Protein AF-0000000080276725 (afdb_homodimer)

Foldseek 3Di:
DPPPPDAQDLVNLCVVLVHDSVQLCCLVVVPDDDDPVSSVSSVVSCVVSVHDDDLVVVCVVVVASLEEEEEEQDCPPLLNVLLVVLQQVLSVVVVHHYDYAHQVLPQVSVLVSVVVVVVVSHQEYEYAHSQPDCVSVVVCVVVLGQYEYEADDDPVDFAAYEYAQLLCQLQVVLLVCVVLPFAEEEEEFEDCSGHSRVNSVNSNVVNVVVSCVVDVDDHHDYDYDYWHDAQVGLLVRLLVVCVVCDVVPQGLEYEYHAVSSQVSNCVSCVVVPHDFNVRYFYEHEQCRVCQVVDVQRHWYKHDDSSVSNNVRNVQSVVCSVPVDHHYHYHYIDTDDTRRHHRPPPDDD/DPPPPDAQDLVNLCVQLVHDSVQLCCLVVVPDDDDPVSSVSSVVSCVVSVHDDDLVVVCVVVVASLEEEEEEQDCPPLLNVLLVVLQQVLSVVVVHHYDYAHQVLPQVSVLVSVVVVVVVSHQAYEYAHSQPDCVSVVVCVVVLGQYEYEADDDPVDFAAYEYAQLLCFLQVVLLVCVVLPFAEEEEEFEDCSGHSRVNSVNSNVVNVVVSCVVDVDDHHDYHYDYWHDAQVGLLVRLLVVCVVCDVVPQGLEYEYHAVSSQVSNCVSCVVVPHDFNVRYFYEHEQCRVCQVVDVPRHWYKHDDSSVSNNVRNVQSVVCSVPVDHHYHYHYIDTDDTRRHDRPPPDDD

Solvent-accessible surface area (backbone atoms only — not comparable to full-atom values): 34944 Å² total; per-residue (Å²): 103,42,75,72,72,75,69,38,41,68,60,51,40,12,64,73,56,71,44,52,56,65,57,43,47,24,46,74,66,65,52,72,91,61,58,67,70,56,34,51,52,44,51,51,45,25,56,74,59,55,46,51,66,55,42,62,63,46,14,70,73,69,74,47,57,48,28,31,29,36,38,34,39,44,55,63,42,60,62,46,17,35,20,49,48,18,27,48,55,49,32,46,75,72,67,29,44,38,34,58,42,66,23,71,68,31,62,69,40,42,51,51,45,52,52,54,36,52,19,58,46,37,59,30,37,38,34,39,71,65,47,89,64,58,65,64,58,52,48,34,56,75,66,61,48,34,47,23,28,43,55,49,78,57,93,90,50,90,64,24,22,31,29,62,36,36,32,59,40,22,20,55,54,40,39,49,43,49,75,24,51,48,37,32,35,34,35,48,30,39,46,73,67,33,46,51,39,44,36,19,48,50,15,29,50,50,34,51,52,54,46,52,72,70,41,92,77,78,83,69,44,78,47,77,49,67,22,57,78,57,44,68,40,25,30,52,50,48,43,52,49,48,61,70,40,47,92,64,61,70,50,39,28,36,43,24,60,23,39,54,37,32,51,21,46,53,53,44,37,47,75,71,70,46,45,62,21,82,52,31,17,41,32,24,25,44,56,44,88,56,33,74,66,30,71,48,22,43,14,18,29,31,47,57,38,40,55,48,16,31,51,35,46,53,42,30,51,46,19,44,42,62,56,51,76,41,77,46,71,39,76,58,46,78,42,86,45,52,12,44,61,76,59,54,80,71,82,126,100,43,74,71,71,75,70,36,41,66,61,51,40,12,63,73,58,74,44,52,55,67,58,42,47,24,46,73,66,66,50,72,91,62,58,67,71,57,34,52,50,42,53,50,46,25,56,74,58,54,46,50,64,55,42,61,64,46,13,70,73,67,74,47,56,49,29,32,29,36,38,33,38,44,56,64,41,61,62,46,16,34,20,50,47,18,27,46,56,47,31,46,76,73,67,29,44,37,34,57,42,66,25,72,68,30,61,68,40,42,51,51,45,53,52,54,35,51,18,58,46,36,58,31,38,39,33,39,72,64,49,89,63,56,65,64,59,51,48,33,57,74,65,64,47,35,45,21,29,43,55,46,76,56,91,91,48,90,64,25,23,28,29,63,35,35,32,59,40,22,18,53,54,40,39,49,44,49,77,24,51,49,36,32,35,34,34,48,31,38,44,72,67,32,47,50,38,44,37,18,48,50,15,29,51,49,32,50,53,54,47,53,70,68,41,90,77,79,83,67,45,79,47,78,49,69,22,58,77,56,44,69,41,26,29,52,49,48,43,52,50,49,62,73,41,46,91,65,60,68,51,38,28,34,43,23,59,23,40,55,36,32,52,24,46,52,53,46,39,48,75,71,70,46,44,61,21,83,52,30,17,41,31,24,24,45,56,44,86,56,34,75,67,31,72,47,23,43,14,18,28,32,47,56,40,40,56,49,16,31,51,35,47,54,41,29,52,45,19,47,41,63,56,51,77,42,76,45,70,39,74,57,45,76,44,87,45,52,12,46,61,76,61,55,79,71,83,125

Radius of gyration: 28.22 Å; Cα contacts (8 Å, |Δi|>4): 1432; chains: 2; bounding box: 76×89×70 Å

Organism: Fervidobacterium islandicum (NCBI:txid2423)

InterPro domains:
  IPR000843 LacI-type HTH domain [PF00356] (9-53)
  IPR000843 LacI-type HTH domain [PS50932] (8-62)
  IPR000843 LacI-type HTH domain [SM00354] (7-77)
  IPR000843 LacI-type HTH domain [cd01392] (11-62)
  IPR001761 Periplasmic binding protein/LacI sugar binding domain [PF00532] (65-333)
  IPR010982 Lambda repressor-like, DNA-binding domain superfamily [G3DSA:1.10.260.40] (1-64)
  IPR010982 Lambda repressor-like, DNA-binding domain superfamily [SSF47413] (7-65)
  IPR028082 Periplasmic binding protein-like I [SSF53822] (67-341)

pLDDT: mean 92.57, std 10.17, range [35.53, 98.94]

Nearest PDB structures (foldseek):
  5ysz-assembly1_A-2  TM=7.628E-01  e=1.230E-26  Thermobifida fusca YX
  4rk1-assembly2_D  TM=8.894E-01  e=2.508E-22  Enterococcus faecium DO
  3jvd-assembly1_A  TM=9.205E-01  e=3.922E-19  Corynebacterium glutamicum
  3hcw-assembly1_B  TM=8.701E-01  e=6.633E-19  Staphylococcus aureus subsp. aureus Mu50
  5ufh-assembly1_A-2  TM=8.219E-01  e=4.408E-19  Bifidobacterium animalis subsp. lactis AD011

Sequence (696 aa):
MVKRKRFATIKDVAEASGFSINTVSRALSGRGYVKKETKEKILKVAAELGYTRDCTASALRTRKTHLIGVVVVDNTNPFYAEVIKGIELEARNYGYTILLVNTDRSYENEERAINTLLQRRVDGLIITAVQTKIDDIIRLVQQGIPNVVIGARFEKIQTNYVCSDDERGGYIAMKYLLDTGHKNILFLNAQKHKYASRVREEGVRRALEEFKSEMSEGQISLEVIYSNEGFESAYETFKTFVIRKGQKFNYDALLCYNDIFAYAAIKTLKELGFKVPDDVSVVGFDDISFSSIIEPPLTTVATDKLKLGSEAFKSLIKNMETGSVSQIILPVELKLRNSTLNRIPQDLMVKRKRFATIKDVAEASGFSINTVSRALSGRGYVKKETKEKILKVAAELGYTRDCTASALRTRKTHLIGVVVVDNTNPFYAEVIKGIELEARNYGYTILLVNTDRSYENEERAINTLLQRRVDGLIITAVQTKIDDIIRLVQQGIPNVVIGARFEKIQTNYVCSDDERGGYIAMKYLLDTGHKNILFLNAQKHKYASRVREEGVRRALEEFKSEMSEGQISLEVIYSNEGFESAYETFKTFVIRKGQKFNYDALLCYNDIFAYAAIKTLKELGFKVPDDVSVVGFDDISFSSIIEPPLTTVATDKLKLGSEAFKSLIKNMETGSVSQIILPVELKLRNSTLNRIPQDL

Structure (mmCIF, N/CA/C/O backbone):
data_AF-0000000080276725-model_v1
#
loop_
_entity.id
_entity.type
_entity.pdbx_description
1 polymer 'LacI family transcriptional regulator'
#
loop_
_atom_site.group_PDB
_atom_site.id
_atom_site.type_symbol
_atom_site.label_atom_id
_atom_site.label_alt_id
_atom_site.label_comp_id
_atom_site.label_asym_id
_atom_site.label_entity_id
_atom_site.label_seq_id
_atom_site.pdbx_PDB_ins_code
_atom_site.Cartn_x
_atom_site.Cartn_y
_atom_site.Cartn_z
_atom_site.occupancy
_atom_site.B_iso_or_equiv
_atom_site.auth_seq_id
_atom_site.auth_comp_id
_atom_site.auth_asym_id
_atom_site.auth_atom_id
_atom_site.pdbx_PDB_model_num
ATOM 1 N N . MET A 1 1 ? 18.734 19.641 23.031 1 35.53 1 MET A N 1
ATOM 2 C CA . MET A 1 1 ? 17.781 19.703 21.922 1 35.53 1 MET A CA 1
ATOM 3 C C . MET A 1 1 ? 18.375 20.469 20.75 1 35.53 1 MET A C 1
ATOM 5 O O . MET A 1 1 ? 18.906 21.562 20.906 1 35.53 1 MET A O 1
ATOM 9 N N . VAL A 1 2 ? 18.797 19.656 19.766 1 43.56 2 VAL A N 1
ATOM 10 C CA . VAL A 1 2 ? 19.484 20.344 18.688 1 43.56 2 VAL A CA 1
ATOM 11 C C . VAL A 1 2 ? 18.719 21.594 18.297 1 43.56 2 VAL A C 1
ATOM 13 O O . VAL A 1 2 ? 17.484 21.562 18.188 1 43.56 2 VAL A O 1
ATOM 16 N N . LYS A 1 3 ? 19.281 22.656 18.562 1 48.22 3 LYS A N 1
ATOM 17 C CA . LYS A 1 3 ? 18.703 23.953 18.188 1 48.22 3 LYS A CA 1
ATOM 18 C C . LYS A 1 3 ? 18.172 23.922 16.75 1 48.22 3 LYS A C 1
ATOM 20 O O . LYS A 1 3 ? 18.922 23.609 15.82 1 48.22 3 LYS A O 1
ATOM 25 N N . ARG A 1 4 ? 16.859 23.594 16.609 1 52.81 4 ARG A N 1
ATOM 26 C CA . ARG A 1 4 ? 16.25 23.672 15.289 1 52.81 4 ARG A CA 1
ATOM 27 C C . ARG A 1 4 ? 16.578 25 14.617 1 52.81 4 ARG A C 1
ATOM 29 O O . ARG A 1 4 ? 16.359 26.078 15.203 1 52.81 4 ARG A O 1
ATOM 36 N N . LYS A 1 5 ? 17.609 25 13.75 1 53.5 5 LYS A N 1
ATOM 37 C CA . LYS A 1 5 ? 17.891 26.25 13.062 1 53.5 5 LYS A CA 1
ATOM 38 C C . LYS A 1 5 ? 16.594 26.938 12.648 1 53.5 5 LYS A C 1
ATOM 40 O O . LYS A 1 5 ? 15.625 26.281 12.258 1 53.5 5 LYS A O 1
ATOM 45 N N . ARG A 1 6 ? 16.438 28.125 13.109 1 64.31 6 ARG A N 1
ATOM 46 C CA . ARG A 1 6 ? 15.32 29 12.766 1 64.31 6 ARG A CA 1
ATOM 47 C C . ARG A 1 6 ? 15.242 29.219 11.258 1 64.31 6 ARG A C 1
ATOM 49 O O . ARG A 1 6 ? 16.25 29.469 10.602 1 64.31 6 ARG A O 1
ATOM 56 N N . PHE A 1 7 ? 14.188 28.703 10.609 1 71.88 7 PHE A N 1
ATOM 57 C CA . PHE A 1 7 ? 13.953 29 9.203 1 71.88 7 PHE A CA 1
ATOM 58 C C . PHE A 1 7 ? 14.094 30.5 8.938 1 71.88 7 PHE A C 1
ATOM 60 O O . PHE A 1 7 ? 13.672 31.312 9.758 1 71.88 7 PHE A O 1
ATOM 67 N N . ALA A 1 8 ? 14.867 30.781 7.887 1 76.5 8 ALA A N 1
ATOM 68 C CA . ALA A 1 8 ? 14.898 32.188 7.465 1 76.5 8 ALA A CA 1
ATOM 69 C C . ALA A 1 8 ? 13.484 32.719 7.223 1 76.5 8 ALA A C 1
ATOM 71 O O . ALA A 1 8 ? 12.641 32 6.672 1 76.5 8 ALA A O 1
ATOM 72 N N . THR A 1 9 ? 13.242 33.812 7.758 1 79.88 9 THR A N 1
ATOM 73 C CA . THR A 1 9 ? 11.938 34.438 7.582 1 79.88 9 THR A CA 1
ATOM 74 C C . THR A 1 9 ? 11.953 35.406 6.398 1 79.88 9 THR A C 1
ATOM 76 O O . THR A 1 9 ? 13.016 35.688 5.855 1 79.88 9 THR A O 1
ATOM 79 N N . ILE A 1 10 ? 10.766 35.688 6.051 1 82.88 10 ILE A N 1
ATOM 80 C CA . ILE A 1 10 ? 10.648 36.656 4.984 1 82.88 10 ILE A CA 1
ATOM 81 C C . ILE A 1 10 ? 11.383 37.938 5.379 1 82.88 10 ILE A C 1
ATOM 83 O O . ILE A 1 10 ? 11.961 38.625 4.531 1 82.88 10 ILE A O 1
ATOM 87 N N . LYS A 1 11 ? 11.406 38.188 6.641 1 86.44 11 LYS A N 1
ATOM 88 C CA . LYS A 1 11 ? 12.133 39.344 7.133 1 86.44 11 LYS A CA 1
ATOM 89 C C . LYS A 1 11 ? 13.633 39.188 6.91 1 86.44 11 LYS A C 1
ATOM 91 O O . LYS A 1 11 ? 14.305 40.156 6.516 1 86.44 11 LYS A O 1
ATOM 96 N N . ASP A 1 12 ? 14.094 38 7.18 1 88.5 12 ASP A N 1
ATOM 97 C CA . ASP A 1 12 ? 15.508 37.719 6.945 1 88.5 12 ASP A CA 1
ATOM 98 C C . ASP A 1 12 ? 15.875 37.906 5.477 1 88.5 12 ASP A C 1
ATOM 100 O O . ASP A 1 12 ? 16.922 38.5 5.168 1 88.5 12 ASP A O 1
ATOM 104 N N . VAL A 1 13 ? 15 37.469 4.672 1 89.88 13 VAL A N 1
ATOM 105 C CA . VAL A 1 13 ? 15.242 37.594 3.236 1 89.88 13 VAL A CA 1
ATOM 106 C C . VAL A 1 13 ? 15.203 39.062 2.832 1 89.88 13 VAL A C 1
ATOM 108 O O . VAL A 1 13 ? 16.016 39.5 2.02 1 89.88 13 VAL A O 1
ATOM 111 N N . ALA A 1 14 ? 14.32 39.75 3.365 1 90.75 14 ALA A N 1
ATOM 112 C CA . ALA A 1 14 ? 14.219 41.188 3.088 1 90.75 14 ALA A CA 1
ATOM 113 C C . ALA A 1 14 ? 15.477 41.906 3.52 1 90.75 14 ALA A C 1
ATOM 115 O O . ALA A 1 14 ? 16.031 42.719 2.758 1 90.75 14 ALA A O 1
ATOM 116 N N . GLU A 1 15 ? 15.898 41.594 4.629 1 91.38 15 GLU A N 1
ATOM 117 C CA . GLU A 1 15 ? 17.109 42.219 5.164 1 91.38 15 GLU A CA 1
ATOM 118 C C . GLU A 1 15 ? 18.328 41.875 4.312 1 91.38 15 GLU A C 1
ATOM 120 O O . GLU A 1 15 ? 19.109 42.781 3.98 1 91.38 15 GLU A O 1
ATOM 125 N N . ALA A 1 16 ? 18.391 40.688 4.004 1 91.25 16 ALA A N 1
ATOM 126 C CA . ALA A 1 16 ? 19.578 40.25 3.275 1 91.25 16 ALA A CA 1
ATOM 127 C C . ALA A 1 16 ? 19.547 40.719 1.827 1 91.25 16 ALA A C 1
ATOM 129 O O . ALA A 1 16 ? 20.594 40.969 1.229 1 91.25 16 ALA A O 1
ATOM 130 N N . SER A 1 17 ? 18.422 40.75 1.269 1 90.81 17 SER A N 1
ATOM 131 C CA . SER A 1 17 ? 18.297 41.125 -0.137 1 90.81 17 SER A CA 1
ATOM 132 C C . SER A 1 17 ? 18.281 42.625 -0.308 1 90.81 17 SER A C 1
ATOM 134 O O . SER A 1 17 ? 18.5 43.156 -1.406 1 90.81 17 SER A O 1
ATOM 136 N N . GLY A 1 18 ? 17.875 43.375 0.667 1 92.12 18 GLY A N 1
ATOM 137 C CA . GLY A 1 18 ? 17.797 44.844 0.626 1 92.12 18 GLY A CA 1
ATOM 138 C C . GLY A 1 18 ? 16.453 45.375 0.148 1 92.12 18 GLY A C 1
ATOM 139 O O . GLY A 1 18 ? 16.312 46.562 -0.111 1 92.12 18 GLY A O 1
ATOM 140 N N . PHE A 1 19 ? 15.578 44.469 -0.048 1 92 19 PHE A N 1
ATOM 141 C CA . PHE A 1 19 ? 14.25 44.844 -0.508 1 92 19 PHE A CA 1
ATOM 142 C C . PHE A 1 19 ? 13.25 44.812 0.643 1 92 19 PHE A C 1
ATOM 144 O O . PHE A 1 19 ? 13.523 44.25 1.698 1 92 19 PHE A O 1
ATOM 151 N N . SER A 1 20 ? 12.141 45.531 0.451 1 89.81 20 SER A N 1
ATOM 152 C CA . SER A 1 20 ? 11.102 45.562 1.477 1 89.81 20 SER A CA 1
ATOM 153 C C . SER A 1 20 ? 10.445 44.188 1.635 1 89.81 20 SER A C 1
ATOM 155 O O . SER A 1 20 ? 10.492 43.375 0.717 1 89.81 20 SER A O 1
ATOM 157 N N . ILE A 1 21 ? 9.82 43.969 2.816 1 90 21 ILE A N 1
ATOM 158 C CA . ILE A 1 21 ? 9.125 42.719 3.115 1 90 21 ILE A CA 1
ATOM 159 C C . ILE A 1 21 ? 8.023 42.469 2.086 1 90 21 ILE A C 1
ATOM 161 O O . ILE A 1 21 ? 7.812 41.344 1.638 1 90 21 ILE A O 1
ATOM 165 N N . ASN A 1 22 ? 7.43 43.531 1.627 1 88.38 22 ASN A N 1
ATOM 166 C CA . ASN A 1 22 ? 6.348 43.406 0.657 1 88.38 22 ASN A CA 1
ATOM 167 C C . ASN A 1 22 ? 6.859 42.969 -0.706 1 88.38 22 ASN A C 1
ATOM 169 O O . ASN A 1 22 ? 6.246 42.094 -1.352 1 88.38 22 ASN A O 1
ATOM 173 N N . THR A 1 23 ? 7.965 43.562 -1.06 1 87.44 23 THR A N 1
ATOM 174 C CA . THR A 1 23 ? 8.57 43.188 -2.336 1 87.44 23 THR A CA 1
ATOM 175 C C . THR A 1 23 ? 9.031 41.75 -2.324 1 87.44 23 THR A C 1
ATOM 177 O O . THR A 1 23 ? 8.82 41 -3.289 1 87.44 23 THR A O 1
ATOM 180 N N . VAL A 1 24 ? 9.578 41.375 -1.169 1 89.62 24 VAL A N 1
ATOM 181 C CA . VAL A 1 24 ? 10.07 40 -1.013 1 89.62 24 VAL A CA 1
ATOM 182 C C . VAL A 1 24 ? 8.898 39.031 -1.032 1 89.62 24 VAL A C 1
ATOM 184 O O . VAL A 1 24 ? 8.961 38 -1.685 1 89.62 24 VAL A O 1
ATOM 187 N N . SER A 1 25 ? 7.863 39.375 -0.411 1 85 25 SER A N 1
ATOM 188 C CA . SER A 1 25 ? 6.676 38.531 -0.367 1 85 25 SER A CA 1
ATOM 189 C C . SER A 1 25 ? 6.102 38.312 -1.763 1 85 25 SER A C 1
ATOM 191 O O . SER A 1 25 ? 5.773 37.188 -2.135 1 85 25 SER A O 1
ATOM 193 N N . ARG A 1 26 ? 6.039 39.375 -2.506 1 83.12 26 ARG A N 1
ATOM 194 C CA . ARG A 1 26 ? 5.512 39.281 -3.865 1 83.12 26 ARG A CA 1
ATOM 195 C C . ARG A 1 26 ? 6.414 38.406 -4.746 1 83.12 26 ARG A C 1
ATOM 197 O O . ARG A 1 26 ? 5.922 37.625 -5.547 1 83.12 26 ARG A O 1
ATOM 204 N N . ALA A 1 27 ? 7.695 38.562 -4.527 1 82.88 27 ALA A N 1
ATOM 205 C CA . ALA A 1 27 ? 8.656 37.812 -5.332 1 82.88 27 ALA A CA 1
ATOM 206 C C . ALA A 1 27 ? 8.586 36.344 -5.031 1 82.88 27 ALA A C 1
ATOM 208 O O . ALA A 1 27 ? 8.68 35.5 -5.941 1 82.88 27 ALA A O 1
ATOM 209 N N . LEU A 1 28 ? 8.336 36.062 -3.738 1 82.31 28 LEU A N 1
ATOM 210 C CA . LEU A 1 28 ? 8.391 34.688 -3.305 1 82.31 28 LEU A CA 1
ATOM 211 C C . LEU A 1 28 ? 7.059 34 -3.553 1 82.31 28 LEU A C 1
ATOM 213 O O . LEU A 1 28 ? 7.02 32.781 -3.805 1 82.31 28 LEU A O 1
ATOM 217 N N . SER A 1 29 ? 6.008 34.781 -3.467 1 75.81 29 SER A N 1
ATOM 218 C CA . SER A 1 29 ? 4.684 34.156 -3.605 1 75.81 29 SER A CA 1
ATOM 219 C C . SER A 1 29 ? 4.25 34.125 -5.066 1 75.81 29 SER A C 1
ATOM 221 O O . SER A 1 29 ? 3.336 33.375 -5.426 1 75.81 29 SER A O 1
ATOM 223 N N . GLY A 1 30 ? 4.914 34.781 -5.781 1 68.62 30 GLY A N 1
ATOM 224 C CA . GLY A 1 30 ? 4.527 34.938 -7.18 1 68.62 30 GLY A CA 1
ATOM 225 C C . GLY A 1 30 ? 3.283 35.781 -7.379 1 68.62 30 GLY A C 1
ATOM 226 O O . GLY A 1 30 ? 2.715 35.812 -8.469 1 68.62 30 GLY A O 1
ATOM 227 N N . ARG A 1 31 ? 2.822 36.281 -6.195 1 69.12 31 ARG A N 1
ATOM 228 C CA . ARG A 1 31 ? 1.636 37.125 -6.301 1 69.12 31 ARG A CA 1
ATOM 229 C C . ARG A 1 31 ? 2.02 38.594 -6.406 1 69.12 31 ARG A C 1
ATOM 231 O O . ARG A 1 31 ? 2.82 39.094 -5.613 1 69.12 31 ARG A O 1
ATOM 238 N N . GLY A 1 32 ? 1.623 39.375 -7.441 1 68.62 32 GLY A N 1
ATOM 239 C CA . GLY A 1 32 ? 1.895 40.781 -7.688 1 68.62 32 GLY A CA 1
ATOM 240 C C . GLY A 1 32 ? 3.043 41.031 -8.648 1 68.62 32 GLY A C 1
ATOM 241 O O . GLY A 1 32 ? 3.643 4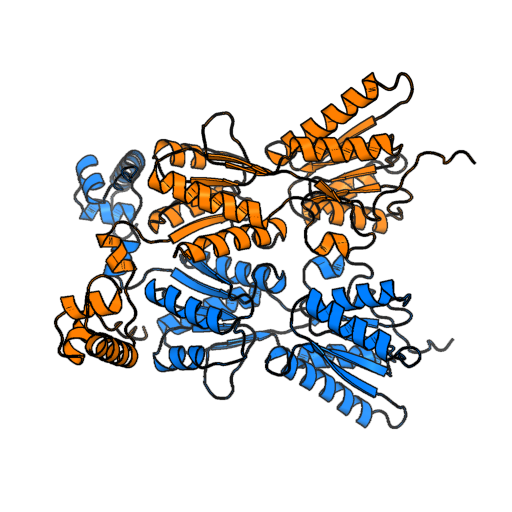0.062 -9.148 1 68.62 32 GLY A O 1
ATOM 242 N N . TYR A 1 33 ? 3.32 42.156 -8.992 1 78.56 33 TYR A N 1
ATOM 243 C CA . TYR A 1 33 ? 4.352 42.5 -9.969 1 78.56 33 TYR A CA 1
ATOM 244 C C . TYR A 1 33 ? 5.684 42.781 -9.281 1 78.56 33 TYR A C 1
ATOM 246 O O . TYR A 1 33 ? 5.727 43.469 -8.258 1 78.56 33 TYR A O 1
ATOM 254 N N . VAL A 1 34 ? 6.723 42.031 -9.594 1 85.19 34 VAL A N 1
ATOM 255 C CA . VAL A 1 34 ? 8.109 42.312 -9.227 1 85.19 34 VAL A CA 1
ATOM 256 C C . VAL A 1 34 ? 9 42.219 -10.461 1 85.19 34 VAL A C 1
ATOM 258 O O . VAL A 1 34 ? 8.789 41.344 -11.312 1 85.19 34 VAL A O 1
ATOM 261 N N . LYS A 1 35 ? 9.859 43.25 -10.664 1 87.56 35 LYS A N 1
ATOM 262 C CA . LYS A 1 35 ? 10.781 43.219 -11.789 1 87.56 35 LYS A CA 1
ATOM 263 C C . LYS A 1 35 ? 11.562 41.906 -11.812 1 87.56 35 LYS A C 1
ATOM 265 O O . LYS A 1 35 ? 11.938 41.375 -10.758 1 87.56 35 LYS A O 1
ATOM 270 N N . LYS A 1 36 ? 11.812 41.406 -13.031 1 86 36 LYS A N 1
ATOM 271 C CA . LYS A 1 36 ? 12.477 40.094 -13.219 1 86 36 LYS A CA 1
ATOM 272 C C . LYS A 1 36 ? 13.812 40.062 -12.484 1 86 36 LYS A C 1
ATOM 274 O O . LYS A 1 36 ? 14.125 39.094 -11.805 1 86 36 LYS A O 1
ATOM 279 N N . GLU A 1 37 ? 14.586 41.094 -12.711 1 88.25 37 GLU A N 1
ATOM 280 C CA . GLU A 1 37 ? 15.898 41.156 -12.086 1 88.25 37 GLU A CA 1
ATOM 281 C C . GLU A 1 37 ? 15.789 41.094 -10.562 1 88.25 37 GLU A C 1
ATOM 283 O O . GLU A 1 37 ? 16.578 40.438 -9.898 1 88.25 37 GLU A O 1
ATOM 288 N N . THR A 1 38 ? 14.859 41.844 -10.062 1 89.94 38 THR A N 1
ATOM 289 C CA . THR A 1 38 ? 14.617 41.875 -8.625 1 89.94 38 THR A CA 1
ATOM 290 C C . THR A 1 38 ? 14.195 40.5 -8.109 1 89.94 38 THR A C 1
ATOM 292 O O . THR A 1 38 ? 14.688 40.062 -7.07 1 89.94 38 THR A O 1
ATOM 295 N N . LYS A 1 39 ? 13.32 39.844 -8.758 1 89.75 39 LYS A N 1
ATOM 296 C CA . LYS A 1 39 ? 12.836 38.531 -8.375 1 89.75 39 LYS A CA 1
ATOM 297 C C . LYS A 1 39 ? 13.984 37.5 -8.32 1 89.75 39 LYS A C 1
ATOM 299 O O . LYS A 1 39 ? 14.094 36.75 -7.367 1 89.75 39 LYS A O 1
ATOM 304 N N . GLU A 1 40 ? 14.758 37.531 -9.312 1 89.31 40 GLU A N 1
ATOM 305 C CA . GLU A 1 40 ? 15.883 36.625 -9.367 1 89.31 40 GLU A CA 1
ATOM 306 C C . GLU A 1 40 ? 16.828 36.812 -8.188 1 89.31 40 GLU A C 1
ATOM 308 O O . GLU A 1 40 ? 17.312 35.844 -7.594 1 89.31 40 GLU A O 1
ATOM 313 N N . LYS A 1 41 ? 17.156 38.062 -7.949 1 89 41 LYS A N 1
ATOM 314 C CA . LYS A 1 41 ? 18.016 38.406 -6.82 1 89 41 LYS A CA 1
ATOM 315 C C . LYS A 1 41 ? 17.422 37.875 -5.508 1 89 41 LYS A C 1
ATOM 317 O O . LYS A 1 41 ? 18.125 37.312 -4.684 1 89 41 LYS A O 1
ATOM 322 N N . ILE A 1 42 ? 16.188 38.125 -5.352 1 89.38 42 ILE A N 1
ATOM 323 C CA . ILE A 1 42 ? 15.508 37.719 -4.125 1 89.38 42 ILE A CA 1
ATOM 324 C C . ILE A 1 42 ? 15.5 36.188 -4.016 1 89.38 42 ILE A C 1
ATOM 326 O O . ILE A 1 42 ? 15.766 35.625 -2.945 1 89.38 42 ILE A O 1
ATOM 330 N N . LEU A 1 43 ? 15.234 35.531 -5.039 1 87.06 43 LEU A N 1
ATOM 331 C CA . LEU A 1 43 ? 15.203 34.062 -5.039 1 87.06 43 LEU A CA 1
ATOM 332 C C . LEU A 1 43 ? 16.578 33.5 -4.707 1 87.06 43 LEU A C 1
ATOM 334 O O . LEU A 1 43 ? 16.688 32.5 -4.004 1 87.06 43 LEU A O 1
ATOM 338 N N . LYS A 1 44 ? 17.562 34.094 -5.27 1 86.25 44 LYS A N 1
ATOM 339 C CA . LYS A 1 44 ? 18.922 33.688 -4.977 1 86.25 44 LYS A CA 1
ATOM 340 C C . LYS A 1 44 ? 19.234 33.844 -3.492 1 86.25 44 LYS A C 1
ATOM 342 O O . LYS A 1 44 ? 19.781 32.906 -2.873 1 86.25 44 LYS A O 1
ATOM 347 N N . VAL A 1 45 ? 18.938 35 -2.965 1 87.25 45 VAL A N 1
ATOM 348 C CA . VAL A 1 45 ? 19.172 35.281 -1.552 1 87.25 45 VAL A CA 1
ATOM 349 C C . VAL A 1 45 ? 18.391 34.312 -0.692 1 87.25 45 VAL A C 1
ATOM 351 O O . VAL A 1 45 ? 18.891 33.781 0.304 1 87.25 45 VAL A O 1
ATOM 354 N N . ALA A 1 46 ? 17.172 34.094 -1.073 1 85.31 46 ALA A N 1
ATOM 355 C CA . ALA A 1 46 ? 16.312 33.156 -0.349 1 85.31 46 ALA A CA 1
ATOM 356 C C . ALA A 1 46 ? 16.922 31.766 -0.337 1 85.31 46 ALA A C 1
ATOM 358 O O . ALA A 1 46 ? 16.938 31.094 0.7 1 85.31 46 ALA A O 1
ATOM 359 N N . ALA A 1 47 ? 17.406 31.469 -1.402 1 79.38 47 ALA A N 1
ATOM 360 C CA . ALA A 1 47 ? 18.047 30.156 -1.536 1 79.38 47 ALA A CA 1
ATOM 361 C C . ALA A 1 47 ? 19.297 30.047 -0.662 1 79.38 47 ALA A C 1
ATOM 363 O O . ALA A 1 47 ? 19.516 29.031 -0.005 1 79.38 47 ALA A O 1
ATOM 364 N N . GLU A 1 48 ? 20.016 31.078 -0.711 1 80.25 48 GLU A N 1
ATOM 365 C CA . GLU A 1 48 ? 21.25 31.125 0.078 1 80.25 48 GLU A CA 1
ATOM 366 C C . GLU A 1 48 ? 20.953 31.031 1.572 1 80.25 48 GLU A C 1
ATOM 368 O O . GLU A 1 48 ? 21.703 30.422 2.33 1 80.25 48 GLU A O 1
ATOM 373 N N . LEU A 1 49 ? 19.812 31.609 1.896 1 80.62 49 LEU A N 1
ATOM 374 C CA . LEU A 1 49 ? 19.438 31.625 3.303 1 80.62 49 LEU A CA 1
ATOM 375 C C . LEU A 1 49 ? 18.703 30.359 3.688 1 80.62 49 LEU A C 1
ATOM 377 O O . LEU A 1 49 ? 18.438 30.125 4.867 1 80.62 49 LEU A O 1
ATOM 381 N N . GLY A 1 50 ? 18.359 29.672 2.668 1 77.44 50 GLY A N 1
ATOM 382 C CA . GLY A 1 50 ? 17.562 28.469 2.926 1 77.44 50 GLY A CA 1
ATOM 383 C C . GLY A 1 50 ? 16.125 28.781 3.277 1 77.44 50 GLY A C 1
ATOM 384 O O . GLY A 1 50 ? 15.523 28.094 4.109 1 77.44 50 GLY A O 1
ATOM 385 N N . TYR A 1 51 ? 15.719 29.891 2.674 1 78 51 TYR A N 1
ATOM 386 C CA . TYR A 1 51 ? 14.359 30.312 2.967 1 78 51 TYR A CA 1
ATOM 387 C C . TYR A 1 51 ? 13.344 29.344 2.383 1 78 51 TYR A C 1
ATOM 389 O O . TYR A 1 51 ? 13.477 28.922 1.229 1 78 51 TYR A O 1
ATOM 397 N N . THR A 1 52 ? 12.438 28.906 3.277 1 77.25 52 THR A N 1
ATOM 398 C CA . THR A 1 52 ? 11.266 28.141 2.865 1 77.25 52 THR A CA 1
ATOM 399 C C . THR A 1 52 ? 9.984 28.797 3.371 1 77.25 52 THR A C 1
ATOM 401 O O . THR A 1 52 ? 9.883 29.141 4.547 1 77.25 52 THR A O 1
ATOM 404 N N . ARG A 1 53 ? 9.07 29.094 2.352 1 76.5 53 ARG A N 1
ATOM 405 C CA . ARG A 1 53 ? 7.797 29.703 2.744 1 76.5 53 ARG A CA 1
ATOM 406 C C . ARG A 1 53 ? 7.148 28.906 3.875 1 76.5 53 ARG A C 1
ATOM 408 O O . ARG A 1 53 ? 7.172 27.672 3.873 1 76.5 53 ARG A O 1
ATOM 415 N N . ASP A 1 54 ? 6.68 29.703 4.855 1 75.56 54 ASP A N 1
ATOM 416 C CA . ASP A 1 54 ? 6.02 29.078 6 1 75.56 54 ASP A CA 1
ATOM 417 C C . ASP A 1 54 ? 4.512 28.969 5.777 1 75.56 54 ASP A C 1
ATOM 419 O O . ASP A 1 54 ? 3.779 29.938 6.016 1 75.56 54 ASP A O 1
ATOM 423 N N . CYS A 1 55 ? 4.109 27.844 5.359 1 74.5 55 CYS A N 1
ATOM 424 C CA . CYS A 1 55 ? 2.693 27.641 5.078 1 74.5 55 CYS A CA 1
ATOM 425 C C . CYS A 1 55 ? 1.878 27.625 6.367 1 74.5 55 CYS A C 1
ATOM 427 O O . CYS A 1 55 ? 0.674 27.891 6.348 1 74.5 55 CYS A O 1
ATOM 429 N N . THR A 1 56 ? 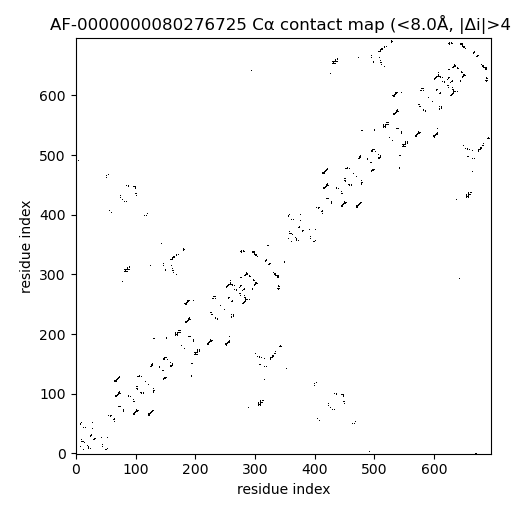2.52 27.281 7.457 1 70.88 56 THR A N 1
ATOM 430 C CA . THR A 1 56 ? 1.813 27.281 8.734 1 70.88 56 THR A CA 1
ATOM 431 C C . THR A 1 56 ? 1.388 28.688 9.117 1 70.88 56 THR A C 1
ATOM 433 O O . THR A 1 56 ? 0.262 28.906 9.57 1 70.88 56 THR A O 1
ATOM 436 N N . ALA A 1 57 ? 2.328 29.609 8.898 1 67.19 57 ALA A N 1
ATOM 437 C CA . ALA A 1 57 ? 2.021 31 9.18 1 67.19 57 ALA A CA 1
ATOM 438 C C . ALA A 1 57 ? 0.93 31.531 8.25 1 67.19 57 ALA A C 1
ATOM 440 O O . ALA A 1 57 ? 0.037 32.25 8.68 1 67.19 57 ALA A O 1
ATOM 441 N N . SER A 1 58 ? 1.093 31.094 7.062 1 69.62 58 SER A N 1
ATOM 442 C CA . SER A 1 58 ? 0.104 31.516 6.078 1 69.62 58 SER A CA 1
ATOM 443 C C . SER A 1 58 ? -1.268 30.922 6.375 1 69.62 58 SER A C 1
ATOM 445 O O . SER A 1 58 ? -2.293 31.562 6.133 1 69.62 58 SER A O 1
ATOM 447 N N . ALA A 1 59 ? -1.249 29.781 6.871 1 71.69 59 ALA A N 1
ATOM 448 C CA . ALA A 1 59 ? -2.492 29.094 7.184 1 71.69 59 ALA A CA 1
ATOM 449 C C . ALA A 1 59 ? -3.287 29.828 8.25 1 71.69 59 ALA A C 1
ATOM 451 O O . ALA A 1 59 ? -4.52 29.875 8.203 1 71.69 59 ALA A O 1
ATOM 452 N N . LEU A 1 60 ? -2.607 30.438 9.156 1 68.19 60 LEU A N 1
ATOM 453 C CA . LEU A 1 60 ? -3.275 31.203 10.211 1 68.19 60 LEU A CA 1
ATOM 454 C C . LEU A 1 60 ? -3.975 32.438 9.633 1 68.19 60 LEU A C 1
ATOM 456 O O . LEU A 1 60 ? -5.07 32.781 10.07 1 68.19 60 LEU A O 1
ATOM 460 N N . ARG A 1 61 ? -3.312 32.906 8.594 1 66.38 61 ARG A N 1
ATOM 461 C CA . ARG A 1 61 ? -3.846 34.125 7.98 1 66.38 61 ARG A CA 1
ATOM 462 C C . ARG A 1 61 ? -5.008 33.781 7.043 1 66.38 61 ARG A C 1
ATOM 464 O O . ARG A 1 61 ? -6.035 34.469 7.066 1 66.38 61 ARG A O 1
ATOM 471 N N . THR A 1 62 ? -4.816 32.75 6.352 1 70 62 THR A N 1
ATOM 472 C CA . THR A 1 62 ? -5.785 32.438 5.305 1 70 62 THR A CA 1
ATOM 473 C C . THR A 1 62 ? -6.832 31.438 5.816 1 70 62 THR A C 1
ATOM 475 O O . THR A 1 62 ? -7.879 31.25 5.188 1 70 62 THR A O 1
ATOM 478 N N . ARG A 1 63 ? -6.613 30.828 6.957 1 74.75 63 ARG A N 1
ATOM 479 C CA . ARG A 1 63 ? -7.461 29.797 7.543 1 74.75 63 ARG A CA 1
ATOM 480 C C . ARG A 1 63 ? -7.539 28.562 6.637 1 74.75 63 ARG A C 1
ATOM 482 O O . ARG A 1 63 ? -8.586 27.922 6.543 1 74.75 63 ARG A O 1
ATOM 489 N N . LYS A 1 64 ? -6.508 28.453 5.812 1 84.12 64 LYS A N 1
ATOM 490 C CA . LYS A 1 64 ? -6.348 27.281 4.953 1 84.12 64 LYS A CA 1
ATOM 491 C C . LYS A 1 64 ? -4.961 26.672 5.117 1 84.12 64 LYS A C 1
ATOM 493 O O . LYS A 1 64 ? -3.949 27.359 4.941 1 84.12 64 LYS A O 1
ATOM 498 N N . THR A 1 65 ? -4.945 25.453 5.449 1 89.19 65 THR A N 1
ATOM 499 C CA . THR A 1 65 ? -3.664 24.797 5.691 1 89.19 65 THR A CA 1
ATOM 500 C C . THR A 1 65 ? -3.178 24.078 4.438 1 89.19 65 THR A C 1
ATOM 502 O O . THR A 1 65 ? -2.006 23.703 4.344 1 89.19 65 THR A O 1
ATOM 505 N N . HIS A 1 66 ? -4.102 23.766 3.447 1 93.44 66 HIS A N 1
ATOM 506 C CA . HIS A 1 66 ? -3.836 22.969 2.254 1 93.44 66 HIS A CA 1
ATOM 507 C C . HIS A 1 66 ? -3.387 21.562 2.625 1 93.44 66 HIS A C 1
ATOM 509 O O . HIS A 1 66 ? -2.506 20.984 1.973 1 93.44 66 HIS A O 1
ATOM 515 N N . LEU A 1 67 ? -3.914 21.094 3.768 1 95.44 67 LEU A N 1
ATOM 516 C CA . LEU A 1 67 ? -3.775 19.719 4.207 1 95.44 67 LEU A CA 1
ATOM 517 C C . LEU A 1 67 ? -5.113 18.984 4.145 1 95.44 67 LEU A C 1
ATOM 519 O O . LEU A 1 67 ? -6.152 19.562 4.484 1 95.44 67 LEU A O 1
ATOM 523 N N . ILE A 1 68 ? -5.039 17.797 3.664 1 97.62 68 ILE A N 1
ATOM 524 C CA . ILE A 1 68 ? -6.223 16.938 3.672 1 97.62 68 ILE A CA 1
ATOM 525 C C . ILE A 1 68 ? -5.945 15.695 4.504 1 97.62 68 ILE A C 1
ATOM 527 O O . ILE A 1 68 ? -4.871 15.102 4.406 1 97.62 68 ILE A O 1
ATOM 531 N N . GLY A 1 69 ? -6.902 15.414 5.43 1 98.56 69 GLY A N 1
ATOM 532 C CA . GLY A 1 69 ? -6.805 14.164 6.172 1 98.56 69 GLY A CA 1
ATOM 533 C C . GLY A 1 69 ? -7.34 12.969 5.41 1 98.56 69 GLY A C 1
ATOM 534 O O . GLY A 1 69 ? -8.445 13.023 4.859 1 98.56 69 GLY A O 1
ATOM 535 N N . VAL A 1 70 ? -6.574 11.969 5.316 1 98.88 70 VAL A N 1
ATOM 536 C CA . VAL A 1 70 ? -6.969 10.719 4.672 1 98.88 70 VAL A CA 1
ATOM 537 C C . VAL A 1 70 ? -6.953 9.586 5.695 1 98.88 70 VAL A C 1
ATOM 539 O O . VAL A 1 70 ? -5.891 9.203 6.188 1 98.88 70 VAL A O 1
ATOM 542 N N . VAL A 1 71 ? -8.125 9.062 6.023 1 98.81 71 VAL A N 1
ATOM 543 C CA . VAL A 1 71 ? -8.305 7.973 6.977 1 98.81 71 VAL A CA 1
ATOM 544 C C . VAL A 1 71 ? -8.641 6.684 6.227 1 98.81 71 VAL A C 1
ATOM 546 O O . VAL A 1 71 ? -9.672 6.598 5.559 1 98.81 71 VAL A O 1
ATOM 549 N N . VAL A 1 72 ? -7.766 5.727 6.34 1 98.44 72 VAL A N 1
ATOM 550 C CA . VAL A 1 72 ? -7.996 4.488 5.602 1 98.44 72 VAL A CA 1
ATOM 551 C C . VAL A 1 72 ? -8.008 3.305 6.566 1 98.44 72 VAL A C 1
ATOM 553 O O . VAL A 1 72 ? -7.406 3.365 7.645 1 98.44 72 VAL A O 1
ATOM 556 N N . VAL A 1 73 ? -8.578 2.236 6.188 1 96.81 73 VAL A N 1
ATOM 557 C CA . VAL A 1 73 ? -8.68 1.037 7.016 1 96.81 73 VAL A CA 1
ATOM 558 C C . VAL A 1 73 ? -7.305 0.388 7.148 1 96.81 73 VAL A C 1
ATOM 560 O O . VAL A 1 73 ? -6.906 -0.017 8.242 1 96.81 73 VAL A O 1
ATOM 563 N N . ASP A 1 74 ? -6.633 0.279 5.988 1 96.81 74 ASP A N 1
ATOM 564 C CA . ASP A 1 74 ? -5.324 -0.361 5.957 1 96.81 74 ASP A CA 1
ATOM 565 C C . ASP A 1 74 ? -4.582 -0.029 4.664 1 96.81 74 ASP A C 1
ATOM 567 O O . ASP A 1 74 ? -4.898 -0.571 3.604 1 96.81 74 ASP A O 1
ATOM 571 N N . ASN A 1 75 ? -3.516 0.701 4.785 1 97.88 75 ASN A N 1
ATOM 572 C CA . ASN A 1 75 ? -2.816 1.131 3.578 1 97.88 75 ASN A CA 1
ATOM 573 C C . ASN A 1 75 ? -2.092 -0.031 2.906 1 97.88 75 ASN A C 1
ATOM 575 O O . ASN A 1 75 ? -1.65 0.086 1.762 1 97.88 75 ASN A O 1
ATOM 579 N N . THR A 1 76 ? -1.91 -1.188 3.607 1 97.19 76 THR A N 1
ATOM 580 C CA . THR A 1 76 ? -1.153 -2.303 3.051 1 97.19 76 THR A CA 1
ATOM 581 C C . THR A 1 76 ? -2.031 -3.145 2.129 1 97.19 76 THR A C 1
ATOM 583 O O . THR A 1 76 ? -1.531 -4.012 1.407 1 97.19 76 THR A O 1
ATOM 586 N N . ASN A 1 77 ? -3.361 -2.943 2.219 1 96.75 77 ASN A N 1
ATOM 587 C CA . ASN A 1 77 ? -4.242 -3.504 1.201 1 96.75 77 ASN A CA 1
ATOM 588 C C . ASN A 1 77 ? -4.082 -2.787 -0.136 1 96.75 77 ASN A C 1
ATOM 590 O O . ASN A 1 77 ? -4.289 -1.576 -0.225 1 96.75 77 ASN A O 1
ATOM 594 N N . PRO A 1 78 ? -3.732 -3.545 -1.176 1 97.69 78 PRO A N 1
ATOM 595 C CA . PRO A 1 78 ? -3.43 -2.898 -2.455 1 97.69 78 PRO A CA 1
ATOM 596 C C . PRO A 1 78 ? -4.598 -2.068 -2.986 1 97.69 78 PRO A C 1
ATOM 598 O O . PRO A 1 78 ? -4.387 -1.094 -3.711 1 97.69 78 PRO A O 1
ATOM 601 N N . PHE A 1 79 ? -5.859 -2.406 -2.633 1 98.19 79 PHE A N 1
ATOM 602 C CA . PHE A 1 79 ? -7.008 -1.591 -3.018 1 98.19 79 PHE A CA 1
ATOM 603 C C . PHE A 1 79 ? -6.875 -0.176 -2.467 1 98.19 79 PHE A C 1
ATOM 605 O O . PHE A 1 79 ? -6.934 0.797 -3.223 1 98.19 79 PHE A O 1
ATOM 612 N N . TYR A 1 80 ? -6.605 -0.071 -1.235 1 98.38 80 TYR A N 1
ATOM 613 C CA . TYR A 1 80 ? -6.5 1.234 -0.594 1 98.38 80 TYR A CA 1
ATOM 614 C C . TYR A 1 80 ? -5.227 1.954 -1.022 1 98.38 80 TYR A C 1
ATOM 616 O O . TYR A 1 80 ? -5.207 3.182 -1.131 1 98.38 80 TYR A O 1
ATOM 624 N N . ALA A 1 81 ? -4.156 1.158 -1.233 1 98.31 81 ALA A N 1
ATOM 625 C CA . ALA A 1 81 ? -2.914 1.776 -1.685 1 98.31 81 ALA A CA 1
ATOM 626 C C . ALA A 1 81 ? -3.123 2.547 -2.984 1 98.31 81 ALA A C 1
ATOM 628 O O . ALA A 1 81 ? -2.641 3.672 -3.133 1 98.31 81 ALA A O 1
ATOM 629 N N . GLU A 1 82 ? -3.865 1.978 -3.898 1 98.44 82 GLU A N 1
ATOM 630 C CA . GLU A 1 82 ? -4.133 2.627 -5.176 1 98.44 82 GLU A CA 1
ATOM 631 C C . GLU A 1 82 ? -5.098 3.797 -5.012 1 98.44 82 GLU A C 1
ATOM 633 O O . GLU A 1 82 ? -4.973 4.812 -5.695 1 98.44 82 GLU A O 1
ATOM 638 N N . VAL A 1 83 ? -6.055 3.648 -4.121 1 98.81 83 VAL A N 1
ATOM 639 C CA . VAL A 1 83 ? -6.98 4.738 -3.822 1 98.81 83 VAL A CA 1
ATOM 640 C C . VAL A 1 83 ? -6.211 5.93 -3.258 1 98.81 83 VAL A C 1
ATOM 642 O O . VAL A 1 83 ? -6.41 7.066 -3.693 1 98.81 83 VAL A O 1
ATOM 645 N N . ILE A 1 84 ? -5.293 5.629 -2.314 1 98.81 84 ILE A N 1
ATOM 646 C CA . ILE A 1 84 ? -4.469 6.668 -1.706 1 98.81 84 ILE A CA 1
ATOM 647 C C . ILE A 1 84 ? -3.645 7.371 -2.783 1 98.81 84 ILE A C 1
ATOM 649 O O . ILE A 1 84 ? -3.531 8.602 -2.783 1 98.81 84 ILE A O 1
ATOM 653 N N . LYS A 1 85 ? -3.131 6.594 -3.701 1 98.56 85 LYS A N 1
ATOM 654 C CA . LYS A 1 85 ? -2.354 7.172 -4.793 1 98.56 85 LYS A CA 1
ATOM 655 C C . LYS A 1 85 ? -3.197 8.141 -5.617 1 98.56 85 LYS A C 1
ATOM 657 O O . LYS A 1 85 ? -2.74 9.227 -5.965 1 98.56 85 LYS A O 1
ATOM 662 N N . GLY A 1 86 ? -4.398 7.746 -5.938 1 98.69 86 GLY A N 1
ATOM 663 C CA . GLY A 1 86 ? -5.301 8.617 -6.668 1 98.69 86 GLY A CA 1
ATOM 664 C C . GLY A 1 86 ? -5.609 9.906 -5.934 1 98.69 86 GLY A C 1
ATOM 665 O O . GLY A 1 86 ? -5.645 10.984 -6.539 1 98.69 86 GLY A O 1
ATOM 666 N N . ILE A 1 87 ? -5.816 9.797 -4.586 1 98.88 87 ILE A N 1
ATOM 667 C CA . ILE A 1 87 ? -6.059 10.977 -3.762 1 98.88 87 ILE A CA 1
ATOM 668 C C . ILE A 1 87 ? -4.84 11.891 -3.797 1 98.88 87 ILE A C 1
ATOM 670 O O . ILE A 1 87 ? -4.965 13.094 -4.039 1 98.88 87 ILE A O 1
ATOM 674 N N . GLU A 1 88 ? -3.662 11.289 -3.561 1 98.56 88 GLU A N 1
ATOM 675 C CA . GLU A 1 88 ? -2.422 12.047 -3.418 1 98.56 88 GLU A CA 1
ATOM 676 C C . GLU A 1 88 ? -2.055 12.758 -4.719 1 98.56 88 GLU A C 1
ATOM 678 O O . GLU A 1 88 ? -1.679 13.93 -4.703 1 98.56 88 GLU A O 1
ATOM 683 N N . LEU A 1 89 ? -2.189 12.094 -5.816 1 96.5 89 LEU A N 1
ATOM 684 C CA . LEU A 1 89 ? -1.868 12.688 -7.105 1 96.5 89 LEU A CA 1
ATOM 685 C C . LEU A 1 89 ? -2.777 13.883 -7.395 1 96.5 89 LEU A C 1
ATOM 687 O O . LEU A 1 89 ? -2.305 14.938 -7.816 1 96.5 89 LEU A O 1
ATOM 691 N N . GLU A 1 90 ? -4.055 13.711 -7.16 1 97.44 90 GLU A N 1
ATOM 692 C CA . GLU A 1 90 ? -5 14.805 -7.391 1 97.44 90 GLU A CA 1
ATOM 693 C C . GLU A 1 90 ? -4.762 15.953 -6.418 1 97.44 90 GLU A C 1
ATOM 695 O O . GLU A 1 90 ? -4.805 17.125 -6.809 1 97.44 90 GLU A O 1
ATOM 700 N N . ALA A 1 91 ? -4.535 15.609 -5.137 1 97.88 91 ALA A N 1
ATOM 701 C CA . ALA A 1 91 ? -4.242 16.625 -4.125 1 97.88 91 ALA A CA 1
ATOM 702 C C . ALA A 1 91 ? -3.023 17.453 -4.516 1 97.88 91 ALA A C 1
ATOM 704 O O . ALA A 1 91 ? -3.045 18.688 -4.41 1 97.88 91 ALA A O 1
ATOM 705 N N . ARG A 1 92 ? -2.033 16.781 -4.984 1 94.81 92 ARG A N 1
ATOM 706 C CA . ARG A 1 92 ? -0.803 17.438 -5.406 1 94.81 92 ARG A CA 1
ATOM 707 C C . ARG A 1 92 ? -1.077 18.438 -6.527 1 94.81 92 ARG A C 1
ATOM 709 O O . ARG A 1 92 ? -0.53 19.547 -6.527 1 94.81 92 ARG A O 1
ATOM 716 N N . ASN A 1 93 ? -1.929 18.094 -7.391 1 94 93 ASN A N 1
ATOM 717 C CA . ASN A 1 93 ? -2.291 18.969 -8.508 1 94 93 ASN A CA 1
ATOM 718 C C . ASN A 1 93 ? -2.957 20.25 -8.023 1 94 93 ASN A C 1
ATOM 720 O O . ASN A 1 93 ? -2.893 21.281 -8.703 1 94 93 ASN A O 1
ATOM 724 N N . TYR A 1 94 ? -3.557 20.188 -6.859 1 94.31 94 TYR A N 1
ATOM 725 C CA . TYR A 1 94 ? -4.277 21.328 -6.316 1 94.31 94 TYR A CA 1
ATOM 726 C C . TYR A 1 94 ? -3.461 22.031 -5.238 1 94.31 94 TYR A C 1
ATOM 728 O O . TYR A 1 94 ? -3.959 22.938 -4.562 1 94.31 94 TYR A O 1
ATOM 736 N N . GLY A 1 95 ? -2.188 21.547 -5.031 1 94 95 GLY A N 1
ATOM 737 C CA . GLY A 1 95 ? -1.317 22.172 -4.043 1 94 95 GLY A CA 1
ATOM 738 C C . GLY A 1 95 ? -1.596 21.703 -2.627 1 94 95 GLY A C 1
ATOM 739 O O . GLY A 1 95 ? -1.249 22.391 -1.665 1 94 95 GLY A O 1
ATOM 740 N N . TYR A 1 96 ? -2.301 20.562 -2.463 1 96.12 96 TYR A N 1
ATOM 741 C CA . TYR A 1 96 ? -2.582 19.984 -1.152 1 96.12 96 TYR A CA 1
ATOM 742 C C . TYR A 1 96 ? -1.625 18.844 -0.841 1 96.12 96 TYR A C 1
ATOM 744 O O . TYR A 1 96 ? -1.063 18.234 -1.753 1 96.12 96 TYR A O 1
ATOM 752 N N . THR A 1 97 ? -1.389 18.641 0.402 1 97 97 THR A N 1
ATOM 753 C CA . THR A 1 97 ? -0.662 17.469 0.901 1 97 97 THR A CA 1
ATOM 754 C C . THR A 1 97 ? -1.55 16.641 1.813 1 97 97 THR A C 1
ATOM 756 O O . THR A 1 97 ? -2.393 17.172 2.535 1 97 97 THR A O 1
ATOM 759 N N . ILE A 1 98 ? -1.364 15.312 1.776 1 98.12 98 ILE A N 1
ATOM 760 C CA . ILE A 1 98 ? -2.305 14.5 2.543 1 98.12 98 ILE A CA 1
ATOM 761 C C . ILE A 1 98 ? -1.652 14.047 3.846 1 98.12 98 ILE A C 1
ATOM 763 O O . ILE A 1 98 ? -0.45 13.766 3.881 1 98.12 98 ILE A O 1
ATOM 767 N N . LEU A 1 99 ? -2.41 14.078 4.93 1 98.25 99 LEU A N 1
ATOM 768 C CA . LEU A 1 99 ? -2.105 13.398 6.18 1 98.25 99 LEU A CA 1
ATOM 769 C C . LEU A 1 99 ? -2.74 12.008 6.211 1 98.25 99 LEU A C 1
ATOM 771 O O . LEU A 1 99 ? -3.959 11.875 6.082 1 98.25 99 LEU A O 1
ATOM 775 N N . LEU A 1 100 ? -1.93 11.023 6.363 1 98.56 100 LEU A N 1
ATOM 776 C CA . LEU A 1 100 ? -2.42 9.656 6.266 1 98.56 100 LEU A CA 1
ATOM 777 C C . LEU A 1 100 ? -2.525 9.016 7.648 1 98.56 100 LEU A C 1
ATOM 779 O O . LEU A 1 100 ? -1.579 9.07 8.438 1 98.56 100 LEU A O 1
ATOM 783 N N . VAL A 1 101 ? -3.678 8.391 7.957 1 98.31 101 VAL A N 1
ATOM 784 C CA . VAL A 1 101 ? -3.865 7.664 9.211 1 98.31 101 VAL A CA 1
ATOM 785 C C . VAL A 1 101 ? -4.559 6.332 8.93 1 98.31 101 VAL A C 1
ATOM 787 O O . VAL A 1 101 ? -5.562 6.285 8.219 1 98.31 101 VAL A O 1
ATOM 790 N N . ASN A 1 102 ? -4.043 5.25 9.438 1 98.19 102 ASN A N 1
ATOM 791 C CA . ASN A 1 102 ? -4.641 3.922 9.375 1 98.19 102 ASN A CA 1
ATOM 792 C C . ASN A 1 102 ? -5.508 3.633 10.594 1 98.19 102 ASN A C 1
ATOM 794 O O . ASN A 1 102 ? -5.117 3.941 11.727 1 98.19 102 ASN A O 1
ATOM 798 N N . THR A 1 103 ? -6.637 3.008 10.352 1 97.69 103 THR A N 1
ATOM 799 C CA . THR A 1 103 ? -7.512 2.707 11.484 1 97.69 103 THR A CA 1
ATOM 800 C C . THR A 1 103 ? -7.293 1.276 11.969 1 97.69 103 THR A C 1
ATOM 802 O O . THR A 1 103 ? -7.727 0.914 13.062 1 97.69 103 THR A O 1
ATOM 805 N N . ASP A 1 104 ? -6.68 0.462 11.039 1 94.81 104 ASP A N 1
ATOM 806 C CA . ASP A 1 104 ? -6.508 -0.962 11.312 1 94.81 104 ASP A CA 1
ATOM 807 C C . ASP A 1 104 ? -7.844 -1.625 11.641 1 94.81 104 ASP A C 1
ATOM 809 O O . ASP A 1 104 ? -7.934 -2.43 12.57 1 94.81 104 ASP A O 1
ATOM 813 N N . ARG A 1 105 ? -8.875 -1.145 11.016 1 94.5 105 ARG A N 1
ATOM 814 C CA . ARG A 1 105 ? -10.203 -1.744 11.031 1 94.5 105 ARG A CA 1
ATOM 815 C C . ARG A 1 105 ? -10.867 -1.576 12.391 1 94.5 105 ARG A C 1
ATOM 817 O O . ARG A 1 105 ? -11.758 -2.348 12.758 1 94.5 105 ARG A O 1
ATOM 824 N N . SER A 1 106 ? -10.398 -0.564 13.148 1 96.88 106 SER A N 1
ATOM 825 C CA . SER A 1 106 ? -10.969 -0.249 14.453 1 96.88 106 SER A CA 1
ATOM 826 C C . SER A 1 106 ? -11.727 1.076 14.422 1 96.88 106 SER A C 1
ATOM 828 O O . SER A 1 106 ? -11.156 2.111 14.062 1 96.88 106 SER A O 1
ATOM 830 N N . TYR A 1 107 ? -12.945 1.007 14.859 1 97.56 107 TYR A N 1
ATOM 831 C CA . TYR A 1 107 ? -13.742 2.23 14.898 1 97.56 107 TYR A CA 1
ATOM 832 C C . TYR A 1 107 ? -13.148 3.225 15.898 1 97.56 107 TYR A C 1
ATOM 834 O O . TYR A 1 107 ? -13.164 4.434 15.656 1 97.56 107 TYR A O 1
ATOM 842 N N . GLU A 1 108 ? -12.633 2.744 16.969 1 97.12 108 GLU A N 1
ATOM 843 C CA . GLU A 1 108 ? -11.977 3.613 17.938 1 97.12 108 GLU A CA 1
ATOM 844 C C . GLU A 1 108 ? -10.805 4.363 17.312 1 97.12 108 GLU A C 1
ATOM 846 O O . GLU A 1 108 ? -10.641 5.562 17.547 1 97.12 108 GLU A O 1
ATOM 851 N N . ASN A 1 109 ? -10.062 3.658 16.531 1 97.19 109 ASN A N 1
ATOM 852 C CA . ASN A 1 109 ? -8.953 4.289 15.828 1 97.19 109 ASN A CA 1
ATOM 853 C C . ASN A 1 109 ? -9.438 5.305 14.805 1 97.19 109 ASN A C 1
ATOM 855 O O . ASN A 1 109 ? -8.789 6.324 14.57 1 97.19 109 ASN A O 1
ATOM 859 N N . GLU A 1 110 ? -10.586 5 14.18 1 98.12 110 GLU A N 1
ATOM 860 C CA . GLU A 1 110 ? -11.164 5.926 13.211 1 98.12 110 GLU A CA 1
ATOM 861 C C . GLU A 1 110 ? -11.539 7.246 13.875 1 98.12 110 GLU A C 1
ATOM 863 O O . GLU A 1 110 ? -11.203 8.32 13.367 1 98.12 110 GLU A O 1
ATOM 868 N N . GLU A 1 111 ? -12.18 7.188 14.992 1 96.44 111 GLU A N 1
ATOM 869 C CA . GLU A 1 111 ? -12.57 8.383 15.734 1 96.44 111 GLU A CA 1
ATOM 870 C C . GLU A 1 111 ? -11.344 9.188 16.172 1 96.44 111 GLU A C 1
ATOM 872 O O . GLU A 1 111 ? -11.312 10.406 16.031 1 96.44 111 GLU A O 1
ATOM 877 N N . ARG A 1 112 ? -10.391 8.469 16.672 1 94.19 112 ARG A N 1
ATOM 878 C CA . ARG A 1 112 ? -9.156 9.117 17.109 1 94.19 112 ARG A CA 1
ATOM 879 C C . ARG A 1 112 ? -8.461 9.805 15.93 1 94.19 112 ARG A C 1
ATOM 881 O O . ARG A 1 112 ? -7.938 10.914 16.078 1 94.19 112 ARG A O 1
ATOM 888 N N . ALA A 1 113 ? -8.453 9.117 14.805 1 96.94 113 ALA A N 1
ATOM 889 C CA . ALA A 1 113 ? -7.828 9.664 13.602 1 96.94 113 ALA A CA 1
ATOM 890 C C . ALA A 1 113 ? -8.5 10.969 13.18 1 96.94 113 ALA A C 1
ATOM 892 O O . ALA A 1 113 ? -7.82 11.969 12.922 1 96.94 113 ALA A O 1
ATOM 893 N N . ILE A 1 114 ? -9.797 10.953 13.141 1 96.69 114 ILE A N 1
ATOM 894 C CA . ILE A 1 114 ? -10.562 12.133 12.742 1 96.69 114 ILE A CA 1
ATOM 895 C C . ILE A 1 114 ? -10.273 13.281 13.703 1 96.69 114 ILE A C 1
ATOM 897 O O . ILE A 1 114 ? -9.992 14.406 13.266 1 96.69 114 ILE A O 1
ATOM 901 N N . ASN A 1 115 ? -10.258 13.008 14.992 1 92.5 115 ASN A N 1
ATOM 902 C CA . ASN A 1 115 ? -9.984 14.031 15.984 1 92.5 115 ASN A CA 1
ATOM 903 C C . ASN A 1 115 ? -8.578 14.609 15.82 1 92.5 115 ASN A C 1
ATOM 905 O O . ASN A 1 115 ? -8.391 15.828 15.859 1 92.5 115 ASN A O 1
ATOM 909 N N . THR A 1 116 ? -7.66 13.766 15.625 1 92.88 116 THR A N 1
ATOM 910 C CA . THR A 1 116 ? -6.273 14.18 15.438 1 92.88 116 THR A CA 1
ATOM 911 C C . THR A 1 116 ? -6.145 15.078 14.211 1 92.88 116 THR A C 1
ATOM 913 O O . THR A 1 116 ? -5.492 16.125 14.273 1 92.88 116 THR A O 1
ATOM 916 N N . LEU A 1 117 ? -6.777 14.734 13.148 1 95.56 117 LEU A N 1
ATOM 917 C CA . LEU A 1 117 ? -6.676 15.477 11.891 1 95.56 117 LEU A CA 1
ATOM 918 C C . LEU A 1 117 ? -7.367 16.828 12.008 1 95.56 117 LEU A C 1
ATOM 920 O O . LEU A 1 117 ? -6.883 17.828 11.469 1 95.56 117 LEU A O 1
ATOM 924 N N . LEU A 1 118 ? -8.445 16.859 12.719 1 92 118 LEU A N 1
ATOM 925 C CA . LEU A 1 118 ? -9.125 18.125 12.953 1 92 118 LEU A CA 1
ATOM 926 C C . LEU A 1 118 ? -8.273 19.047 13.82 1 92 118 LEU A C 1
ATOM 928 O O . LEU A 1 118 ? -8.25 20.266 13.602 1 92 118 LEU A O 1
ATOM 932 N N . GLN A 1 119 ? -7.594 18.453 14.766 1 87.69 119 GLN A N 1
ATOM 933 C CA . GLN A 1 119 ? -6.688 19.234 15.602 1 87.69 119 GLN A CA 1
ATOM 934 C C . GLN A 1 119 ? -5.559 19.844 14.773 1 87.69 119 GLN A C 1
ATOM 936 O O . GLN A 1 119 ? -5.02 20.891 15.125 1 87.69 119 GLN A O 1
ATOM 941 N N . ARG A 1 120 ? -5.32 19.219 13.672 1 89.06 120 ARG A N 1
ATOM 942 C CA . ARG A 1 120 ? -4.27 19.703 12.789 1 89.06 120 ARG A CA 1
ATOM 943 C C . ARG A 1 120 ? -4.836 20.656 11.742 1 89.06 120 ARG A C 1
ATOM 945 O O . ARG A 1 120 ? -4.125 21.062 10.82 1 89.06 120 ARG A O 1
ATOM 952 N N . ARG A 1 121 ? -6.113 20.891 11.82 1 89.19 121 ARG A N 1
ATOM 953 C CA . ARG A 1 121 ? -6.82 21.891 11.023 1 89.19 121 ARG A CA 1
ATOM 954 C C . ARG A 1 121 ? -6.758 21.547 9.539 1 89.19 121 ARG A C 1
ATOM 956 O O . ARG A 1 121 ? -6.516 22.422 8.703 1 89.19 121 ARG A O 1
ATOM 963 N N . VAL A 1 122 ? -6.855 20.281 9.266 1 94.06 122 VAL A N 1
ATOM 964 C CA . VAL A 1 122 ? -6.973 19.906 7.859 1 94.06 122 VAL A CA 1
ATOM 965 C C . VAL A 1 122 ? -8.172 20.609 7.234 1 94.06 122 VAL A C 1
ATOM 967 O O . VAL A 1 122 ? -9.164 20.891 7.918 1 94.06 122 VAL A O 1
ATOM 970 N N . ASP A 1 123 ? -8.039 20.875 5.953 1 94.69 123 ASP A N 1
ATOM 971 C CA . ASP A 1 123 ? -9.117 21.594 5.266 1 94.69 123 ASP A CA 1
ATOM 972 C C . ASP A 1 123 ? -10.297 20.656 4.996 1 94.69 123 ASP A C 1
ATOM 974 O O . ASP A 1 123 ? -11.422 21.125 4.797 1 94.69 123 ASP A O 1
ATOM 978 N N . GLY A 1 124 ? -10.117 19.422 4.977 1 97 124 GLY A N 1
ATOM 979 C CA . GLY A 1 124 ? -11.141 18.422 4.75 1 97 124 GLY A CA 1
ATOM 980 C C . GLY A 1 124 ? -10.648 17 4.973 1 97 124 GLY A C 1
ATOM 981 O O . GLY A 1 124 ? -9.453 16.781 5.18 1 97 124 GLY A O 1
ATOM 982 N N . LEU A 1 125 ? -11.617 16.078 4.992 1 98.44 125 LEU A N 1
ATOM 983 C CA . LEU A 1 125 ? -11.305 14.68 5.285 1 98.44 125 LEU A CA 1
ATOM 984 C C . LEU A 1 125 ? -11.805 13.766 4.18 1 98.44 125 LEU A C 1
ATOM 986 O O . LEU A 1 125 ? -12.906 13.961 3.652 1 98.44 125 LEU A O 1
ATOM 990 N N . ILE A 1 126 ? -11.008 12.82 3.773 1 98.88 126 ILE A N 1
ATOM 991 C CA . ILE A 1 126 ? -11.422 11.68 2.971 1 98.88 126 ILE A CA 1
ATOM 992 C C . ILE A 1 126 ? -11.32 10.398 3.801 1 98.88 126 ILE A C 1
ATOM 994 O O . ILE A 1 126 ? -10.258 10.086 4.328 1 98.88 126 ILE A O 1
ATOM 998 N N . ILE A 1 127 ? -12.422 9.633 3.895 1 98.75 127 ILE A N 1
ATOM 999 C CA . ILE A 1 127 ? -12.508 8.57 4.891 1 98.75 127 ILE A CA 1
ATOM 1000 C C . ILE A 1 127 ? -12.977 7.277 4.227 1 98.75 127 ILE A C 1
ATOM 1002 O O . ILE A 1 127 ? -13.984 7.273 3.506 1 98.75 127 ILE A O 1
ATOM 1006 N N . THR A 1 128 ? -12.211 6.203 4.32 1 98.25 128 THR A N 1
ATOM 1007 C CA . THR A 1 128 ? -12.742 4.855 4.141 1 98.25 128 THR A CA 1
ATOM 1008 C C . THR A 1 128 ? -13.188 4.27 5.477 1 98.25 128 THR A C 1
ATOM 1010 O O . THR A 1 128 ? -12.359 3.793 6.258 1 98.25 128 THR A O 1
ATOM 1013 N N . ALA A 1 129 ? -14.445 4.219 5.719 1 96.69 129 ALA A N 1
ATOM 1014 C CA . ALA A 1 129 ? -15.023 4.031 7.043 1 96.69 129 ALA A CA 1
ATOM 1015 C C . ALA A 1 129 ? -14.992 2.561 7.449 1 96.69 129 ALA A C 1
ATOM 1017 O O . ALA A 1 129 ? -15.219 1.675 6.621 1 96.69 129 ALA A O 1
ATOM 1018 N N . VAL A 1 130 ? -14.812 2.246 8.695 1 96.62 130 VAL A N 1
ATOM 1019 C CA . VAL A 1 130 ? -14.875 0.916 9.297 1 96.62 130 VAL A CA 1
ATOM 1020 C C . VAL A 1 130 ? -16.328 0.423 9.312 1 96.62 130 VAL A C 1
ATOM 1022 O O . VAL A 1 130 ? -16.578 -0.754 9.055 1 96.62 130 VAL A O 1
ATOM 1025 N N . GLN A 1 131 ? -17.344 1.328 9.617 1 96.06 131 GLN A N 1
ATOM 1026 C CA . GLN A 1 131 ? -18.781 1.195 9.391 1 96.06 131 GLN A CA 1
ATOM 1027 C C . GLN A 1 131 ? -19.438 0.397 10.516 1 96.06 131 GLN A C 1
ATOM 1029 O O . GLN A 1 131 ? -20.625 0.062 10.43 1 96.06 131 GLN A O 1
ATOM 1034 N N . THR A 1 132 ? -18.719 -0.046 11.609 1 96.5 132 THR A N 1
ATOM 1035 C CA . THR A 1 132 ? -19.375 -0.664 12.75 1 96.5 132 THR A CA 1
ATOM 1036 C C . THR A 1 132 ? -20.25 0.349 13.477 1 96.5 132 THR A C 1
ATOM 1038 O O . THR A 1 132 ? -21.203 -0.027 14.164 1 96.5 132 THR A O 1
ATOM 1041 N N . LYS A 1 133 ? -19.844 1.576 13.422 1 95.69 133 LYS A N 1
ATOM 1042 C CA . LYS A 1 133 ? -20.594 2.756 13.844 1 95.69 133 LYS A CA 1
ATOM 1043 C C . LYS A 1 133 ? -20.391 3.91 12.867 1 95.69 133 LYS A C 1
ATOM 1045 O O . LYS A 1 133 ? -19.562 3.828 11.961 1 95.69 133 LYS A O 1
ATOM 1050 N N . ILE A 1 134 ? -21.266 4.926 12.984 1 95.12 134 ILE A N 1
ATOM 1051 C CA . ILE A 1 134 ? -21.109 6.012 12.023 1 95.12 134 ILE A CA 1
ATOM 1052 C C . ILE A 1 134 ? -21.234 7.355 12.742 1 95.12 134 ILE A C 1
ATOM 1054 O O . ILE A 1 134 ? -21.453 8.391 12.102 1 95.12 134 ILE A O 1
ATOM 1058 N N . ASP A 1 135 ? -21.125 7.406 14.047 1 94.62 135 ASP A N 1
ATOM 1059 C CA . ASP A 1 135 ? -21.297 8.617 14.844 1 94.62 135 ASP A CA 1
ATOM 1060 C C . ASP A 1 135 ? -20.297 9.695 14.438 1 94.62 135 ASP A C 1
ATOM 1062 O O . ASP A 1 135 ? -20.609 10.883 14.453 1 94.62 135 ASP A O 1
ATOM 1066 N N . ASP A 1 136 ? -19.172 9.25 14.141 1 94.31 136 ASP A N 1
ATOM 1067 C CA . ASP A 1 136 ? -18.141 10.203 13.742 1 94.31 136 ASP A CA 1
ATOM 1068 C C . ASP A 1 136 ? -18.5 10.891 12.43 1 94.31 136 ASP A C 1
ATOM 1070 O O . ASP A 1 136 ? -18.312 12.102 12.289 1 94.31 136 ASP A O 1
ATOM 1074 N N . ILE A 1 137 ? -19.078 10.148 11.484 1 96.44 137 ILE A N 1
ATOM 1075 C CA . ILE A 1 137 ? -19.469 10.711 10.203 1 96.44 137 ILE A CA 1
ATOM 1076 C C . ILE A 1 137 ? -20.641 11.672 10.398 1 96.44 137 ILE A C 1
ATOM 1078 O O . ILE A 1 137 ? -20.672 12.75 9.805 1 96.44 137 ILE A O 1
ATOM 1082 N N . ILE A 1 138 ? -21.547 11.297 11.25 1 94.44 138 ILE A N 1
ATOM 1083 C CA . ILE A 1 138 ? -22.672 12.156 11.57 1 94.44 138 ILE A CA 1
ATOM 1084 C C . ILE A 1 138 ? -22.172 13.477 12.148 1 94.44 138 ILE A C 1
ATOM 1086 O O . ILE A 1 138 ? -22.625 14.547 11.742 1 94.44 138 ILE A O 1
ATOM 1090 N N . ARG A 1 139 ? -21.281 13.391 13.023 1 90.38 139 ARG A N 1
ATOM 1091 C CA . ARG A 1 139 ? -20.688 14.562 13.656 1 90.38 139 ARG A CA 1
ATOM 1092 C C . ARG A 1 139 ? -20.078 15.492 12.617 1 90.38 139 ARG A C 1
ATOM 1094 O O . ARG A 1 139 ? -20.281 16.703 12.664 1 90.38 139 ARG A O 1
ATOM 1101 N N . LEU A 1 140 ? -19.328 14.93 11.68 1 93.25 140 LEU A N 1
ATOM 1102 C CA . LEU A 1 140 ? -18.688 15.727 10.641 1 93.25 140 LEU A CA 1
ATOM 1103 C C . LEU A 1 140 ? -19.719 16.484 9.812 1 93.25 140 LEU A C 1
ATOM 1105 O O . LEU A 1 140 ? -19.547 17.672 9.539 1 93.25 140 LEU A O 1
ATOM 1109 N N . VAL A 1 141 ? -20.75 15.812 9.445 1 92.31 141 VAL A N 1
ATOM 1110 C CA . VAL A 1 141 ? -21.812 16.406 8.625 1 92.31 141 VAL A CA 1
ATOM 1111 C C . VAL A 1 141 ? -22.516 17.5 9.406 1 92.31 141 VAL A C 1
ATOM 1113 O O . VAL A 1 141 ? -22.719 18.609 8.898 1 92.31 141 VAL A O 1
ATOM 1116 N N . GLN A 1 142 ? -22.797 17.234 10.633 1 88.06 142 GLN A N 1
ATOM 1117 C CA . GLN A 1 142 ? -23.547 18.172 11.469 1 88.06 142 GLN A CA 1
ATOM 1118 C C . GLN A 1 142 ? -22.734 19.422 11.758 1 88.06 142 GLN A C 1
ATOM 1120 O O . GLN A 1 142 ? -23.281 20.531 11.867 1 88.06 142 GLN A O 1
ATOM 1125 N N . GLN A 1 143 ? -21.484 19.234 11.859 1 86.62 143 GLN A N 1
ATOM 1126 C CA . GLN A 1 143 ? -20.609 20.359 12.18 1 86.62 143 GLN A CA 1
ATOM 1127 C C . GLN A 1 143 ? -20.172 21.094 10.922 1 86.62 143 GLN A C 1
ATOM 1129 O O . GLN A 1 143 ? -19.438 22.078 10.992 1 86.62 143 GLN A O 1
ATOM 1134 N N . GLY A 1 144 ? -20.578 20.562 9.781 1 89.25 144 GLY A N 1
ATOM 1135 C CA . GLY A 1 144 ? -20.234 21.219 8.523 1 89.25 144 GLY A CA 1
ATOM 1136 C C . GLY A 1 144 ? -18.781 21.078 8.148 1 89.25 144 GLY A C 1
ATOM 1137 O O . GLY A 1 144 ? -18.219 21.953 7.477 1 89.25 144 GLY A O 1
ATOM 1138 N N . ILE A 1 145 ? -18.125 20.109 8.672 1 92.69 145 ILE A N 1
ATOM 1139 C CA . ILE A 1 145 ? -16.734 19.844 8.328 1 92.69 145 ILE A CA 1
ATOM 1140 C C . ILE A 1 145 ? -16.656 19.141 6.973 1 92.69 145 ILE A C 1
ATOM 1142 O O . ILE A 1 145 ? -17.234 18.062 6.793 1 92.69 145 ILE A O 1
ATOM 1146 N N . PRO A 1 146 ? -16 19.688 5.973 1 96.94 146 PRO A N 1
ATOM 1147 C CA . PRO A 1 146 ? -15.93 19.062 4.652 1 96.94 146 PRO A CA 1
ATOM 1148 C C . PRO A 1 146 ? -15.367 17.641 4.699 1 96.94 146 PRO A C 1
ATOM 1150 O O . PRO A 1 146 ? -14.336 17.406 5.332 1 96.94 146 PRO A O 1
ATOM 1153 N N . ASN A 1 147 ? -16.047 16.719 4.09 1 97.69 147 ASN A N 1
ATOM 1154 C CA . ASN A 1 147 ? -15.633 15.32 4.113 1 97.69 147 ASN A CA 1
ATOM 1155 C C . ASN A 1 147 ? -16.219 14.539 2.938 1 97.69 147 ASN A C 1
ATOM 1157 O O . ASN A 1 147 ? -17.203 14.969 2.33 1 97.69 147 ASN A O 1
ATOM 1161 N N . VAL A 1 148 ? -15.586 13.492 2.562 1 98.62 148 VAL A N 1
ATOM 1162 C CA . VAL A 1 148 ? -16.047 12.547 1.555 1 98.62 148 VAL A CA 1
ATOM 1163 C C . VAL A 1 148 ? -15.773 11.117 2.033 1 98.62 148 VAL A C 1
ATOM 1165 O O . VAL A 1 148 ? -14.703 10.828 2.564 1 98.62 148 VAL A O 1
ATOM 1168 N N . VAL A 1 149 ? -16.734 10.266 1.954 1 98.5 149 VAL A N 1
ATOM 1169 C CA . VAL A 1 149 ? -16.594 8.852 2.283 1 98.5 149 VAL A CA 1
ATOM 1170 C C . VAL A 1 149 ? -16.375 8.047 1.007 1 98.5 149 VAL A C 1
ATOM 1172 O O . VAL A 1 149 ? -17.094 8.227 0.018 1 98.5 149 VAL A O 1
ATOM 1175 N N . ILE A 1 150 ? -15.367 7.23 0.987 1 98.69 150 ILE A N 1
ATOM 1176 C CA . ILE A 1 150 ? -15.133 6.332 -0.14 1 98.69 150 ILE A CA 1
ATOM 1177 C C . ILE A 1 150 ? -15.633 4.93 0.203 1 98.69 150 ILE A C 1
ATOM 1179 O O . ILE A 1 150 ? -15.32 4.395 1.267 1 98.69 150 ILE A O 1
ATOM 1183 N N . GLY A 1 151 ? -16.469 4.309 -0.663 1 97.81 151 GLY A N 1
ATOM 1184 C CA . GLY A 1 151 ? -16.781 2.893 -0.576 1 97.81 151 GLY A CA 1
ATOM 1185 C C . GLY A 1 151 ? -18 2.613 0.285 1 97.81 151 GLY A C 1
ATOM 1186 O O . GLY A 1 151 ? -18.312 1.456 0.579 1 97.81 151 GLY A O 1
ATOM 1187 N N . ALA A 1 152 ? -18.672 3.707 0.791 1 97 152 ALA A N 1
ATOM 1188 C CA . ALA A 1 152 ? -19.859 3.473 1.612 1 97 152 ALA A CA 1
ATOM 1189 C C . ALA A 1 152 ? -20.859 4.621 1.476 1 97 152 ALA A C 1
ATOM 1191 O O . ALA A 1 152 ? -20.469 5.762 1.216 1 97 152 ALA A O 1
ATOM 1192 N N . ARG A 1 153 ? -22.047 4.223 1.631 1 94.44 153 ARG A N 1
ATOM 1193 C CA . ARG A 1 153 ? -23.172 5.141 1.76 1 94.44 153 ARG A CA 1
ATOM 1194 C C . ARG A 1 153 ? -23.953 4.883 3.049 1 94.44 153 ARG A C 1
ATOM 1196 O O . ARG A 1 153 ? -24.016 3.746 3.521 1 94.44 153 ARG A O 1
ATOM 1203 N N . PHE A 1 154 ? -24.438 5.996 3.578 1 90.81 154 PHE A N 1
ATOM 1204 C CA . PHE A 1 154 ? -25.203 5.855 4.812 1 90.81 154 PHE A CA 1
ATOM 1205 C C . PHE A 1 154 ? -26.625 6.383 4.629 1 90.81 154 PHE A C 1
ATOM 1207 O O . PHE A 1 154 ? -26.812 7.473 4.094 1 90.81 154 PHE A O 1
ATOM 1214 N N . GLU A 1 155 ? -27.578 5.676 4.871 1 84.31 155 GLU A N 1
ATOM 1215 C CA . GLU A 1 155 ? -28.984 6.004 4.641 1 84.31 155 GLU A CA 1
ATOM 1216 C C . GLU A 1 155 ? -29.453 7.109 5.582 1 84.31 155 GLU A C 1
ATOM 1218 O O . GLU A 1 155 ? -30.281 7.941 5.203 1 84.31 155 GLU A O 1
ATOM 1223 N N . LYS A 1 156 ? -28.875 7.258 6.695 1 81.94 156 LYS A N 1
ATOM 1224 C CA . LYS A 1 156 ? -29.406 8.125 7.746 1 81.94 156 LYS A CA 1
ATOM 1225 C C . LYS A 1 156 ? -28.875 9.547 7.598 1 81.94 156 LYS A C 1
ATOM 1227 O O . LYS A 1 156 ? -29.359 10.461 8.281 1 81.94 156 LYS A O 1
ATOM 1232 N N . ILE A 1 157 ? -27.938 9.633 6.742 1 85.69 157 ILE A N 1
ATOM 1233 C CA . ILE A 1 157 ? -27.344 10.961 6.629 1 85.69 157 ILE A CA 1
ATOM 1234 C C . ILE A 1 157 ? -26.891 11.203 5.188 1 85.69 157 ILE A C 1
ATOM 1236 O O . ILE A 1 157 ? -26.484 10.273 4.492 1 85.69 157 ILE A O 1
ATOM 1240 N N . GLN A 1 158 ? -27.062 12.445 4.836 1 89.19 158 GLN A N 1
ATOM 1241 C CA . GLN A 1 158 ? -26.547 12.82 3.52 1 89.19 158 GLN A CA 1
ATOM 1242 C C . GLN A 1 158 ? -25.062 13.125 3.58 1 89.19 158 GLN A C 1
ATOM 1244 O O . GLN A 1 158 ? -24.641 14.078 4.242 1 89.19 158 GLN A O 1
ATOM 1249 N N . THR A 1 159 ? -24.312 12.359 2.986 1 92.62 159 THR A N 1
ATOM 1250 C CA . THR A 1 159 ? -22.875 12.508 2.988 1 92.62 159 THR A CA 1
ATOM 1251 C C . THR A 1 159 ? -22.328 12.508 1.562 1 92.62 159 THR A C 1
ATOM 1253 O O . THR A 1 159 ? -22.984 12.023 0.641 1 92.62 159 THR A O 1
ATOM 1256 N N . ASN A 1 160 ? -21.219 13.242 1.315 1 96.5 160 ASN A N 1
ATOM 1257 C CA . ASN A 1 160 ? -20.438 13.016 0.106 1 96.5 160 ASN A CA 1
ATOM 1258 C C . ASN A 1 160 ? -19.875 11.602 0.055 1 96.5 160 ASN A C 1
ATOM 1260 O O . ASN A 1 160 ? -19.344 11.102 1.045 1 96.5 160 ASN A O 1
ATOM 1264 N N . TYR A 1 161 ? -20.047 10.977 -1.071 1 97.88 161 TYR A N 1
ATOM 1265 C CA . TYR A 1 161 ? -19.406 9.672 -1.176 1 97.88 161 TYR A CA 1
ATOM 1266 C C . TYR A 1 161 ? -19 9.375 -2.615 1 97.88 161 TYR A C 1
ATOM 1268 O O . TYR A 1 161 ? -19.547 9.969 -3.553 1 97.88 161 TYR A O 1
ATOM 1276 N N . VAL A 1 162 ? -18.016 8.648 -2.809 1 98.69 162 VAL A N 1
ATOM 1277 C CA . VAL A 1 162 ? -17.578 8.031 -4.062 1 98.69 162 VAL A CA 1
ATOM 1278 C C . VAL A 1 162 ? -17.5 6.52 -3.891 1 98.69 162 VAL A C 1
ATOM 1280 O O . VAL A 1 162 ? -16.766 6.023 -3.023 1 98.69 162 VAL A O 1
ATOM 1283 N N . CYS A 1 163 ? -18.234 5.785 -4.648 1 98.5 163 CYS A N 1
ATOM 1284 C CA . CYS A 1 163 ? -18.281 4.328 -4.582 1 98.5 163 CYS A CA 1
ATOM 1285 C C . CYS A 1 163 ? -18.141 3.713 -5.969 1 98.5 163 CYS A C 1
ATOM 1287 O O . CYS A 1 163 ? -18.344 4.395 -6.977 1 98.5 163 CYS A O 1
ATOM 1289 N N . SER A 1 164 ? -17.703 2.49 -5.996 1 98.69 164 SER A N 1
ATOM 1290 C CA . SER A 1 164 ? -17.906 1.676 -7.188 1 98.69 164 SER A CA 1
ATOM 1291 C C . SER A 1 164 ? -19.344 1.167 -7.262 1 98.69 164 SER A C 1
ATOM 1293 O O . SER A 1 164 ? -20.047 1.12 -6.25 1 98.69 164 SER A O 1
ATOM 1295 N N . ASP A 1 165 ? -19.812 0.844 -8.422 1 98.75 165 ASP A N 1
ATOM 1296 C CA . ASP A 1 165 ? -21.141 0.252 -8.562 1 98.75 165 ASP A CA 1
ATOM 1297 C C . ASP A 1 165 ? -21.156 -1.195 -8.078 1 98.75 165 ASP A C 1
ATOM 1299 O O . ASP A 1 165 ? -21.234 -2.125 -8.883 1 98.75 165 ASP A O 1
ATOM 1303 N N . ASP A 1 166 ? -21.172 -1.306 -6.801 1 98.62 166 ASP A N 1
ATOM 1304 C CA . ASP A 1 166 ? -21.016 -2.598 -6.133 1 98.62 166 ASP A CA 1
ATOM 1305 C C . ASP A 1 166 ? -22.188 -3.523 -6.473 1 98.62 166 ASP A C 1
ATOM 1307 O O . ASP A 1 166 ? -22 -4.734 -6.617 1 98.62 166 ASP A O 1
ATOM 1311 N N . GLU A 1 167 ? -23.359 -2.965 -6.527 1 98.75 167 GLU A N 1
ATOM 1312 C CA . GLU A 1 167 ? -24.516 -3.791 -6.879 1 98.75 167 GLU A CA 1
ATOM 1313 C C . GLU A 1 167 ? -24.359 -4.379 -8.281 1 98.75 167 GLU A C 1
ATOM 1315 O O . GLU A 1 167 ? -24.578 -5.574 -8.484 1 98.75 167 GLU A O 1
ATOM 1320 N N . ARG A 1 168 ? -24.031 -3.529 -9.219 1 98.81 168 ARG A N 1
ATOM 1321 C CA . ARG A 1 168 ? -23.797 -4.004 -10.578 1 98.81 168 ARG A CA 1
ATOM 1322 C C . ARG A 1 168 ? -22.688 -5.043 -10.609 1 98.81 168 ARG A C 1
ATOM 1324 O O . ARG A 1 168 ? -22.766 -6.02 -11.359 1 98.81 168 ARG A O 1
ATOM 1331 N N . GLY A 1 169 ? -21.656 -4.766 -9.836 1 98.94 169 GLY A N 1
ATOM 1332 C CA . GLY A 1 169 ? -20.562 -5.715 -9.773 1 98.94 169 GLY A CA 1
ATOM 1333 C C . GLY A 1 169 ? -20.984 -7.098 -9.32 1 98.94 169 GLY A C 1
ATOM 1334 O O . GLY A 1 169 ? -20.625 -8.102 -9.945 1 98.94 169 GLY A O 1
ATOM 1335 N N . GLY A 1 170 ? -21.734 -7.117 -8.18 1 98.94 170 GLY A N 1
ATOM 1336 C CA . GLY A 1 170 ? -22.281 -8.391 -7.738 1 98.94 170 GLY A CA 1
ATOM 1337 C C . GLY A 1 170 ? -23.156 -9.062 -8.773 1 98.94 170 GLY A C 1
ATOM 1338 O O . GLY A 1 170 ? -23.062 -10.266 -8.992 1 98.94 170 GLY A O 1
ATOM 1339 N N . TYR A 1 171 ? -23.969 -8.281 -9.43 1 98.88 171 TYR A N 1
ATOM 1340 C CA . TYR A 1 171 ? -24.906 -8.758 -10.43 1 98.88 171 TYR A CA 1
ATOM 1341 C C . TYR A 1 171 ? -24.172 -9.398 -11.609 1 98.88 171 TYR A C 1
ATOM 1343 O O . TYR A 1 171 ? -24.484 -10.523 -12 1 98.88 171 TYR A O 1
ATOM 1351 N N . ILE A 1 172 ? -23.203 -8.727 -12.188 1 98.88 172 ILE A N 1
ATOM 1352 C CA . ILE A 1 172 ? -22.562 -9.203 -13.406 1 98.88 172 ILE A CA 1
ATOM 1353 C C . ILE A 1 172 ? -21.703 -10.422 -13.094 1 98.88 172 ILE A C 1
ATOM 1355 O O . ILE A 1 172 ? -21.562 -11.32 -13.93 1 98.88 172 ILE A O 1
ATOM 1359 N N . ALA A 1 173 ? -21.094 -10.461 -11.891 1 98.94 173 ALA A N 1
ATOM 1360 C CA . ALA A 1 173 ? -20.328 -11.633 -11.484 1 98.94 173 ALA A CA 1
ATOM 1361 C C . ALA A 1 173 ? -21.203 -12.875 -11.383 1 98.94 173 ALA A C 1
ATOM 1363 O O . ALA A 1 173 ? -20.875 -13.93 -11.922 1 98.94 173 ALA A O 1
ATOM 1364 N N . MET A 1 174 ? -22.328 -12.703 -10.711 1 98.81 174 MET A N 1
ATOM 1365 C CA . MET A 1 174 ? -23.266 -13.82 -10.555 1 98.81 174 MET A CA 1
ATOM 1366 C C . MET A 1 174 ? -23.859 -14.219 -11.898 1 98.81 174 MET A C 1
ATOM 1368 O O . MET A 1 174 ? -23.969 -15.406 -12.203 1 98.81 174 MET A O 1
ATOM 1372 N N . LYS A 1 175 ? -24.281 -13.281 -12.656 1 98.31 175 LYS A N 1
ATOM 1373 C CA . LYS A 1 175 ? -24.859 -13.547 -13.969 1 98.31 175 LYS A CA 1
ATOM 1374 C C . LYS A 1 175 ? -23.906 -14.359 -14.836 1 98.31 175 LYS A C 1
ATOM 1376 O O . LYS A 1 175 ? -24.312 -15.297 -15.516 1 98.31 175 LYS A O 1
ATOM 1381 N N . TYR A 1 176 ? -22.672 -13.969 -14.828 1 98.62 176 TYR A N 1
ATOM 1382 C CA . TYR A 1 176 ? -21.656 -14.688 -15.594 1 98.62 176 TYR A CA 1
ATOM 1383 C C . TYR A 1 176 ? -21.594 -16.156 -15.18 1 98.62 176 TYR A C 1
ATOM 1385 O O . TYR A 1 176 ? -21.562 -17.047 -16.031 1 98.62 176 TYR A O 1
ATOM 1393 N N . LEU A 1 177 ? -21.516 -16.391 -13.82 1 98.25 177 LEU A N 1
ATOM 1394 C CA . LEU A 1 177 ? -21.453 -17.766 -13.32 1 98.25 177 LEU A CA 1
ATOM 1395 C C . LEU A 1 177 ? -22.672 -18.562 -13.75 1 98.25 177 LEU A C 1
ATOM 1397 O O . LEU A 1 177 ? -22.562 -19.719 -14.164 1 98.25 177 LEU A O 1
ATOM 1401 N N . LEU A 1 178 ? -23.828 -17.953 -13.695 1 96.75 178 LEU A N 1
ATOM 1402 C CA . LEU A 1 178 ? -25.062 -18.609 -14.102 1 96.75 178 LEU A CA 1
ATOM 1403 C C . LEU A 1 178 ? -25.062 -18.891 -15.602 1 96.75 178 LEU A C 1
ATOM 1405 O O . LEU A 1 178 ? -25.391 -20 -16.031 1 96.75 178 LEU A O 1
ATOM 1409 N N . ASP A 1 179 ? -24.641 -17.906 -16.344 1 96 179 ASP A N 1
ATOM 1410 C CA . ASP A 1 179 ? -24.625 -18.016 -17.812 1 96 179 ASP A CA 1
ATOM 1411 C C . ASP A 1 179 ? -23.625 -19.078 -18.266 1 96 179 ASP A C 1
ATOM 1413 O O . ASP A 1 179 ? -23.734 -19.594 -19.375 1 96 179 ASP A O 1
ATOM 1417 N N . THR A 1 180 ? -22.688 -19.375 -17.438 1 97.19 180 THR A N 1
ATOM 1418 C CA . THR A 1 180 ? -21.656 -20.344 -17.812 1 97.19 180 THR A CA 1
ATOM 1419 C C . THR A 1 180 ? -21.922 -21.688 -17.156 1 97.19 180 THR A C 1
ATOM 1421 O O . THR A 1 180 ? -21.031 -22.547 -17.109 1 97.19 180 THR A O 1
ATOM 1424 N N . GLY A 1 181 ? -23.047 -21.859 -16.547 1 95.25 181 GLY A N 1
ATOM 1425 C CA . GLY A 1 181 ? -23.562 -23.188 -16.219 1 95.25 181 GLY A CA 1
ATOM 1426 C C . GLY A 1 181 ? -23.312 -23.578 -14.773 1 95.25 181 GLY A C 1
ATOM 1427 O O . GLY A 1 181 ? -23.562 -24.719 -14.383 1 95.25 181 GLY A O 1
ATOM 1428 N N . HIS A 1 182 ? -22.781 -22.672 -13.922 1 96.88 182 HIS A N 1
ATOM 1429 C CA . HIS A 1 182 ? -22.609 -23 -12.516 1 96.88 182 HIS A CA 1
ATOM 1430 C C . HIS A 1 182 ? -23.938 -23.078 -11.781 1 96.88 182 HIS A C 1
ATOM 1432 O O . HIS A 1 182 ? -24.859 -22.328 -12.086 1 96.88 182 HIS A O 1
ATOM 1438 N N . LYS A 1 183 ? -24.031 -23.953 -10.82 1 95.06 183 LYS A N 1
ATOM 1439 C CA . LYS A 1 183 ? -25.328 -24.234 -10.203 1 95.06 183 LYS A CA 1
ATOM 1440 C C . LYS A 1 183 ? -25.25 -24.125 -8.688 1 95.06 183 LYS A C 1
ATOM 1442 O O . LYS A 1 183 ? -26.234 -23.797 -8.031 1 95.06 183 LYS A O 1
ATOM 1447 N N . ASN A 1 184 ? -24.188 -24.578 -8.094 1 97.25 184 ASN A N 1
ATOM 1448 C CA . ASN A 1 184 ? -23.984 -24.531 -6.648 1 97.25 184 ASN A CA 1
ATOM 1449 C C . ASN A 1 184 ? -22.953 -23.484 -6.266 1 97.25 184 ASN A C 1
ATOM 1451 O O . ASN A 1 184 ? -21.75 -23.781 -6.203 1 97.25 184 ASN A O 1
ATOM 1455 N N . ILE A 1 185 ? -23.422 -22.328 -5.898 1 98.38 185 ILE A N 1
ATOM 1456 C CA . ILE A 1 185 ? -22.547 -21.188 -5.766 1 98.38 185 ILE A CA 1
ATOM 1457 C C . ILE A 1 185 ? -22.422 -20.781 -4.297 1 98.38 185 ILE A C 1
ATOM 1459 O O . ILE A 1 185 ? -23.422 -20.719 -3.582 1 98.38 185 ILE A O 1
ATOM 1463 N N . LEU A 1 186 ? -21.219 -20.609 -3.814 1 98.88 186 LEU A N 1
ATOM 1464 C CA . LEU A 1 186 ? -20.922 -20.062 -2.494 1 98.88 186 LEU A CA 1
ATOM 1465 C C . LEU A 1 186 ? -20.422 -18.625 -2.598 1 98.88 186 LEU A C 1
ATOM 1467 O O . LEU A 1 186 ? -19.562 -18.328 -3.439 1 98.88 186 LEU A O 1
ATOM 1471 N N . PHE A 1 187 ? -20.984 -17.781 -1.831 1 98.94 187 PHE A N 1
ATOM 1472 C CA . PHE A 1 187 ? -20.484 -16.406 -1.714 1 98.94 187 PHE A CA 1
ATOM 1473 C C . PHE A 1 187 ? -19.766 -16.219 -0.388 1 98.94 187 PHE A C 1
ATOM 1475 O O . PHE A 1 187 ? -20.391 -16.172 0.671 1 98.94 187 PHE A O 1
ATOM 1482 N N . LEU A 1 188 ? -18.422 -16.172 -0.45 1 98.94 188 LEU A N 1
ATOM 1483 C CA . LEU A 1 188 ? -17.594 -15.781 0.693 1 98.94 188 LEU A CA 1
ATOM 1484 C C . LEU A 1 188 ? -17.547 -14.266 0.826 1 98.94 188 LEU A C 1
ATOM 1486 O O . LEU A 1 188 ? -16.688 -13.617 0.209 1 98.94 188 LEU A O 1
ATOM 1490 N N . ASN A 1 189 ? -18.359 -13.68 1.625 1 98.88 189 ASN A N 1
ATOM 1491 C CA . ASN A 1 189 ? -18.609 -12.242 1.731 1 98.88 189 ASN A CA 1
ATOM 1492 C C . ASN A 1 189 ? -18 -11.672 3.014 1 98.88 189 ASN A C 1
ATOM 1494 O O . ASN A 1 189 ? -17.547 -12.414 3.881 1 98.88 189 ASN A O 1
ATOM 1498 N N . ALA A 1 190 ? -17.844 -10.336 3.045 1 98.75 190 ALA A N 1
ATOM 1499 C CA . ALA A 1 190 ? -17.453 -9.664 4.285 1 98.75 190 ALA A CA 1
ATOM 1500 C C . ALA A 1 190 ? -18.656 -9.5 5.211 1 98.75 190 ALA A C 1
ATOM 1502 O O . ALA A 1 190 ? -19.797 -9.797 4.824 1 98.75 190 ALA A O 1
ATOM 1503 N N . GLN A 1 191 ? -18.391 -9 6.391 1 98.38 191 GLN A N 1
ATOM 1504 C CA . GLN A 1 191 ? -19.438 -8.844 7.387 1 98.38 191 GLN A CA 1
ATOM 1505 C C . GLN A 1 191 ? -20.562 -7.945 6.867 1 98.38 191 GLN A C 1
ATOM 1507 O O . GLN A 1 191 ? -20.297 -7 6.117 1 98.38 191 GLN A O 1
ATOM 1512 N N . LYS A 1 192 ? -21.75 -8.078 7.352 1 97.06 192 LYS A N 1
ATOM 1513 C CA . LYS A 1 192 ? -22.969 -7.48 6.816 1 97.06 192 LYS A CA 1
ATOM 1514 C C . LYS A 1 192 ? -23 -5.977 7.07 1 97.06 192 LYS A C 1
ATOM 1516 O O . LYS A 1 192 ? -23.719 -5.242 6.383 1 97.06 192 LYS A O 1
ATOM 1521 N N . HIS A 1 193 ? -22.266 -5.582 8.07 1 95.44 193 HIS A N 1
ATOM 1522 C CA . HIS A 1 193 ? -22.328 -4.156 8.375 1 95.44 193 HIS A CA 1
ATOM 1523 C C . HIS A 1 193 ? -21.578 -3.338 7.328 1 95.44 193 HIS A C 1
ATOM 1525 O O . HIS A 1 193 ? -21.703 -2.113 7.281 1 95.44 193 HIS A O 1
ATOM 1531 N N . LYS A 1 194 ? -20.828 -3.963 6.516 1 97.12 194 LYS A N 1
ATOM 1532 C CA . LYS A 1 194 ? -20.141 -3.277 5.43 1 97.12 194 LYS A CA 1
ATOM 1533 C C . LYS A 1 194 ? -21.078 -2.977 4.27 1 97.12 194 LYS A C 1
ATOM 1535 O O . LYS A 1 194 ? -21.766 -3.875 3.771 1 97.12 194 LYS A O 1
ATOM 1540 N N . TYR A 1 195 ? -21.062 -1.823 3.826 1 97.31 195 TYR A N 1
ATOM 1541 C CA . TYR A 1 195 ? -21.906 -1.391 2.713 1 97.31 195 TYR A CA 1
ATOM 1542 C C . TYR A 1 195 ? -21.625 -2.221 1.465 1 97.31 195 TYR A C 1
ATOM 1544 O O . TYR A 1 195 ? -22.547 -2.762 0.853 1 97.31 195 TYR A O 1
ATOM 1552 N N . ALA A 1 196 ? -20.375 -2.32 1.031 1 98.19 196 ALA A N 1
ATOM 1553 C CA . ALA A 1 196 ? -20 -3.057 -0.174 1 98.19 196 ALA A CA 1
ATOM 1554 C C . ALA A 1 196 ? -20.469 -4.508 -0.099 1 98.19 196 ALA A C 1
ATOM 1556 O O . ALA A 1 196 ? -20.953 -5.062 -1.09 1 98.19 196 ALA A O 1
ATOM 1557 N N . SER A 1 197 ? -20.281 -5.105 1.102 1 98.5 197 SER A N 1
ATOM 1558 C CA . SER A 1 197 ? -20.734 -6.477 1.319 1 98.5 197 SER A CA 1
ATOM 1559 C C . SER A 1 197 ? -22.234 -6.617 1.039 1 98.5 197 SER A C 1
ATOM 1561 O O . SER A 1 197 ? -22.641 -7.492 0.278 1 98.5 197 SER A O 1
ATOM 1563 N N . ARG A 1 198 ? -22.984 -5.73 1.572 1 98.31 198 ARG A N 1
ATOM 1564 C CA . ARG A 1 198 ? -24.438 -5.781 1.438 1 98.31 198 ARG A CA 1
ATOM 1565 C C . ARG A 1 198 ? -24.859 -5.539 -0.008 1 98.31 198 ARG A C 1
ATOM 1567 O O . ARG A 1 198 ? -25.672 -6.293 -0.556 1 98.31 198 ARG A O 1
ATOM 1574 N N . VAL A 1 199 ? -24.344 -4.578 -0.601 1 98.31 199 VAL A N 1
ATOM 1575 C CA . VAL A 1 199 ? -24.781 -4.125 -1.913 1 98.31 199 VAL A CA 1
ATOM 1576 C C . VAL A 1 199 ? -24.344 -5.121 -2.982 1 98.31 199 VAL A C 1
ATOM 1578 O O . VAL A 1 199 ? -25.078 -5.371 -3.943 1 98.31 199 VAL A O 1
ATOM 1581 N N . ARG A 1 200 ? -23.125 -5.656 -2.891 1 98.88 200 ARG A N 1
ATOM 1582 C CA . ARG A 1 200 ? -22.688 -6.715 -3.797 1 98.88 200 ARG A CA 1
ATOM 1583 C C . ARG A 1 200 ? -23.594 -7.938 -3.686 1 98.88 200 ARG A C 1
ATOM 1585 O O . ARG A 1 200 ? -23.969 -8.531 -4.699 1 98.88 200 ARG A O 1
ATOM 1592 N N . GLU A 1 201 ? -23.922 -8.281 -2.447 1 98.88 201 GLU A N 1
ATOM 1593 C CA . GLU A 1 201 ? -24.812 -9.414 -2.232 1 98.88 201 GLU A CA 1
ATOM 1594 C C . GLU A 1 201 ? -26.188 -9.172 -2.854 1 98.88 201 GLU A C 1
ATOM 1596 O O . GLU A 1 201 ? -26.797 -10.086 -3.4 1 98.88 201 GLU A O 1
ATOM 1601 N N . GLU A 1 202 ? -26.688 -7.953 -2.713 1 98.75 202 GLU A N 1
ATOM 1602 C CA . GLU A 1 202 ? -27.953 -7.594 -3.355 1 98.75 202 GLU A CA 1
ATOM 1603 C C . GLU A 1 202 ? -27.891 -7.832 -4.863 1 98.75 202 GLU A C 1
ATOM 1605 O O . GLU A 1 202 ? -28.828 -8.359 -5.449 1 98.75 202 GLU A O 1
ATOM 1610 N N . GLY A 1 203 ? -26.766 -7.414 -5.461 1 98.88 203 GLY A N 1
ATOM 1611 C CA . GLY A 1 203 ? -26.578 -7.664 -6.879 1 98.88 203 GLY A CA 1
ATOM 1612 C C . GLY A 1 203 ? -26.562 -9.141 -7.23 1 98.88 203 GLY A C 1
ATOM 1613 O O . GLY A 1 203 ? -27.172 -9.562 -8.211 1 98.88 203 GLY A O 1
ATOM 1614 N N . VAL A 1 204 ? -25.875 -9.906 -6.398 1 98.88 204 VAL A N 1
ATOM 1615 C CA . VAL A 1 204 ? -25.781 -11.352 -6.574 1 98.88 204 VAL A CA 1
ATOM 1616 C C . VAL A 1 204 ? -27.172 -11.977 -6.531 1 98.88 204 VAL A C 1
ATOM 1618 O O . VAL A 1 204 ? -27.547 -12.758 -7.41 1 98.88 204 VAL A O 1
ATOM 1621 N N . ARG A 1 205 ? -27.938 -11.633 -5.582 1 98.56 205 ARG A N 1
ATOM 1622 C CA . ARG A 1 205 ? -29.266 -12.195 -5.387 1 98.56 205 ARG A CA 1
ATOM 1623 C C . ARG A 1 205 ? -30.219 -11.773 -6.504 1 98.56 205 ARG A C 1
ATOM 1625 O O . ARG A 1 205 ? -31.062 -12.547 -6.93 1 98.56 205 ARG A O 1
ATOM 1632 N N . ARG A 1 206 ? -30.109 -10.57 -6.945 1 98.38 206 ARG A N 1
ATOM 1633 C CA . ARG A 1 206 ? -30.938 -10.102 -8.055 1 98.38 206 ARG A CA 1
ATOM 1634 C C . ARG A 1 206 ? -30.688 -10.93 -9.312 1 98.38 206 ARG A C 1
ATOM 1636 O O . ARG A 1 206 ? -31.625 -11.328 -10 1 98.38 206 ARG A O 1
ATOM 1643 N N . ALA A 1 207 ? -29.422 -11.117 -9.633 1 98 207 ALA A N 1
ATOM 1644 C CA . ALA A 1 207 ? -29.062 -11.93 -10.797 1 98 207 ALA A CA 1
ATOM 1645 C C . ALA A 1 207 ? -29.656 -13.336 -10.672 1 98 207 ALA A C 1
ATOM 1647 O O . ALA A 1 207 ? -30.172 -13.891 -11.648 1 98 207 ALA A O 1
ATOM 1648 N N . LEU A 1 208 ? -29.547 -13.914 -9.477 1 96.81 208 LEU A N 1
ATOM 1649 C CA . LEU A 1 208 ? -30.062 -15.25 -9.219 1 96.81 208 LEU A CA 1
ATOM 1650 C C . LEU A 1 208 ? -31.562 -15.305 -9.422 1 96.81 208 LEU A C 1
ATOM 1652 O O . LEU A 1 208 ? -32.094 -16.234 -10.055 1 96.81 208 LEU A O 1
ATOM 1656 N N . GLU A 1 209 ? -32.25 -14.336 -8.867 1 95.44 209 GLU A N 1
ATOM 1657 C CA . GLU A 1 209 ? -33.688 -14.281 -8.969 1 95.44 209 GLU A CA 1
ATOM 1658 C C . GLU A 1 209 ? -34.156 -14.148 -10.422 1 95.44 209 GLU A C 1
ATOM 1660 O O . GLU A 1 209 ? -35.094 -14.812 -10.852 1 95.44 209 GLU A O 1
ATOM 1665 N N . GLU A 1 210 ? -33.5 -13.281 -11.133 1 95.19 210 GLU A N 1
ATOM 1666 C CA . GLU A 1 210 ? -33.812 -13.109 -12.547 1 95.19 210 GLU A CA 1
ATOM 1667 C C . GLU A 1 210 ? -33.594 -14.398 -13.328 1 95.19 210 GLU A C 1
ATOM 1669 O O . GLU A 1 210 ? -34.375 -14.766 -14.188 1 95.19 210 GLU A O 1
ATOM 1674 N N . PHE A 1 211 ? -32.5 -14.992 -13.039 1 93.06 211 PHE A N 1
ATOM 1675 C CA . PHE A 1 211 ? -32.188 -16.234 -13.719 1 93.06 211 PHE A CA 1
ATOM 1676 C C . PHE A 1 211 ? -33.219 -17.297 -13.422 1 93.06 211 PHE A C 1
ATOM 1678 O O . PHE A 1 211 ? -33.656 -18.031 -14.328 1 93.06 211 PHE A O 1
ATOM 1685 N N . LYS A 1 212 ? -33.594 -17.422 -12.211 1 91.44 212 LYS A N 1
ATOM 1686 C CA . LYS A 1 212 ? -34.594 -18.406 -11.805 1 91.44 212 LYS A CA 1
ATOM 1687 C C . LYS A 1 212 ? -35.938 -18.141 -12.492 1 91.44 212 LYS A C 1
ATOM 1689 O O . LYS A 1 212 ? -36.656 -19.078 -12.805 1 91.44 212 LYS A O 1
ATOM 1694 N N . SER A 1 213 ? -36.188 -16.984 -12.617 1 90 213 SER A N 1
ATOM 1695 C CA . SER A 1 213 ? -37.469 -16.625 -13.266 1 90 213 SER A CA 1
ATOM 1696 C C . SER A 1 213 ? -37.438 -17 -14.742 1 90 213 SER A C 1
ATOM 1698 O O . SER A 1 213 ? -38.5 -17.266 -15.328 1 90 213 SER A O 1
ATOM 1700 N N . GLU A 1 214 ? -36.312 -16.953 -15.258 1 85.62 214 GLU A N 1
ATOM 1701 C CA . GLU A 1 214 ? -36.188 -17.234 -16.688 1 85.62 214 GLU A CA 1
ATOM 1702 C C . GLU A 1 214 ? -36.062 -18.719 -16.953 1 85.62 214 GLU A C 1
ATOM 1704 O O . GLU A 1 214 ? -36.469 -19.203 -18.016 1 85.62 214 GLU A O 1
ATOM 1709 N N . MET A 1 215 ? -35.438 -19.281 -16.016 1 76.38 215 MET A N 1
ATOM 1710 C CA . MET A 1 215 ? -35.156 -20.688 -16.25 1 76.38 215 MET A CA 1
ATOM 1711 C C . MET A 1 215 ? -36.188 -21.562 -15.523 1 76.38 215 MET A C 1
ATOM 1713 O O . MET A 1 215 ? -36.625 -21.234 -14.422 1 76.38 215 MET A O 1
ATOM 1717 N N . SER A 1 216 ? -37.125 -22.188 -16.266 1 60.66 216 SER A N 1
ATOM 1718 C CA . SER A 1 216 ? -38.156 -23.047 -15.688 1 60.66 216 SER A CA 1
ATOM 1719 C C . SER A 1 216 ? -37.562 -24.156 -14.836 1 60.66 216 SER A C 1
ATOM 1721 O O . SER A 1 216 ? -38.219 -24.688 -13.945 1 60.66 216 SER A O 1
ATOM 1723 N N . GLU A 1 217 ? -36.344 -24.75 -15.242 1 59.16 217 GLU A N 1
ATOM 1724 C CA . GLU A 1 217 ? -35.875 -26.016 -14.711 1 59.16 217 GLU A CA 1
ATOM 1725 C C . GLU A 1 217 ? -34.438 -25.922 -14.25 1 59.16 217 GLU A C 1
ATOM 1727 O O . GLU A 1 217 ? -33.656 -25.094 -14.75 1 59.16 217 GLU A O 1
ATOM 1732 N N . GLY A 1 218 ? -34.031 -26.25 -12.969 1 65.5 218 GLY A N 1
ATOM 1733 C CA . GLY A 1 218 ? -32.719 -26.625 -12.461 1 65.5 218 GLY A CA 1
ATOM 1734 C C . GLY A 1 218 ? -32.406 -26.016 -11.102 1 65.5 218 GLY A C 1
ATOM 1735 O O . GLY A 1 218 ? -32.938 -24.969 -10.75 1 65.5 218 GLY A O 1
ATOM 1736 N N . GLN A 1 219 ? -31.953 -26.797 -10.273 1 85 219 GLN A N 1
ATOM 1737 C CA . GLN A 1 219 ? -31.672 -26.422 -8.891 1 85 219 GLN A CA 1
ATOM 1738 C C . GLN A 1 219 ? -30.391 -25.594 -8.789 1 85 219 GLN A C 1
ATOM 1740 O O . GLN A 1 219 ? -29.312 -26.062 -9.164 1 85 219 GLN A O 1
ATOM 1745 N N . ILE A 1 220 ? -30.625 -24.266 -8.742 1 92.75 220 ILE A N 1
ATOM 1746 C CA . ILE A 1 220 ? -29.5 -23.391 -8.438 1 92.75 220 ILE A CA 1
ATOM 1747 C C . ILE A 1 220 ? -29.5 -23.047 -6.949 1 92.75 220 ILE A C 1
ATOM 1749 O O . ILE A 1 220 ? -30.547 -22.719 -6.383 1 92.75 220 ILE A O 1
ATOM 1753 N N . SER A 1 221 ? -28.406 -23.188 -6.34 1 94.69 221 SER A N 1
ATOM 1754 C CA . SER A 1 221 ? -28.281 -22.875 -4.922 1 94.69 221 SER A CA 1
ATOM 1755 C C . SER A 1 221 ? -27.219 -21.828 -4.668 1 94.69 221 SER A C 1
ATOM 1757 O O . SER A 1 221 ? -26.203 -21.781 -5.355 1 94.69 221 SER A O 1
ATOM 1759 N N . LEU A 1 222 ? -27.547 -20.953 -3.76 1 98.06 222 LEU A N 1
ATOM 1760 C CA . LEU A 1 222 ? -26.609 -19.953 -3.26 1 98.06 222 LEU A CA 1
ATOM 1761 C C . LEU A 1 222 ? -26.5 -20.016 -1.74 1 98.06 222 LEU A C 1
ATOM 1763 O O . LEU A 1 222 ? -27.5 -19.938 -1.038 1 98.06 222 LEU A O 1
ATOM 1767 N N . GLU A 1 223 ? -25.344 -20.25 -1.262 1 98.44 223 GLU A N 1
ATOM 1768 C CA . GLU A 1 223 ? -25.047 -20.094 0.159 1 98.44 223 GLU A CA 1
ATOM 1769 C C . GLU A 1 223 ? -24.078 -18.938 0.401 1 98.44 223 GLU A C 1
ATOM 1771 O O . GLU A 1 223 ? -23.156 -18.719 -0.385 1 98.44 223 GLU A O 1
ATOM 1776 N N . VAL A 1 224 ? -24.359 -18.141 1.415 1 98.88 224 VAL A N 1
ATOM 1777 C CA . VAL A 1 224 ? -23.484 -17.016 1.758 1 98.88 224 VAL A CA 1
ATOM 1778 C C . VAL A 1 224 ? -22.891 -17.234 3.148 1 98.88 224 VAL A C 1
ATOM 1780 O O . VAL A 1 224 ? -23.609 -17.531 4.102 1 98.88 224 VAL A O 1
ATOM 1783 N N . ILE A 1 225 ? -21.594 -17.094 3.225 1 98.81 225 ILE A N 1
ATOM 1784 C CA . ILE A 1 225 ? -20.938 -17.078 4.52 1 98.81 225 ILE A CA 1
ATOM 1785 C C . ILE A 1 225 ? -20.172 -15.773 4.691 1 98.81 225 ILE A C 1
ATOM 1787 O O . ILE A 1 225 ? -19.844 -15.102 3.709 1 98.81 225 ILE A O 1
ATOM 1791 N N . TYR A 1 226 ? -19.906 -15.375 5.906 1 98.81 226 TYR A N 1
ATOM 1792 C CA . TYR A 1 226 ? -19.359 -14.055 6.195 1 98.81 226 TYR A CA 1
ATOM 1793 C C . TYR A 1 226 ? -18.047 -14.164 6.969 1 98.81 226 TYR A C 1
ATOM 1795 O O . TYR A 1 226 ? -17.891 -15.023 7.84 1 98.81 226 TYR A O 1
ATOM 1803 N N . SER A 1 227 ? -17.109 -13.359 6.594 1 98.81 227 SER A N 1
ATOM 1804 C CA . SER A 1 227 ? -15.82 -13.305 7.262 1 98.81 227 SER A CA 1
ATOM 1805 C C . SER A 1 227 ? -15.422 -11.875 7.594 1 98.81 227 SER A C 1
ATOM 1807 O O . SER A 1 227 ? -15.898 -10.93 6.961 1 98.81 227 SER A O 1
ATOM 1809 N N . ASN A 1 228 ? -14.578 -11.719 8.609 1 97.75 228 ASN A N 1
ATOM 1810 C CA . ASN A 1 228 ? -13.883 -10.445 8.781 1 97.75 228 ASN A CA 1
ATOM 1811 C C . ASN A 1 228 ? -12.914 -10.188 7.629 1 97.75 228 ASN A C 1
ATOM 1813 O O . ASN A 1 228 ? -12.5 -11.117 6.938 1 97.75 228 ASN A O 1
ATOM 1817 N N . GLU A 1 229 ? -12.664 -8.977 7.441 1 96.5 229 GLU A N 1
ATOM 1818 C CA . GLU A 1 229 ? -11.805 -8.594 6.32 1 96.5 229 GLU A CA 1
ATOM 1819 C C . GLU A 1 229 ? -10.367 -9.055 6.547 1 96.5 229 GLU A C 1
ATOM 1821 O O . GLU A 1 229 ? -9.945 -9.266 7.688 1 96.5 229 GLU A O 1
ATOM 1826 N N . GLY A 1 230 ? -9.664 -9.102 5.383 1 95.94 230 GLY A N 1
ATOM 1827 C CA . GLY A 1 230 ? -8.258 -9.477 5.418 1 95.94 230 GLY A CA 1
ATOM 1828 C C . GLY A 1 230 ? -8.008 -10.914 4.996 1 95.94 230 GLY A C 1
ATOM 1829 O O . GLY A 1 230 ? -8.914 -11.742 5.062 1 95.94 230 GLY A O 1
ATOM 1830 N N . PHE A 1 231 ? -6.852 -11.203 4.68 1 96.75 231 PHE A N 1
ATOM 1831 C CA . PHE A 1 231 ? -6.465 -12.516 4.16 1 96.75 231 PHE A CA 1
ATOM 1832 C C . PHE A 1 231 ? -6.602 -13.586 5.238 1 96.75 231 PHE A C 1
ATOM 1834 O O . PHE A 1 231 ? -7.242 -14.617 5.02 1 96.75 231 PHE A O 1
ATOM 1841 N N . GLU A 1 232 ? -6.047 -13.312 6.418 1 96.81 232 GLU A N 1
ATOM 1842 C CA . GLU A 1 232 ? -6.004 -14.32 7.477 1 96.81 232 GLU A CA 1
ATOM 1843 C C . GLU A 1 232 ? -7.406 -14.711 7.922 1 96.81 232 GLU A C 1
ATOM 1845 O O . GLU A 1 232 ? -7.707 -15.898 8.078 1 96.81 232 GLU A O 1
ATOM 1850 N N . SER A 1 233 ? -8.234 -13.742 8.062 1 98.12 233 SER A N 1
ATOM 1851 C CA . SER A 1 233 ? -9.609 -14.008 8.484 1 98.12 233 SER A CA 1
ATOM 1852 C C . SER A 1 233 ? -10.375 -14.789 7.422 1 98.12 233 SER A C 1
ATOM 1854 O O . SER A 1 233 ? -11.086 -15.742 7.738 1 98.12 233 SER A O 1
ATOM 1856 N N . ALA A 1 234 ? -10.211 -14.406 6.18 1 98.56 234 ALA A N 1
ATOM 1857 C CA . ALA A 1 234 ? -10.883 -15.094 5.078 1 98.56 234 ALA A CA 1
ATOM 1858 C C . ALA A 1 234 ? -10.391 -16.531 4.941 1 98.56 234 ALA A C 1
ATOM 1860 O O . ALA A 1 234 ? -11.18 -17.453 4.727 1 98.56 234 ALA A O 1
ATOM 1861 N N . TYR A 1 235 ? -9.086 -16.688 5.078 1 98.44 235 TYR A N 1
ATOM 1862 C CA . TYR A 1 235 ? -8.453 -18 5 1 98.44 235 TYR A CA 1
ATOM 1863 C C . TYR A 1 235 ? -9.008 -18.938 6.07 1 98.44 235 TYR A C 1
ATOM 1865 O O . TYR A 1 235 ? -9.445 -20.047 5.77 1 98.44 235 TYR A O 1
ATOM 1873 N N . GLU A 1 236 ? -9.031 -18.438 7.297 1 98.69 236 GLU A N 1
ATOM 1874 C CA . GLU A 1 236 ? -9.484 -19.25 8.414 1 98.69 236 GLU A CA 1
ATOM 1875 C C . GLU A 1 236 ? -10.969 -19.578 8.289 1 98.69 236 GLU A C 1
ATOM 1877 O O . GLU A 1 236 ? -11.383 -20.719 8.516 1 98.69 236 GLU A O 1
ATOM 1882 N N . THR A 1 237 ? -11.742 -18.578 7.957 1 98.81 237 THR A N 1
ATOM 1883 C CA . THR A 1 237 ? -13.188 -18.766 7.812 1 98.81 237 THR A CA 1
ATOM 1884 C C . THR A 1 237 ? -13.492 -19.797 6.734 1 98.81 237 THR A C 1
ATOM 1886 O O . THR A 1 237 ? -14.273 -20.719 6.961 1 98.81 237 THR A O 1
ATOM 1889 N N . PHE A 1 238 ? -12.875 -19.688 5.59 1 98.81 238 PHE A N 1
ATOM 1890 C CA . PHE A 1 238 ? -13.164 -20.562 4.457 1 98.81 238 PHE A CA 1
ATOM 1891 C C . PHE A 1 238 ? -12.633 -21.969 4.707 1 98.81 238 PHE A C 1
ATOM 1893 O O . PHE A 1 238 ? -13.305 -22.953 4.402 1 98.81 238 PHE A O 1
ATOM 1900 N N . LYS A 1 239 ? -11.461 -22.016 5.25 1 98.62 239 LYS A N 1
ATOM 1901 C CA . LYS A 1 239 ? -10.875 -23.328 5.547 1 98.62 239 LYS A CA 1
ATOM 1902 C C . LYS A 1 239 ? -11.75 -24.109 6.52 1 98.62 239 LYS A C 1
ATOM 1904 O O . LYS A 1 239 ? -12.031 -25.281 6.301 1 98.62 239 LYS A O 1
ATOM 1909 N N . THR A 1 240 ? -12.148 -23.438 7.59 1 98.5 240 THR A N 1
ATOM 1910 C CA . THR A 1 240 ? -13.031 -24.078 8.562 1 98.5 240 THR A CA 1
ATOM 1911 C C . THR A 1 240 ? -14.336 -24.516 7.91 1 98.5 240 THR A C 1
ATOM 1913 O O . THR A 1 240 ? -14.828 -25.609 8.188 1 98.5 240 THR A O 1
ATOM 1916 N N . PHE A 1 241 ? -14.852 -23.719 7.051 1 98.69 241 PHE A N 1
ATOM 1917 C CA . PHE A 1 241 ? -16.094 -24 6.348 1 98.69 241 PHE A CA 1
ATOM 1918 C C . PHE A 1 241 ? -15.945 -25.25 5.484 1 98.69 241 PHE A C 1
ATOM 1920 O O . PHE A 1 241 ? -16.797 -26.141 5.527 1 98.69 241 PHE A O 1
ATOM 1927 N N . VAL A 1 242 ? -14.883 -25.344 4.703 1 98.25 242 VAL A N 1
ATOM 1928 C CA . VAL A 1 242 ? -14.664 -26.469 3.789 1 98.25 242 VAL A CA 1
ATOM 1929 C C . VAL A 1 242 ? -14.484 -27.75 4.586 1 98.25 242 VAL A C 1
ATOM 1931 O O . VAL A 1 242 ? -15.062 -28.797 4.234 1 98.25 242 VAL A O 1
ATOM 1934 N N . ILE A 1 243 ? -13.711 -27.656 5.648 1 97.12 243 ILE A N 1
ATOM 1935 C CA . ILE A 1 243 ? -13.453 -28.828 6.477 1 97.12 243 ILE A CA 1
ATOM 1936 C C . ILE A 1 243 ? -14.758 -29.328 7.094 1 97.12 243 ILE A C 1
ATOM 1938 O O . ILE A 1 243 ? -15.016 -30.531 7.113 1 97.12 243 ILE A O 1
ATOM 1942 N N . ARG A 1 244 ? -15.555 -28.391 7.543 1 97.19 244 ARG A N 1
ATOM 1943 C CA . ARG A 1 244 ? -16.828 -28.75 8.156 1 97.19 244 ARG A CA 1
ATOM 1944 C C . ARG A 1 244 ? -17.766 -29.391 7.141 1 97.19 244 ARG A C 1
ATOM 1946 O O . ARG A 1 244 ? -18.5 -30.312 7.473 1 97.19 244 ARG A O 1
ATOM 1953 N N . LYS A 1 245 ? -17.766 -28.875 5.938 1 95.56 245 LYS A N 1
ATOM 1954 C CA . LYS A 1 245 ? -18.609 -29.422 4.883 1 95.56 245 LYS A CA 1
ATOM 1955 C C . LYS A 1 245 ? -18.125 -30.812 4.469 1 95.56 245 LYS A C 1
ATOM 1957 O O . LYS A 1 245 ? -18.938 -31.688 4.129 1 95.56 245 LYS A O 1
ATOM 1962 N N . GLY A 1 246 ? -16.797 -31.016 4.426 1 92.12 246 GLY A N 1
ATOM 1963 C CA . GLY A 1 246 ? -16.25 -32.312 4.059 1 92.12 246 GLY A CA 1
ATOM 1964 C C . GLY A 1 246 ? -16.719 -32.812 2.699 1 92.12 246 GLY A C 1
ATOM 1965 O O . GLY A 1 246 ? -16.609 -32.062 1.706 1 92.12 246 GLY A O 1
ATOM 1966 N N . GLN A 1 247 ? -17.328 -33.938 2.793 1 88.06 247 GLN A N 1
ATOM 1967 C CA . GLN A 1 247 ? -17.766 -34.594 1.558 1 88.06 247 GLN A CA 1
ATOM 1968 C C . GLN A 1 247 ? -18.969 -33.844 0.965 1 88.06 247 GLN A C 1
ATOM 1970 O O . GLN A 1 247 ? -19.312 -34.031 -0.204 1 88.06 247 GLN A O 1
ATOM 1975 N N . LYS A 1 248 ? -19.5 -32.938 1.695 1 91.69 248 LYS A N 1
ATOM 1976 C CA . LYS A 1 248 ? -20.672 -32.188 1.235 1 91.69 248 LYS A CA 1
ATOM 1977 C C . LYS A 1 248 ? -20.266 -30.906 0.526 1 91.69 248 LYS A C 1
ATOM 1979 O O . LYS A 1 248 ? -21.125 -30.141 0.062 1 91.69 248 LYS A O 1
ATOM 1984 N N . PHE A 1 249 ? -19 -30.656 0.507 1 96.12 249 PHE A N 1
ATOM 1985 C CA . PHE A 1 249 ? -18.531 -29.516 -0.27 1 96.12 249 PHE A CA 1
ATOM 1986 C C . PHE A 1 249 ? -18.734 -29.766 -1.762 1 96.12 249 PHE A C 1
ATOM 1988 O O . PHE A 1 249 ? -17.875 -30.375 -2.41 1 96.12 249 PHE A O 1
ATOM 1995 N N . ASN A 1 250 ? -19.797 -29.312 -2.273 1 95.94 250 ASN A N 1
ATOM 1996 C CA . ASN A 1 250 ? -20.156 -29.609 -3.654 1 95.94 250 ASN A CA 1
ATOM 1997 C C . ASN A 1 250 ? -20.359 -28.328 -4.469 1 95.94 250 ASN A C 1
ATOM 1999 O O . ASN A 1 250 ? -21.141 -28.328 -5.422 1 95.94 250 ASN A O 1
ATOM 2003 N N . TYR A 1 251 ? -19.734 -27.281 -4.094 1 98.12 251 TYR A N 1
ATOM 2004 C CA . TYR A 1 251 ? -19.844 -26 -4.809 1 98.12 251 TYR A CA 1
ATOM 2005 C C . TYR A 1 251 ? -19 -26.031 -6.082 1 98.12 251 TYR A C 1
ATOM 2007 O O . TYR A 1 251 ? -17.891 -26.562 -6.094 1 98.12 251 TYR A O 1
ATOM 2015 N N . ASP A 1 252 ? -19.562 -25.484 -7.062 1 98.06 252 ASP A N 1
ATOM 2016 C CA . ASP A 1 252 ? -18.812 -25.453 -8.32 1 98.06 252 ASP A CA 1
ATOM 2017 C C . ASP A 1 252 ? -18.328 -24.047 -8.641 1 98.06 252 ASP A C 1
ATOM 2019 O O . ASP A 1 252 ? -17.578 -23.844 -9.594 1 98.06 252 ASP A O 1
ATOM 2023 N N . ALA A 1 253 ? -18.75 -23.031 -7.789 1 98.69 253 ALA A N 1
ATOM 2024 C CA . ALA A 1 253 ? -18.25 -21.656 -7.938 1 98.69 253 ALA A CA 1
ATOM 2025 C C . ALA A 1 253 ? -18.188 -20.953 -6.59 1 98.69 253 ALA A C 1
ATOM 2027 O O . ALA A 1 253 ? -19.031 -21.188 -5.719 1 98.69 253 ALA A O 1
ATOM 2028 N N . LEU A 1 254 ? -17.25 -20.125 -6.473 1 98.81 254 LEU A N 1
ATOM 2029 C CA . LEU A 1 254 ? -17.062 -19.266 -5.32 1 98.81 254 LEU A CA 1
ATOM 2030 C C . LEU A 1 254 ? -17 -17.797 -5.746 1 98.81 254 LEU A C 1
ATOM 2032 O O . LEU A 1 254 ? -16.125 -17.422 -6.539 1 98.81 254 LEU A O 1
ATOM 2036 N N . LEU A 1 255 ? -17.938 -17.031 -5.336 1 98.88 255 LEU A N 1
ATOM 2037 C CA . LEU A 1 255 ? -17.812 -15.578 -5.352 1 98.88 255 LEU A CA 1
ATOM 2038 C C . LEU A 1 255 ? -17.141 -15.078 -4.078 1 98.88 255 LEU A C 1
ATOM 2040 O O . LEU A 1 255 ? -17.453 -15.531 -2.979 1 98.88 255 LEU A O 1
ATOM 2044 N N . CYS A 1 256 ? -16.219 -14.211 -4.23 1 98.94 256 CYS A N 1
ATOM 2045 C CA . CYS A 1 256 ? -15.523 -13.695 -3.061 1 98.94 256 CYS A CA 1
ATOM 2046 C C . CYS A 1 256 ? -15.734 -12.188 -2.924 1 98.94 256 CYS A C 1
ATOM 2048 O O . CYS A 1 256 ? -15.812 -11.477 -3.926 1 98.94 256 CYS A O 1
ATOM 2050 N N . TYR A 1 257 ? -15.727 -11.711 -1.734 1 98.88 257 TYR A N 1
ATOM 2051 C CA . TYR A 1 257 ? -15.938 -10.312 -1.387 1 98.88 257 TYR A CA 1
ATOM 2052 C C . TYR A 1 257 ? -14.969 -9.414 -2.146 1 98.88 257 TYR A C 1
ATOM 2054 O O . TYR A 1 257 ? -15.359 -8.359 -2.658 1 98.88 257 TYR A O 1
ATOM 2062 N N . ASN A 1 258 ? -13.758 -9.758 -2.188 1 98.69 258 ASN A N 1
ATOM 2063 C CA . ASN A 1 258 ? -12.727 -9.07 -2.951 1 98.69 258 ASN A CA 1
ATOM 2064 C C . ASN A 1 258 ? -11.57 -10.008 -3.295 1 98.69 258 ASN A C 1
ATOM 2066 O O . ASN A 1 258 ? -11.609 -11.195 -2.969 1 98.69 258 ASN A O 1
ATOM 2070 N N . ASP A 1 259 ? -10.617 -9.5 -3.969 1 98.62 259 ASP A N 1
ATOM 2071 C CA . ASP A 1 259 ? -9.5 -10.305 -4.457 1 98.62 259 ASP A CA 1
ATOM 2072 C C . ASP A 1 259 ? -8.742 -10.945 -3.297 1 98.62 259 ASP A C 1
ATOM 2074 O O . ASP A 1 259 ? -8.273 -12.078 -3.406 1 98.62 259 ASP A O 1
ATOM 2078 N N . ILE A 1 260 ? -8.602 -10.266 -2.197 1 98.19 260 ILE A N 1
ATOM 2079 C CA . ILE A 1 260 ? -7.891 -10.789 -1.033 1 98.19 260 ILE A CA 1
ATOM 2080 C C . ILE A 1 260 ? -8.602 -12.047 -0.525 1 98.19 260 ILE A C 1
ATOM 2082 O O . ILE A 1 260 ? -7.949 -13.047 -0.209 1 98.19 260 ILE A O 1
ATOM 2086 N N . PHE A 1 261 ? -9.93 -11.992 -0.44 1 98.75 261 PHE A N 1
ATOM 2087 C CA . PHE A 1 261 ? -10.711 -13.164 -0.072 1 98.75 261 PHE A CA 1
ATOM 2088 C C . PHE A 1 261 ? -10.523 -14.281 -1.09 1 98.75 261 PHE A C 1
ATOM 2090 O O . PHE A 1 261 ? -10.414 -15.453 -0.719 1 98.75 261 PHE A O 1
ATOM 2097 N N . ALA A 1 262 ? -10.508 -13.875 -2.357 1 98.81 262 ALA A N 1
ATOM 2098 C CA . ALA A 1 262 ? -10.344 -14.859 -3.424 1 98.81 262 ALA A CA 1
ATOM 2099 C C . ALA A 1 262 ? -8.992 -15.562 -3.316 1 98.81 262 ALA A C 1
ATOM 2101 O O . ALA A 1 262 ? -8.898 -16.766 -3.521 1 98.81 262 ALA A O 1
ATOM 2102 N N . TYR A 1 263 ? -7.945 -14.789 -3.004 1 97.88 263 TYR A N 1
ATOM 2103 C CA . TYR A 1 263 ? -6.625 -15.375 -2.826 1 97.88 263 TYR A CA 1
ATOM 2104 C C . TYR A 1 263 ? -6.625 -16.375 -1.68 1 97.88 263 TYR A C 1
ATOM 2106 O O . TYR A 1 263 ? -6.055 -17.469 -1.8 1 97.88 263 TYR A O 1
ATOM 2114 N N . ALA A 1 264 ? -7.242 -16 -0.57 1 98.12 264 ALA A N 1
ATOM 2115 C CA . ALA A 1 264 ? -7.359 -16.891 0.579 1 98.12 264 ALA A CA 1
ATOM 2116 C C . ALA A 1 264 ? -8.102 -18.172 0.205 1 98.12 264 ALA A C 1
ATOM 2118 O O . ALA A 1 264 ? -7.699 -19.266 0.592 1 98.12 264 ALA A O 1
ATOM 2119 N N . ALA A 1 265 ? -9.141 -18.031 -0.555 1 98.62 265 ALA A N 1
ATOM 2120 C CA . ALA A 1 265 ? -9.961 -19.156 -0.974 1 98.62 265 ALA A CA 1
ATOM 2121 C C . ALA A 1 265 ? -9.18 -20.094 -1.9 1 98.62 265 ALA A C 1
ATOM 2123 O O . ALA A 1 265 ? -9.211 -21.312 -1.738 1 98.62 265 ALA A O 1
ATOM 2124 N N . ILE A 1 266 ? -8.516 -19.531 -2.883 1 98.12 266 ILE A N 1
ATOM 2125 C CA . ILE A 1 266 ? -7.738 -20.312 -3.836 1 98.12 266 ILE A CA 1
ATOM 2126 C C . ILE A 1 266 ? -6.652 -21.094 -3.1 1 98.12 266 ILE A C 1
ATOM 2128 O O . ILE A 1 266 ? -6.453 -22.281 -3.352 1 98.12 266 ILE A O 1
ATOM 2132 N N . LYS A 1 267 ? -5.973 -20.406 -2.186 1 96.81 267 LYS A N 1
ATOM 2133 C CA . LYS A 1 267 ? -4.953 -21.078 -1.391 1 96.81 267 LYS A CA 1
ATOM 2134 C C . LYS A 1 267 ? -5.547 -22.266 -0.627 1 96.81 267 LYS A C 1
ATOM 2136 O O . LYS A 1 267 ? -4.984 -23.359 -0.626 1 96.81 267 LYS A O 1
ATOM 2141 N N . THR A 1 268 ? -6.656 -22.031 0.047 1 97.81 268 THR A N 1
ATOM 2142 C CA . THR A 1 268 ? -7.332 -23.062 0.828 1 97.81 268 THR A CA 1
ATOM 2143 C C . THR A 1 268 ? -7.727 -24.234 -0.059 1 97.81 268 THR A C 1
ATOM 2145 O O . THR A 1 268 ? -7.48 -25.391 0.29 1 97.81 268 THR A O 1
ATOM 2148 N N . LEU A 1 269 ? -8.352 -23.953 -1.219 1 97.81 269 LEU A N 1
ATOM 2149 C CA . LEU A 1 269 ? -8.797 -24.984 -2.143 1 97.81 269 LEU A CA 1
ATOM 2150 C C . LEU A 1 269 ? -7.629 -25.844 -2.609 1 97.81 269 LEU A C 1
ATOM 2152 O O . LEU A 1 269 ? -7.703 -27.078 -2.578 1 97.81 269 LEU A O 1
ATOM 2156 N N . LYS A 1 270 ? -6.57 -25.219 -2.951 1 95.62 270 LYS A N 1
ATOM 2157 C CA . LYS A 1 270 ? -5.387 -25.938 -3.412 1 95.62 270 LYS A CA 1
ATOM 2158 C C . LYS A 1 270 ? -4.812 -26.812 -2.303 1 95.62 270 LYS A C 1
ATOM 2160 O O . LYS A 1 270 ? -4.457 -27.969 -2.539 1 95.62 270 LYS A O 1
ATOM 2165 N N . GLU A 1 271 ? -4.73 -26.234 -1.126 1 95.06 271 GLU A N 1
ATOM 2166 C CA . GLU A 1 271 ? -4.215 -26.969 0.021 1 95.06 271 GLU A CA 1
ATOM 2167 C C . GLU A 1 271 ? -5.055 -28.219 0.292 1 95.06 271 GLU A C 1
ATOM 2169 O O . GLU A 1 271 ? -4.543 -29.219 0.792 1 95.06 271 GLU A O 1
ATOM 2174 N N . LEU A 1 272 ? -6.281 -28.156 -0.079 1 96.38 272 LEU A N 1
ATOM 2175 C CA . LEU A 1 272 ? -7.203 -29.25 0.228 1 96.38 272 LEU A CA 1
ATOM 2176 C C . LEU A 1 272 ? -7.426 -30.125 -0.995 1 96.38 272 LEU A C 1
ATOM 2178 O O . LEU A 1 272 ? -8.273 -31.031 -0.975 1 96.38 272 LEU A O 1
ATOM 2182 N N . GLY A 1 273 ? -6.766 -29.844 -2.109 1 95.38 273 GLY A N 1
ATOM 2183 C CA . GLY A 1 273 ? -6.699 -30.75 -3.242 1 95.38 273 GLY A CA 1
ATOM 2184 C C . GLY A 1 273 ? -7.703 -30.422 -4.332 1 95.38 273 GLY A C 1
ATOM 2185 O O . GLY A 1 273 ? -7.879 -31.203 -5.273 1 95.38 273 GLY A O 1
ATOM 2186 N N . PHE A 1 274 ? -8.352 -29.297 -4.199 1 97.25 274 PHE A N 1
ATOM 2187 C CA . PHE A 1 274 ? -9.289 -28.875 -5.238 1 97.25 274 PHE A CA 1
ATOM 2188 C C . PHE A 1 274 ? -8.562 -28.156 -6.363 1 97.25 274 PHE A C 1
ATOM 2190 O O . PHE A 1 274 ? -7.562 -27.469 -6.125 1 97.25 274 PHE A O 1
ATOM 2197 N N . LYS A 1 275 ? -9.078 -28.312 -7.535 1 97.25 275 LYS A N 1
ATOM 2198 C CA . LYS A 1 275 ? -8.539 -27.609 -8.695 1 97.25 275 LYS A CA 1
ATOM 2199 C C . LYS A 1 275 ? -9.375 -26.375 -9.023 1 97.25 275 LYS A C 1
ATOM 2201 O O . LYS A 1 275 ? -10.602 -26.438 -9.031 1 97.25 275 LYS A O 1
ATOM 2206 N N . VAL A 1 276 ? -8.781 -25.312 -9.227 1 98.19 276 VAL A N 1
ATOM 2207 C CA . VAL A 1 276 ? -9.398 -24.078 -9.727 1 98.19 276 VAL A CA 1
ATOM 2208 C C . VAL A 1 276 ? -8.953 -23.828 -11.164 1 98.19 276 VAL A C 1
ATOM 2210 O O . VAL A 1 276 ? -7.758 -23.703 -11.438 1 98.19 276 VAL A O 1
ATOM 2213 N N . PRO A 1 277 ? -9.789 -23.766 -12.102 1 98 277 PRO A N 1
ATOM 2214 C CA . PRO A 1 277 ? -11.242 -23.641 -11.977 1 98 277 PRO A CA 1
ATOM 2215 C C . PRO A 1 277 ? -11.969 -24.984 -12.125 1 98 277 PRO A C 1
ATOM 2217 O O . PRO A 1 277 ? -13.195 -25.031 -12.023 1 98 277 PRO A O 1
ATOM 2220 N N . ASP A 1 278 ? -11.289 -26.047 -12.359 1 97.81 278 ASP A N 1
ATOM 2221 C CA . ASP A 1 278 ? -11.914 -27.281 -12.82 1 97.81 278 ASP A CA 1
ATOM 2222 C C . ASP A 1 278 ? -12.953 -27.766 -11.812 1 97.81 278 ASP A C 1
ATOM 2224 O O . ASP A 1 278 ? -14.047 -28.188 -12.203 1 97.81 278 ASP A O 1
ATOM 2228 N N . ASP A 1 279 ? -12.578 -27.766 -10.547 1 97.81 279 ASP A N 1
ATOM 2229 C CA . ASP A 1 279 ? -13.523 -28.188 -9.516 1 97.81 279 ASP A CA 1
ATOM 2230 C C . ASP A 1 279 ? -14.398 -27.016 -9.07 1 97.81 279 ASP A C 1
ATOM 2232 O O . ASP A 1 279 ? -15.609 -27.172 -8.906 1 97.81 279 ASP A O 1
ATOM 2236 N N . VAL A 1 280 ? -13.766 -25.875 -8.852 1 98.5 280 VAL A N 1
ATOM 2237 C CA . VAL A 1 280 ? -14.461 -24.719 -8.328 1 98.5 280 VAL A CA 1
ATOM 2238 C C . VAL A 1 280 ? -13.984 -23.453 -9.055 1 98.5 280 VAL A C 1
ATOM 2240 O O . VAL A 1 280 ? -12.797 -23.109 -9 1 98.5 280 VAL A O 1
ATOM 2243 N N . SER A 1 281 ? -14.859 -22.75 -9.758 1 98.88 281 SER A N 1
ATOM 2244 C CA . SER A 1 281 ? -14.547 -21.422 -10.281 1 98.88 281 SER A CA 1
ATOM 2245 C C . SER A 1 281 ? -14.484 -20.391 -9.156 1 98.88 281 SER A C 1
ATOM 2247 O O . SER A 1 281 ? -15.258 -20.469 -8.195 1 98.88 281 SER A O 1
ATOM 2249 N N . VAL A 1 282 ? -13.555 -19.453 -9.258 1 98.94 282 VAL A N 1
ATOM 2250 C CA . VAL A 1 282 ? -13.414 -18.422 -8.234 1 98.94 282 VAL A CA 1
ATOM 2251 C C . VAL A 1 282 ? -13.453 -17.047 -8.875 1 98.94 282 VAL A C 1
ATOM 2253 O O . VAL A 1 282 ? -12.75 -16.797 -9.867 1 98.94 282 VAL A O 1
ATOM 2256 N N . VAL A 1 283 ? -14.273 -16.156 -8.383 1 98.94 283 VAL A N 1
ATOM 2257 C CA . VAL A 1 283 ? -14.398 -14.781 -8.844 1 98.94 283 VAL A CA 1
ATOM 2258 C C . VAL A 1 283 ? -14.102 -13.82 -7.699 1 98.94 283 VAL A C 1
ATOM 2260 O O . VAL A 1 283 ? -14.609 -13.992 -6.59 1 98.94 283 VAL A O 1
ATOM 2263 N N . GLY A 1 284 ? -13.266 -12.891 -7.996 1 98.88 284 GLY A N 1
ATOM 2264 C CA . GLY A 1 284 ? -12.945 -11.875 -7 1 98.88 284 GLY A CA 1
ATOM 2265 C C . GLY A 1 284 ? -13.586 -10.531 -7.285 1 98.88 284 GLY A C 1
ATOM 2266 O O . GLY A 1 284 ? -14.57 -10.453 -8.023 1 98.88 284 GLY A O 1
ATOM 2267 N N . PHE A 1 285 ? -13.141 -9.492 -6.668 1 98.88 285 PHE A N 1
ATOM 2268 C CA . PHE A 1 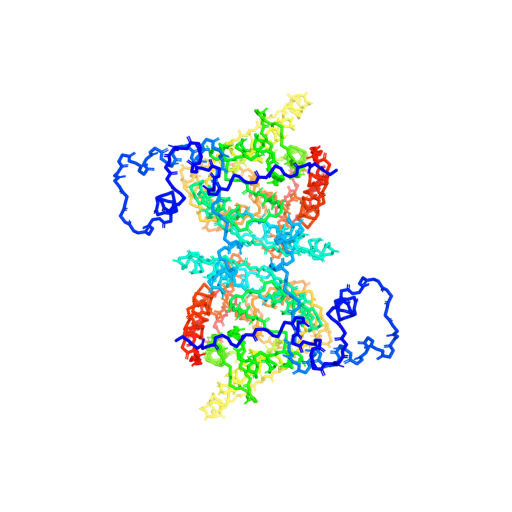285 ? -13.578 -8.109 -6.809 1 98.88 285 PHE A CA 1
ATOM 2269 C C . PHE A 1 285 ? -12.43 -7.148 -6.543 1 98.88 285 PHE A C 1
ATOM 2271 O O . PHE A 1 285 ? -11.609 -7.375 -5.648 1 98.88 285 PHE A O 1
ATOM 2278 N N . ASP A 1 286 ? -12.336 -6.043 -7.324 1 98.62 286 ASP A N 1
ATOM 2279 C CA . ASP A 1 286 ? -11.398 -4.926 -7.215 1 98.62 286 ASP A CA 1
ATOM 2280 C C . ASP A 1 286 ? -10.398 -4.938 -8.367 1 98.62 286 ASP A C 1
ATOM 2282 O O . ASP A 1 286 ? -10.047 -3.883 -8.906 1 98.62 286 ASP A O 1
ATOM 2286 N N . ASP A 1 287 ? -9.875 -6.188 -8.664 1 98.56 287 ASP A N 1
ATOM 2287 C CA . ASP A 1 287 ? -8.805 -6.375 -9.648 1 98.56 287 ASP A CA 1
ATOM 2288 C C . ASP A 1 287 ? -7.516 -5.699 -9.188 1 98.56 287 ASP A C 1
ATOM 2290 O O . ASP A 1 287 ? -6.953 -4.875 -9.914 1 98.56 287 ASP A O 1
ATOM 2294 N N . ILE A 1 288 ? -7.062 -6.086 -8.031 1 97.19 288 ILE A N 1
ATOM 2295 C CA . ILE A 1 288 ? -5.785 -5.559 -7.566 1 97.19 288 ILE A CA 1
ATOM 2296 C C . ILE A 1 288 ? -4.648 -6.145 -8.406 1 97.19 288 ILE A C 1
ATOM 2298 O O . ILE A 1 288 ? -4.828 -7.16 -9.078 1 97.19 288 ILE A O 1
ATOM 2302 N N . SER A 1 289 ? -3.482 -5.551 -8.406 1 90.75 289 SER A N 1
ATOM 2303 C CA . SER A 1 289 ? -2.406 -5.73 -9.375 1 90.75 289 SER A CA 1
ATOM 2304 C C . SER A 1 289 ? -1.968 -7.188 -9.453 1 90.75 289 SER A C 1
ATOM 2306 O O . SER A 1 289 ? -1.553 -7.664 -10.508 1 90.75 289 SER A O 1
ATOM 2308 N N . PHE A 1 290 ? -2.158 -7.957 -8.445 1 93.31 290 PHE A N 1
ATOM 2309 C CA . PHE A 1 290 ? -1.625 -9.312 -8.391 1 93.31 290 PHE A CA 1
ATOM 2310 C C . PHE A 1 290 ? -2.621 -10.312 -8.977 1 93.31 290 PHE A C 1
ATOM 2312 O O . PHE A 1 290 ? -2.277 -11.469 -9.227 1 93.31 290 PHE A O 1
ATOM 2319 N N . SER A 1 291 ? -3.805 -9.867 -9.266 1 96.44 291 SER A N 1
ATOM 2320 C CA . SER A 1 291 ? -4.879 -10.758 -9.688 1 96.44 291 SER A CA 1
ATOM 2321 C C . SER A 1 291 ? -4.602 -11.336 -11.07 1 96.44 291 SER A C 1
ATOM 2323 O O . SER A 1 291 ? -5.09 -12.422 -11.406 1 96.44 291 SER A O 1
ATOM 2325 N N . SER A 1 292 ? -3.752 -10.641 -11.859 1 93.81 292 SER A N 1
ATOM 2326 C CA . SER A 1 292 ? -3.391 -11.156 -13.18 1 93.81 292 SER A CA 1
ATOM 2327 C C . SER A 1 292 ? -2.182 -12.078 -13.102 1 93.81 292 SER A C 1
ATOM 2329 O O . SER A 1 292 ? -1.854 -12.766 -14.07 1 93.81 292 SER A O 1
ATOM 2331 N N . ILE A 1 293 ? -1.535 -12.18 -11.922 1 92.31 293 ILE A N 1
ATOM 2332 C CA . ILE A 1 293 ? -0.256 -12.867 -11.828 1 92.31 293 ILE A CA 1
ATOM 2333 C C . ILE A 1 293 ? -0.436 -14.18 -11.055 1 92.31 293 ILE A C 1
ATOM 2335 O O . ILE A 1 293 ? 0.323 -15.125 -11.242 1 92.31 293 ILE A O 1
ATOM 2339 N N . ILE A 1 294 ? -1.416 -14.211 -10.141 1 94.31 294 ILE A N 1
ATOM 2340 C CA . ILE A 1 294 ? -1.65 -15.43 -9.375 1 94.31 294 ILE A CA 1
ATOM 2341 C C . ILE A 1 294 ? -2.043 -16.562 -10.312 1 94.31 294 ILE A C 1
ATOM 2343 O O . ILE A 1 294 ? -2.34 -16.344 -11.484 1 94.31 294 ILE A O 1
ATOM 2347 N N . GLU A 1 295 ? -1.988 -17.797 -9.812 1 93.69 295 GLU A N 1
ATOM 2348 C CA . GLU A 1 295 ? -2.363 -18.953 -10.617 1 93.69 295 GLU A CA 1
ATOM 2349 C C . GLU A 1 295 ? -3.518 -19.719 -9.977 1 93.69 295 GLU A C 1
ATOM 2351 O O . GLU A 1 295 ? -3.393 -20.219 -8.859 1 93.69 295 GLU A O 1
ATOM 2356 N N . PRO A 1 296 ? -4.578 -19.844 -10.727 1 95.88 296 PRO A N 1
ATOM 2357 C CA . PRO A 1 296 ? -4.824 -19.219 -12.031 1 95.88 296 PRO A CA 1
ATOM 2358 C C . PRO A 1 296 ? -5.074 -17.719 -11.922 1 95.88 296 PRO A C 1
ATOM 2360 O O . PRO A 1 296 ? -5.496 -17.234 -10.875 1 95.88 296 PRO A O 1
ATOM 2363 N N . PRO A 1 297 ? -4.727 -16.969 -13.016 1 97.12 297 PRO A N 1
ATOM 2364 C CA . PRO A 1 297 ? -5.137 -15.555 -13.008 1 97.12 297 PRO A CA 1
ATOM 2365 C C . PRO A 1 297 ? -6.617 -15.367 -12.688 1 97.12 297 PRO A C 1
ATOM 2367 O O . PRO A 1 297 ? -7.457 -16.125 -13.188 1 97.12 297 PRO A O 1
ATOM 2370 N N . LEU A 1 298 ? -6.914 -14.43 -11.93 1 98.5 298 LEU A N 1
ATOM 2371 C CA . LEU A 1 298 ? -8.195 -14.352 -11.234 1 98.5 298 LEU A CA 1
ATOM 2372 C C . LEU A 1 298 ? -9.227 -13.602 -12.062 1 98.5 298 LEU A C 1
ATOM 2374 O O . LEU A 1 298 ? -8.992 -12.461 -12.469 1 98.5 298 LEU A O 1
ATOM 2378 N N . THR A 1 299 ? -10.328 -14.234 -12.406 1 98.94 299 THR A N 1
ATOM 2379 C CA . THR A 1 299 ? -11.531 -13.523 -12.844 1 98.94 299 THR A CA 1
ATOM 2380 C C . THR A 1 299 ? -12.062 -12.633 -11.727 1 98.94 299 THR A C 1
ATOM 2382 O O . THR A 1 299 ? -12.242 -13.086 -10.594 1 98.94 299 THR A O 1
ATOM 2385 N N . THR A 1 300 ? -12.25 -11.398 -12 1 98.94 300 THR A N 1
ATOM 2386 C CA . THR A 1 300 ? -12.602 -10.469 -10.93 1 98.94 300 THR A CA 1
ATOM 2387 C C . THR A 1 300 ? -13.367 -9.273 -11.484 1 98.94 300 THR A C 1
ATOM 2389 O O . THR A 1 300 ? -13.258 -8.953 -12.664 1 98.94 300 THR A O 1
ATOM 2392 N N . VAL A 1 301 ? -14.195 -8.688 -10.688 1 98.94 301 VAL A N 1
ATOM 2393 C CA . VAL A 1 301 ? -14.828 -7.414 -11.016 1 98.94 301 VAL A CA 1
ATOM 2394 C C . VAL A 1 301 ? -13.844 -6.273 -10.781 1 98.94 301 VAL A C 1
ATOM 2396 O O . VAL A 1 301 ? -13.336 -6.098 -9.672 1 98.94 301 VAL A O 1
ATOM 2399 N N . ALA A 1 302 ? -13.578 -5.555 -11.781 1 98.88 302 ALA A N 1
ATOM 2400 C CA . ALA A 1 302 ? -12.57 -4.5 -11.727 1 98.88 302 ALA A CA 1
ATOM 2401 C C . ALA A 1 302 ? -13.195 -3.164 -11.344 1 98.88 302 ALA A C 1
ATOM 2403 O O . ALA A 1 302 ? -14.234 -2.775 -11.891 1 98.88 302 ALA A O 1
ATOM 2404 N N . THR A 1 303 ? -12.625 -2.545 -10.406 1 98.5 303 THR A N 1
ATOM 2405 C CA . THR A 1 303 ? -12.953 -1.179 -10.008 1 98.5 303 THR A CA 1
ATOM 2406 C C . THR A 1 303 ? -11.82 -0.225 -10.375 1 98.5 303 THR A C 1
ATOM 2408 O O . THR A 1 303 ? -10.664 -0.642 -10.5 1 98.5 303 THR A O 1
ATOM 2411 N N . ASP A 1 304 ? -12.078 1.003 -10.656 1 98.5 304 ASP A N 1
ATOM 2412 C CA . ASP A 1 304 ? -11.062 2.01 -10.945 1 98.5 304 ASP A CA 1
ATOM 2413 C C . ASP A 1 304 ? -10.602 2.709 -9.664 1 98.5 304 ASP A C 1
ATOM 2415 O O . ASP A 1 304 ? -11.086 3.795 -9.336 1 98.5 304 ASP A O 1
ATOM 2419 N N . LYS A 1 305 ? -9.68 2.146 -9 1 98.62 305 LYS A N 1
ATOM 2420 C CA . LYS A 1 305 ? -9.25 2.564 -7.672 1 98.62 305 LYS A CA 1
ATOM 2421 C C . LYS A 1 305 ? -8.609 3.953 -7.711 1 98.62 305 LYS A C 1
ATOM 2423 O O . LYS A 1 305 ? -8.867 4.781 -6.836 1 98.62 305 LYS A O 1
ATOM 2428 N N . LEU A 1 306 ? -7.781 4.246 -8.711 1 98.44 306 LEU A N 1
ATOM 2429 C CA . LEU A 1 306 ? -7.184 5.566 -8.859 1 98.44 306 LEU A CA 1
ATOM 2430 C C . LEU A 1 306 ? -8.266 6.633 -9.031 1 98.44 306 LEU A C 1
ATOM 2432 O O . LEU A 1 306 ? -8.188 7.703 -8.43 1 98.44 306 LEU A O 1
ATOM 2436 N N . LYS A 1 307 ? -9.211 6.32 -9.82 1 98.81 307 LYS A N 1
ATOM 2437 C CA . LYS A 1 307 ? -10.305 7.254 -10.07 1 98.81 307 LYS A CA 1
ATOM 2438 C C . LYS A 1 307 ? -11.164 7.441 -8.828 1 98.81 307 LYS A C 1
ATOM 2440 O O . LYS A 1 307 ? -11.664 8.539 -8.57 1 98.81 307 LYS A O 1
ATOM 2445 N N . LEU A 1 308 ? -11.391 6.383 -8.062 1 98.88 308 LEU A N 1
ATOM 2446 C CA . LEU A 1 308 ? -12.078 6.531 -6.785 1 98.88 308 LEU A CA 1
ATOM 2447 C C . LEU A 1 308 ? -11.414 7.609 -5.934 1 98.88 308 LEU A C 1
ATOM 2449 O O . LEU A 1 308 ? -12.086 8.492 -5.406 1 98.88 308 LEU A O 1
ATOM 2453 N N . GLY A 1 309 ? -10.078 7.531 -5.871 1 98.88 309 GLY A N 1
ATOM 2454 C CA . GLY A 1 309 ? -9.328 8.5 -5.094 1 98.88 309 GLY A CA 1
ATOM 2455 C C . GLY A 1 309 ? -9.414 9.906 -5.652 1 98.88 309 GLY A C 1
ATOM 2456 O O . GLY A 1 309 ? -9.672 10.859 -4.918 1 98.88 309 GLY A O 1
ATOM 2457 N N . SER A 1 310 ? -9.195 10.031 -6.973 1 98.75 310 SER A N 1
ATOM 2458 C CA . SER A 1 310 ? -9.18 11.352 -7.598 1 98.75 310 SER A CA 1
ATOM 2459 C C . SER A 1 310 ? -10.547 12.016 -7.508 1 98.75 310 SER A C 1
ATOM 2461 O O . SER A 1 310 ? -10.648 13.211 -7.227 1 98.75 310 SER A O 1
ATOM 2463 N N . GLU A 1 311 ? -11.633 11.242 -7.695 1 98.81 311 GLU A N 1
ATOM 2464 C CA . GLU A 1 311 ? -12.984 11.789 -7.613 1 98.81 311 GLU A CA 1
ATOM 2465 C C . GLU A 1 311 ? -13.328 12.18 -6.18 1 98.81 311 GLU A C 1
ATOM 2467 O O . GLU A 1 311 ? -14.055 13.156 -5.953 1 98.81 311 GLU A O 1
ATOM 2472 N N . ALA A 1 312 ? -12.828 11.391 -5.215 1 98.88 312 ALA A N 1
ATOM 2473 C CA . ALA A 1 312 ? -13.062 11.75 -3.818 1 98.88 312 ALA A CA 1
ATOM 2474 C C . ALA A 1 312 ? -12.43 13.094 -3.49 1 98.88 312 ALA A C 1
ATOM 2476 O O . ALA A 1 312 ? -13.055 13.945 -2.85 1 98.88 312 ALA A O 1
ATOM 2477 N N . PHE A 1 313 ? -11.227 13.312 -3.971 1 98.81 313 PHE A N 1
ATOM 2478 C CA . PHE A 1 313 ? -10.562 14.578 -3.715 1 98.81 313 PHE A CA 1
ATOM 2479 C C . PHE A 1 313 ? -11.305 15.727 -4.383 1 98.81 313 PHE A C 1
ATOM 2481 O O . PHE A 1 313 ? -11.547 16.766 -3.76 1 98.81 313 PHE A O 1
ATOM 2488 N N . LYS A 1 314 ? -11.664 15.523 -5.656 1 98.56 314 LYS A N 1
ATOM 2489 C CA . LYS A 1 314 ? -12.406 16.562 -6.371 1 98.56 314 LYS A CA 1
ATOM 2490 C C . LYS A 1 314 ? -13.711 16.891 -5.656 1 98.56 314 LYS A C 1
ATOM 2492 O O . LYS A 1 314 ? -14.086 18.062 -5.543 1 98.56 314 LYS A O 1
ATOM 2497 N N . SER A 1 315 ? -14.391 15.875 -5.203 1 98.44 315 SER A N 1
ATOM 2498 C CA . SER A 1 315 ? -15.625 16.062 -4.449 1 98.44 315 SER A CA 1
ATOM 2499 C C . SER A 1 315 ? -15.375 16.859 -3.17 1 98.44 315 SER A C 1
ATOM 2501 O O . SER A 1 315 ? -16.203 17.688 -2.775 1 98.44 315 SER A O 1
ATOM 2503 N N . LEU A 1 316 ? -14.273 16.562 -2.523 1 98.38 316 LEU A N 1
ATOM 2504 C CA . LEU A 1 316 ? -13.922 17.266 -1.293 1 98.38 316 LEU A CA 1
ATOM 2505 C C . LEU A 1 316 ? -13.703 18.75 -1.56 1 98.38 316 LEU A C 1
ATOM 2507 O O . LEU A 1 316 ? -14.164 19.594 -0.796 1 98.38 316 LEU A O 1
ATOM 2511 N N . ILE A 1 317 ? -12.992 19.078 -2.645 1 97 317 ILE A N 1
ATOM 2512 C CA . ILE A 1 317 ? -12.734 20.469 -3.014 1 97 317 ILE A CA 1
ATOM 2513 C C . ILE A 1 317 ? -14.055 21.188 -3.258 1 97 317 ILE A C 1
ATOM 2515 O O . ILE A 1 317 ? -14.25 22.312 -2.781 1 97 317 ILE A O 1
ATOM 2519 N N . LYS A 1 318 ? -14.922 20.516 -3.971 1 96.75 318 LYS A N 1
ATOM 2520 C CA . LYS A 1 318 ? -16.234 21.094 -4.215 1 96.75 318 LYS A CA 1
ATOM 2521 C C . LYS A 1 318 ? -16.984 21.344 -2.902 1 96.75 318 LYS A C 1
ATOM 2523 O O . LYS A 1 318 ? -17.609 22.391 -2.727 1 96.75 318 LYS A O 1
ATOM 2528 N N . ASN A 1 319 ? -16.875 20.391 -2.045 1 96.38 319 ASN A N 1
ATOM 2529 C CA . ASN A 1 319 ? -17.516 20.531 -0.742 1 96.38 319 ASN A CA 1
ATOM 2530 C C . ASN A 1 319 ? -16.938 21.688 0.058 1 96.38 319 ASN A C 1
ATOM 2532 O O . ASN A 1 319 ? -17.672 22.438 0.692 1 96.38 319 ASN A O 1
ATOM 2536 N N . MET A 1 320 ? -15.633 21.797 0.013 1 94.38 320 MET A N 1
ATOM 2537 C CA . MET A 1 320 ? -14.938 22.875 0.708 1 94.38 320 MET A CA 1
ATOM 2538 C C . MET A 1 320 ? -15.359 24.234 0.165 1 94.38 320 MET A C 1
ATOM 2540 O O . MET A 1 320 ? -15.516 25.188 0.927 1 94.38 320 MET A O 1
ATOM 2544 N N . GLU A 1 321 ? -15.531 24.297 -1.058 1 92.38 321 GLU A N 1
ATOM 2545 C CA . GLU A 1 321 ? -15.758 25.562 -1.727 1 92.38 321 GLU A CA 1
ATOM 2546 C C . GLU A 1 321 ? -17.234 25.969 -1.665 1 92.38 321 GLU A C 1
ATOM 2548 O O . GLU A 1 321 ? -17.547 27.141 -1.47 1 92.38 321 GLU A O 1
ATOM 2553 N N . THR A 1 322 ? -18.188 25.016 -1.823 1 92.75 322 THR A N 1
ATOM 2554 C CA . THR A 1 322 ? -19.578 25.391 -2.029 1 92.75 322 THR A CA 1
ATOM 2555 C C . THR A 1 322 ? -20.469 24.734 -0.984 1 92.75 322 THR A C 1
ATOM 2557 O O . THR A 1 322 ? -21.656 25.094 -0.863 1 92.75 322 THR A O 1
ATOM 2560 N N . GLY A 1 323 ? -19.938 23.828 -0.314 1 91.62 323 GLY A N 1
ATOM 2561 C CA . GLY A 1 323 ? -20.766 23.094 0.624 1 91.62 323 GLY A CA 1
ATOM 2562 C C . GLY A 1 323 ? -21.625 22.031 -0.045 1 91.62 323 GLY A C 1
ATOM 2563 O O . GLY A 1 323 ? -22.391 21.328 0.625 1 91.62 323 GLY A O 1
ATOM 2564 N N . SER A 1 324 ? -21.422 21.844 -1.28 1 92.19 324 SER A N 1
ATOM 2565 C CA . SER A 1 324 ? -22.25 20.906 -2.033 1 92.19 324 SER A CA 1
ATOM 2566 C C . SER A 1 324 ? -21.922 19.469 -1.674 1 92.19 324 SER A C 1
ATOM 2568 O O . SER A 1 324 ? -20.812 19.172 -1.244 1 92.19 324 SER A O 1
ATOM 2570 N N . VAL A 1 325 ? -22.938 18.688 -1.742 1 94.69 325 VAL A N 1
ATOM 2571 C CA . VAL A 1 325 ? -22.781 17.25 -1.496 1 94.69 325 VAL A CA 1
ATOM 2572 C C . VAL A 1 325 ? -22.703 16.5 -2.826 1 94.69 325 VAL A C 1
ATOM 2574 O O . VAL A 1 325 ? -23.594 16.641 -3.676 1 94.69 325 VAL A O 1
ATOM 2577 N N . SER A 1 326 ? -21.641 15.758 -2.998 1 96.06 326 SER A N 1
ATOM 2578 C CA . SER A 1 326 ? -21.422 14.953 -4.195 1 96.06 326 SER A CA 1
ATOM 2579 C C . SER A 1 326 ? -21.594 13.469 -3.902 1 96.06 326 SER A C 1
ATOM 2581 O O . SER A 1 326 ? -21.078 12.961 -2.9 1 96.06 326 SER A O 1
ATOM 2583 N N . GLN A 1 327 ? -22.359 12.875 -4.684 1 97.25 327 GLN A N 1
ATOM 2584 C CA . GLN A 1 327 ? -22.609 11.438 -4.613 1 97.25 327 GLN A CA 1
ATOM 2585 C C . GLN A 1 327 ? -22.312 10.766 -5.953 1 97.25 327 GLN A C 1
ATOM 2587 O O . GLN A 1 327 ? -23.094 10.898 -6.898 1 97.25 327 GLN A O 1
ATOM 2592 N N . ILE A 1 328 ? -21.203 10.039 -6.047 1 98.25 328 ILE A N 1
ATOM 2593 C CA . ILE A 1 328 ? -20.688 9.531 -7.312 1 98.25 328 ILE A CA 1
ATOM 2594 C C . ILE A 1 328 ? -20.594 8.008 -7.254 1 98.25 328 ILE A C 1
ATOM 2596 O O . ILE A 1 328 ? -20.094 7.449 -6.273 1 98.25 328 ILE A O 1
ATOM 2600 N N . ILE A 1 329 ? -21.094 7.316 -8.188 1 98.56 329 ILE A N 1
ATOM 2601 C CA . ILE A 1 329 ? -20.953 5.879 -8.383 1 98.56 329 ILE A CA 1
ATOM 2602 C C . ILE A 1 329 ? -20.172 5.609 -9.672 1 98.56 329 ILE A C 1
ATOM 2604 O O . ILE A 1 329 ? -20.594 6.027 -10.758 1 98.56 329 ILE A O 1
ATOM 2608 N N . LEU A 1 330 ? -19.047 4.969 -9.594 1 98.88 330 LEU A N 1
ATOM 2609 C CA . LEU A 1 330 ? -18.203 4.684 -10.75 1 98.88 330 LEU A CA 1
ATOM 2610 C C . LEU A 1 330 ? -18.531 3.312 -11.328 1 98.88 330 LEU A C 1
ATOM 2612 O O . LEU A 1 330 ? -18.828 2.371 -10.586 1 98.88 330 LEU A O 1
ATOM 2616 N N . PRO A 1 331 ? -18.422 3.164 -12.594 1 98.75 331 PRO A N 1
ATOM 2617 C CA . PRO A 1 331 ? -18.719 1.881 -13.227 1 98.75 331 PRO A CA 1
ATOM 2618 C C . PRO A 1 331 ? -17.688 0.809 -12.922 1 98.75 331 PRO A C 1
ATOM 2620 O O . PRO A 1 331 ? -16.547 1.132 -12.539 1 98.75 331 PRO A O 1
ATOM 2623 N N . VAL A 1 332 ? -18.094 -0.416 -13.031 1 98.81 332 VAL A N 1
ATOM 2624 C CA . VAL A 1 332 ? -17.219 -1.577 -12.859 1 98.81 332 VAL A CA 1
ATOM 2625 C C . VAL A 1 332 ? -17.328 -2.492 -14.078 1 98.81 332 VAL A C 1
ATOM 2627 O O . VAL A 1 332 ? -18.25 -2.344 -14.891 1 98.81 332 VAL A O 1
ATOM 2630 N N . GLU A 1 333 ? -16.406 -3.324 -14.211 1 98.69 333 GLU A N 1
ATOM 2631 C CA . GLU A 1 333 ? -16.438 -4.293 -15.305 1 98.69 333 GLU A CA 1
ATOM 2632 C C . GLU A 1 333 ? -15.898 -5.645 -14.852 1 98.69 333 GLU A C 1
ATOM 2634 O O . GLU A 1 333 ? -15.047 -5.719 -13.961 1 98.69 333 GLU A O 1
ATOM 2639 N N . LEU A 1 334 ? -16.406 -6.691 -15.438 1 98.88 334 LEU A N 1
ATOM 2640 C CA . LEU A 1 334 ? -15.906 -8.031 -15.164 1 98.88 334 LEU A CA 1
ATOM 2641 C C . LEU A 1 334 ? -14.719 -8.359 -16.062 1 98.88 334 LEU A C 1
ATOM 2643 O O . LEU A 1 334 ? -14.828 -8.289 -17.297 1 98.88 334 LEU A O 1
ATOM 2647 N N . LYS A 1 335 ? -13.609 -8.617 -15.492 1 98.81 335 LYS A N 1
ATOM 2648 C CA . LYS A 1 335 ? -12.43 -9.078 -16.219 1 98.81 335 LYS A CA 1
ATOM 2649 C C . LYS A 1 335 ? -12.305 -10.602 -16.156 1 98.81 335 LYS A C 1
ATOM 2651 O O . LYS A 1 335 ? -12.062 -11.164 -15.086 1 98.81 335 LYS A O 1
ATOM 2656 N N . LEU A 1 336 ? -12.484 -11.234 -17.25 1 98.69 336 LEU A N 1
ATOM 2657 C CA . LEU A 1 336 ? -12.43 -12.688 -17.328 1 98.69 336 LEU A CA 1
ATOM 2658 C C . LEU A 1 336 ? -10.984 -13.172 -17.453 1 98.69 336 LEU A C 1
ATOM 2660 O O . LEU A 1 336 ? -10.227 -12.656 -18.266 1 98.69 336 LEU A O 1
ATOM 2664 N N . ARG A 1 337 ? -10.656 -14.094 -16.531 1 98.12 337 ARG A N 1
ATOM 2665 C CA . ARG A 1 337 ? -9.352 -14.758 -16.609 1 98.12 337 ARG A CA 1
ATOM 2666 C C . ARG A 1 337 ? -9.492 -16.266 -16.391 1 98.12 337 ARG A C 1
ATOM 2668 O O . ARG A 1 337 ? -10.531 -16.844 -16.703 1 98.12 337 ARG A O 1
ATOM 2675 N N . ASN A 1 338 ? -8.516 -16.938 -15.805 1 97.56 338 ASN A N 1
ATOM 2676 C CA . ASN A 1 338 ? -8.477 -18.391 -15.906 1 97.56 338 ASN A CA 1
ATOM 2677 C C . ASN A 1 338 ? -8.922 -19.062 -14.617 1 97.56 338 ASN A C 1
ATOM 2679 O O . ASN A 1 338 ? -8.781 -20.266 -14.461 1 97.56 338 ASN A O 1
ATOM 2683 N N . SER A 1 339 ? -9.477 -18.219 -13.711 1 98.69 339 SER A N 1
ATOM 2684 C CA . SER A 1 339 ? -9.945 -18.844 -12.469 1 98.69 339 SER A CA 1
ATOM 2685 C C . SER A 1 339 ? -11.391 -19.297 -12.586 1 98.69 339 SER A C 1
ATOM 2687 O O . SER A 1 339 ? -12 -19.734 -11.609 1 98.69 339 SER A O 1
ATOM 2689 N N . THR A 1 340 ? -11.984 -19.156 -13.758 1 98.62 340 THR A N 1
ATOM 2690 C CA . THR A 1 340 ? -13.344 -19.609 -14 1 98.62 340 THR A CA 1
ATOM 2691 C C . THR A 1 340 ? -13.414 -20.453 -15.273 1 98.62 340 THR A C 1
ATOM 2693 O O . THR A 1 340 ? -12.547 -20.344 -16.141 1 98.62 340 THR A O 1
ATOM 2696 N N . LEU A 1 341 ? -14.375 -21.281 -15.289 1 96.44 341 LEU A N 1
ATOM 2697 C CA . LEU A 1 341 ? -14.547 -22.172 -16.438 1 96.44 341 LEU A CA 1
ATOM 2698 C C . LEU A 1 341 ? -16 -22.188 -16.891 1 96.44 341 LEU A C 1
ATOM 2700 O O . LEU A 1 341 ? -16.922 -22.031 -16.094 1 96.44 341 LEU A O 1
ATOM 2704 N N . ASN A 1 342 ? -16.219 -22.234 -18.219 1 95.25 342 ASN A N 1
ATOM 2705 C CA . ASN A 1 342 ? -17.547 -22.484 -18.781 1 95.25 342 ASN A CA 1
ATOM 2706 C C . ASN A 1 342 ? -17.953 -23.953 -18.609 1 95.25 342 ASN A C 1
ATOM 2708 O O . ASN A 1 342 ? -17.297 -24.844 -19.141 1 95.25 342 ASN A O 1
ATOM 2712 N N . ARG A 1 343 ? -19.016 -24.188 -17.938 1 93.25 343 ARG A N 1
ATOM 2713 C CA . ARG A 1 343 ? -19.422 -25.547 -17.578 1 93.25 343 ARG A CA 1
ATOM 2714 C C . ARG A 1 343 ? -20.578 -26.016 -18.453 1 93.25 343 ARG A C 1
ATOM 2716 O O . ARG A 1 343 ? -21.141 -27.094 -18.219 1 93.25 343 ARG A O 1
ATOM 2723 N N . ILE A 1 344 ? -20.969 -25.203 -19.391 1 90 344 ILE A N 1
ATOM 2724 C CA . ILE A 1 344 ? -22.016 -25.609 -20.312 1 90 344 ILE A CA 1
ATOM 2725 C C . ILE A 1 344 ? -21.469 -26.625 -21.312 1 90 344 ILE A C 1
ATOM 2727 O O . ILE A 1 344 ? -20.469 -26.391 -21.969 1 90 344 ILE A O 1
ATOM 2731 N N . PRO A 1 345 ? -22.125 -27.844 -21.234 1 80.06 345 PRO A N 1
ATOM 2732 C CA . PRO A 1 345 ? -21.688 -28.875 -22.188 1 80.06 345 PRO A CA 1
ATOM 2733 C C . PRO A 1 345 ? -21.688 -28.375 -23.641 1 80.06 345 PRO A C 1
ATOM 2735 O O . PRO A 1 345 ? -22.562 -27.609 -24.031 1 80.06 345 PRO A O 1
ATOM 2738 N N . GLN A 1 346 ? -20.531 -28.25 -24.266 1 69.56 346 GLN A N 1
ATOM 2739 C CA . GLN A 1 346 ? -20.469 -27.922 -25.688 1 69.56 346 GLN A CA 1
ATOM 2740 C C . GLN A 1 346 ? -21.094 -29.031 -26.547 1 69.56 346 GLN A C 1
ATOM 2742 O O . GLN A 1 346 ? -20.875 -30.219 -26.281 1 69.56 346 GLN A O 1
ATOM 2747 N N . ASP A 1 347 ? -22.328 -29 -26.938 1 54.16 347 ASP A N 1
ATOM 2748 C CA . ASP A 1 347 ? -22.828 -29.984 -27.891 1 54.16 347 ASP A CA 1
ATOM 2749 C C . ASP A 1 347 ? -21.75 -30.391 -28.891 1 54.16 347 ASP A C 1
ATOM 2751 O O . ASP A 1 347 ? -21.141 -29.531 -29.531 1 54.16 347 ASP A O 1
ATOM 2755 N N . LEU A 1 348 ? -21.141 -31.516 -28.672 1 44.81 348 LEU A N 1
ATOM 2756 C CA . LEU A 1 348 ? -20.5 -32.094 -29.844 1 44.81 348 LEU A CA 1
ATOM 2757 C C . LEU A 1 348 ? -21.516 -32.312 -30.953 1 44.81 348 LEU A C 1
ATOM 2759 O O . LEU A 1 348 ? -22.656 -32.719 -30.688 1 44.81 348 LEU A O 1
ATOM 2763 N N . MET B 1 1 ? -18.031 30.516 -0.918 1 35.97 1 MET B N 1
ATOM 2764 C CA . MET B 1 1 ? -17.156 29.672 -0.114 1 35.97 1 MET B CA 1
ATOM 2765 C C . MET B 1 1 ? -17.797 29.344 1.231 1 35.97 1 MET B C 1
ATOM 2767 O O . MET B 1 1 ? -18.297 30.234 1.917 1 35.97 1 MET B O 1
ATOM 2771 N N . VAL B 1 2 ? -18.312 28.109 1.252 1 44.28 2 VAL B N 1
ATOM 2772 C CA . VAL B 1 2 ? -19.047 27.797 2.479 1 44.28 2 VAL B CA 1
ATOM 2773 C C . VAL B 1 2 ? -18.25 28.312 3.686 1 44.28 2 VAL B C 1
ATOM 2775 O O . VAL B 1 2 ? -17.031 28.141 3.758 1 44.28 2 VAL B O 1
ATOM 2778 N N . LYS B 1 3 ? -18.797 29.219 4.301 1 49.09 3 LYS B N 1
ATOM 2779 C CA . LYS B 1 3 ? -18.234 29.797 5.516 1 49.09 3 LYS B CA 1
ATOM 2780 C C . LYS B 1 3 ? -17.719 28.703 6.457 1 49.09 3 LYS B C 1
ATOM 2782 O O . LYS B 1 3 ? -18.484 27.812 6.855 1 49.09 3 LYS B O 1
ATOM 2787 N N . ARG B 1 4 ? -16.406 28.344 6.316 1 53.22 4 ARG B N 1
ATOM 2788 C CA . ARG B 1 4 ? -15.812 27.406 7.262 1 53.22 4 ARG B CA 1
ATOM 2789 C C . ARG B 1 4 ? -16.125 27.812 8.703 1 53.22 4 ARG B C 1
ATOM 2791 O O . ARG B 1 4 ? -15.891 28.953 9.094 1 53.22 4 ARG B O 1
ATOM 2798 N N . LYS B 1 5 ? -17.188 27.188 9.281 1 53.59 5 LYS B N 1
ATOM 2799 C CA . LYS B 1 5 ? -17.469 27.531 10.68 1 53.59 5 LYS B CA 1
ATOM 2800 C C . LYS B 1 5 ? -16.156 27.672 11.469 1 53.59 5 LYS B C 1
ATOM 2802 O O . LYS B 1 5 ? -15.211 26.922 11.242 1 53.59 5 LYS B O 1
ATOM 2807 N N . ARG B 1 6 ? -15.977 28.781 12.039 1 64.44 6 ARG B N 1
ATOM 2808 C CA . ARG B 1 6 ? -14.859 29.109 12.922 1 64.44 6 ARG B CA 1
ATOM 2809 C C . ARG B 1 6 ? -14.758 28.109 14.07 1 64.44 6 ARG B C 1
ATOM 2811 O O . ARG B 1 6 ? -15.766 27.766 14.695 1 64.44 6 ARG B O 1
ATOM 2818 N N . PHE B 1 7 ? -13.688 27.266 14.086 1 72 7 PHE B N 1
ATOM 2819 C CA . PHE B 1 7 ? -13.453 26.406 15.242 1 72 7 PHE B CA 1
ATOM 2820 C C . PHE B 1 7 ? -13.578 27.188 16.531 1 72 7 PHE B C 1
ATOM 2822 O O . PHE B 1 7 ? -13.148 28.344 16.609 1 72 7 PHE B O 1
ATOM 2829 N N . ALA B 1 8 ? -14.344 26.578 17.453 1 76.75 8 ALA B N 1
ATOM 2830 C CA . ALA B 1 8 ? -14.367 27.172 18.781 1 76.75 8 ALA B CA 1
ATOM 2831 C C . ALA B 1 8 ? -12.953 27.328 19.344 1 76.75 8 ALA B C 1
ATOM 2833 O O . ALA B 1 8 ? -12.117 26.438 19.172 1 76.75 8 ALA B O 1
ATOM 2834 N N . THR B 1 9 ? -12.703 28.453 19.812 1 80.12 9 THR B N 1
ATOM 2835 C CA . THR B 1 9 ? -11.398 28.719 20.391 1 80.12 9 THR B CA 1
ATOM 2836 C C . THR B 1 9 ? -11.414 28.469 21.891 1 80.12 9 THR B C 1
ATOM 2838 O O . THR B 1 9 ? -12.477 28.266 22.484 1 80.12 9 THR B O 1
ATOM 2841 N N . ILE B 1 10 ? -10.234 28.391 22.344 1 83.19 10 ILE B N 1
ATOM 2842 C CA . ILE B 1 10 ? -10.109 28.234 23.781 1 83.19 10 ILE B CA 1
ATOM 2843 C C . ILE B 1 10 ? -10.836 29.375 24.484 1 83.19 10 ILE B C 1
ATOM 2845 O O . ILE B 1 10 ? -11.414 29.188 25.562 1 83.19 10 ILE B O 1
ATOM 2849 N N . LYS B 1 11 ? -10.844 30.469 23.828 1 86.75 11 LYS B N 1
ATOM 2850 C CA . LYS B 1 11 ? -11.562 31.609 24.391 1 86.75 11 LYS B CA 1
ATOM 2851 C C . LYS B 1 11 ? -13.062 31.359 24.422 1 86.75 11 LYS B C 1
ATOM 2853 O O . LYS B 1 11 ? -13.734 31.688 25.406 1 86.75 11 LYS B O 1
ATOM 2858 N N . ASP B 1 12 ? -13.539 30.766 23.344 1 88.62 12 ASP B N 1
ATOM 2859 C CA . ASP B 1 12 ? -14.961 30.422 23.281 1 88.62 12 ASP B CA 1
ATOM 2860 C C . ASP B 1 12 ? -15.328 29.453 24.406 1 88.62 12 ASP B C 1
ATOM 2862 O O . ASP B 1 12 ? -16.375 29.594 25.047 1 88.62 12 ASP B O 1
ATOM 2866 N N . VAL B 1 13 ? -14.453 28.547 24.594 1 90.12 13 VAL B N 1
ATOM 2867 C CA . VAL B 1 13 ? -14.703 27.547 25.625 1 90.12 13 VAL B CA 1
ATOM 2868 C C . VAL B 1 13 ? -14.648 28.203 27 1 90.12 13 VAL B C 1
ATOM 2870 O O . VAL B 1 13 ? -15.461 27.891 27.875 1 90.12 13 VAL B O 1
ATOM 2873 N N . ALA B 1 14 ? -13.766 29.047 27.172 1 90.88 14 ALA B N 1
ATOM 2874 C CA . ALA B 1 14 ? -13.648 29.781 28.438 1 90.88 14 ALA B CA 1
ATOM 2875 C C . ALA B 1 14 ? -14.906 30.594 28.719 1 90.88 14 ALA B C 1
ATOM 2877 O O . ALA B 1 14 ? -15.453 30.547 29.812 1 90.88 14 ALA B O 1
ATOM 2878 N N . GLU B 1 15 ? -15.328 31.219 27.734 1 91.62 15 GLU B N 1
ATOM 2879 C CA . GLU B 1 15 ? -16.531 32.062 27.859 1 91.62 15 GLU B CA 1
ATOM 2880 C C . GLU B 1 15 ? -17.75 31.203 28.172 1 91.62 15 GLU B C 1
ATOM 2882 O O . GLU B 1 15 ? -18.531 31.531 29.062 1 91.62 15 GLU B O 1
ATOM 2887 N N . ALA B 1 16 ? -17.828 30.172 27.5 1 91.38 16 ALA B N 1
ATOM 2888 C CA . ALA B 1 16 ? -19.016 29.328 27.625 1 91.38 16 ALA B CA 1
ATOM 2889 C C . ALA B 1 16 ? -18.984 28.562 28.938 1 91.38 16 ALA B C 1
ATOM 2891 O O . ALA B 1 16 ? -20.047 28.281 29.516 1 91.38 16 ALA B O 1
ATOM 2892 N N . SER B 1 17 ? -17.875 28.156 29.328 1 91.06 17 SER B N 1
ATOM 2893 C CA . SER B 1 17 ? -17.75 27.344 30.531 1 91.06 17 SER B CA 1
ATOM 2894 C C . SER B 1 17 ? -17.703 28.203 31.781 1 91.06 17 SER B C 1
ATOM 2896 O O . SER B 1 17 ? -17.922 27.719 32.906 1 91.06 17 SER B O 1
ATOM 2898 N N . GLY B 1 18 ? -17.297 29.422 31.703 1 92.38 18 GLY B N 1
ATOM 2899 C CA . GLY B 1 18 ? -17.219 30.344 32.844 1 92.38 18 GLY B CA 1
ATOM 2900 C C . GLY B 1 18 ? -15.875 30.328 33.531 1 92.38 18 GLY B C 1
ATOM 2901 O O . GLY B 1 18 ? -15.719 30.906 34.594 1 92.38 18 GLY B O 1
ATOM 2902 N N . PHE B 1 19 ? -15 29.578 32.969 1 92.31 19 PHE B N 1
ATOM 2903 C CA . PHE B 1 19 ? -13.672 29.484 33.562 1 92.31 19 PHE B CA 1
ATOM 2904 C C . PHE B 1 19 ? -12.672 30.328 32.781 1 92.31 19 PHE B C 1
ATOM 2906 O O . PHE B 1 19 ? -12.945 30.75 31.656 1 92.31 19 PHE B O 1
ATOM 2913 N N . SER B 1 20 ? -11.547 30.625 33.438 1 90.19 20 SER B N 1
ATOM 2914 C CA . SER B 1 20 ? -10.508 31.406 32.781 1 90.19 20 SER B CA 1
ATOM 2915 C C . SER B 1 20 ? -9.867 30.625 31.641 1 90.19 20 SER B C 1
ATOM 2917 O O . SER B 1 20 ? -9.914 29.391 31.625 1 90.19 20 SER B O 1
ATOM 2919 N N . ILE B 1 21 ? -9.234 31.359 30.703 1 90.06 21 ILE B N 1
ATOM 2920 C CA . ILE B 1 21 ? -8.547 30.766 29.562 1 90.06 21 ILE B CA 1
ATOM 2921 C C . ILE B 1 21 ? -7.449 29.828 30.047 1 90.06 21 ILE B C 1
ATOM 2923 O O . ILE B 1 21 ? -7.25 28.75 29.484 1 90.06 21 ILE B O 1
ATOM 2927 N N . ASN B 1 22 ? -6.852 30.156 31.156 1 88.69 22 ASN B N 1
ATOM 2928 C CA . ASN B 1 22 ? -5.77 29.344 31.688 1 88.69 22 ASN B CA 1
ATOM 2929 C C . ASN B 1 22 ? -6.293 28.031 32.25 1 88.69 22 ASN B C 1
ATOM 2931 O O . ASN B 1 22 ? -5.691 26.969 32.031 1 88.69 22 ASN B O 1
ATOM 2935 N N . THR B 1 23 ? -7.391 28.156 32.906 1 87.75 23 THR B N 1
ATOM 2936 C CA . THR B 1 23 ? -8.008 26.969 33.5 1 87.75 23 THR B CA 1
ATOM 2937 C C . THR B 1 23 ? -8.477 26.016 32.375 1 87.75 23 THR B C 1
ATOM 2939 O O . THR B 1 23 ? -8.273 24.812 32.469 1 87.75 23 THR B O 1
ATOM 2942 N N . VAL B 1 24 ? -9.023 26.656 31.359 1 89.81 24 VAL B N 1
ATOM 2943 C CA . VAL B 1 24 ? -9.531 25.875 30.234 1 89.81 24 VAL B CA 1
ATOM 2944 C C . VAL B 1 24 ? -8.367 25.203 29.5 1 89.81 24 VAL B C 1
ATOM 2946 O O . VAL B 1 24 ? -8.438 24.031 29.141 1 89.81 24 VAL B O 1
ATOM 2949 N N . SER B 1 25 ? -7.336 25.906 29.344 1 85.19 25 SER B N 1
ATOM 2950 C CA . SER B 1 25 ? -6.156 25.375 28.672 1 85.19 25 SER B CA 1
ATOM 2951 C C . SER B 1 25 ? -5.586 24.172 29.422 1 85.19 25 SER B C 1
ATOM 2953 O O . SER B 1 25 ? -5.266 23.156 28.812 1 85.19 25 SER B O 1
ATOM 2955 N N . ARG B 1 26 ? -5.508 24.297 30.688 1 83.56 26 ARG B N 1
ATOM 2956 C CA . ARG B 1 26 ? -4.988 23.219 31.516 1 83.56 26 ARG B CA 1
ATOM 2957 C C . ARG B 1 26 ? -5.898 21.984 31.453 1 83.56 26 ARG B C 1
ATOM 2959 O O . ARG B 1 26 ? -5.422 20.859 31.375 1 83.56 26 ARG B O 1
ATOM 2966 N N . ALA B 1 27 ? -7.184 22.266 31.438 1 83.44 27 ALA B N 1
ATOM 2967 C CA . ALA B 1 27 ? -8.156 21.188 31.406 1 83.44 27 ALA B CA 1
ATOM 2968 C C . ALA B 1 27 ? -8.094 20.422 30.078 1 83.44 27 ALA B C 1
ATOM 2970 O O . ALA B 1 27 ? -8.203 19.203 30.062 1 83.44 27 ALA B O 1
ATOM 2971 N N . LEU B 1 28 ? -7.848 21.234 29.047 1 82.62 28 LEU B N 1
ATOM 2972 C CA . LEU B 1 28 ? -7.914 20.641 27.703 1 82.62 28 LEU B CA 1
ATOM 2973 C C . LEU B 1 28 ? -6.59 19.984 27.344 1 82.62 28 LEU B C 1
ATOM 2975 O O . LEU B 1 28 ? -6.566 19 26.594 1 82.62 28 LEU B O 1
ATOM 2979 N N . SER B 1 29 ? -5.527 20.547 27.875 1 76.12 29 SER B N 1
ATOM 2980 C CA . SER B 1 29 ? -4.211 20.047 27.516 1 76.12 29 SER B CA 1
ATOM 2981 C C . SER B 1 29 ? -3.783 18.906 28.438 1 76.12 29 SER B C 1
ATOM 2983 O O . SER B 1 29 ? -2.877 18.141 28.109 1 76.12 29 SER B O 1
ATOM 2985 N N . GLY B 1 30 ? -4.445 18.812 29.406 1 69.19 30 GLY B N 1
ATOM 2986 C CA . GLY B 1 30 ? -4.066 17.844 30.422 1 69.19 30 GLY B CA 1
ATOM 2987 C C . GLY B 1 30 ? -2.818 18.234 31.188 1 69.19 30 GLY B C 1
ATOM 2988 O O . GLY B 1 30 ? -2.258 17.422 31.922 1 69.19 30 GLY B O 1
ATOM 2989 N N . ARG B 1 31 ? -2.346 19.438 30.797 1 69.56 31 ARG B N 1
ATOM 2990 C CA . ARG B 1 31 ? -1.151 19.906 31.5 1 69.56 31 ARG B CA 1
ATOM 2991 C C . ARG B 1 31 ? -1.521 20.797 32.688 1 69.56 31 ARG B C 1
ATOM 2993 O O . ARG B 1 31 ? -2.324 21.719 32.531 1 69.56 31 ARG B O 1
ATOM 3000 N N . GLY B 1 32 ? -1.121 20.547 33.938 1 69 32 GLY B N 1
ATOM 3001 C CA . GLY B 1 32 ? -1.384 21.297 35.156 1 69 32 GLY B CA 1
ATOM 3002 C C . GLY B 1 32 ? -2.529 20.734 35.969 1 69 32 GLY B C 1
ATOM 3003 O O . GLY B 1 32 ? -3.133 19.734 35.594 1 69 32 GLY B O 1
ATOM 3004 N N . TYR B 1 33 ? -2.787 21.234 37.031 1 78.75 33 TYR B N 1
ATOM 3005 C CA . TYR B 1 33 ? -3.814 20.734 37.938 1 78.75 33 TYR B CA 1
ATOM 3006 C C . TYR B 1 33 ? -5.145 21.438 37.719 1 78.75 33 TYR B C 1
ATOM 3008 O O . TYR B 1 33 ? -5.18 22.672 37.562 1 78.75 33 TYR B O 1
ATOM 3016 N N . VAL B 1 34 ? -6.191 20.719 37.406 1 85.31 34 VAL B N 1
ATOM 3017 C CA . VAL B 1 34 ? -7.57 21.188 37.375 1 85.31 34 VAL B CA 1
ATOM 3018 C C . VAL B 1 34 ? -8.469 20.203 38.094 1 85.31 34 VAL B C 1
ATOM 3020 O O . VAL B 1 34 ? -8.273 18.984 38 1 85.31 34 VAL B O 1
ATOM 3023 N N . LYS B 1 35 ? -9.312 20.75 39.031 1 87.75 35 LYS B N 1
ATOM 3024 C CA . LYS B 1 35 ? -10.242 19.875 39.75 1 87.75 35 LYS B CA 1
ATOM 3025 C C . LYS B 1 35 ? -11.039 19 38.781 1 87.75 35 LYS B C 1
ATOM 3027 O O . LYS B 1 35 ? -11.414 19.453 37.688 1 87.75 35 LYS B O 1
ATOM 3032 N N . LYS B 1 36 ? -11.289 17.734 39.188 1 86.12 36 LYS B N 1
ATOM 3033 C CA . LYS B 1 36 ? -11.961 16.75 38.344 1 86.12 36 LYS B CA 1
ATOM 3034 C C . LYS B 1 36 ? -13.305 17.281 37.812 1 86.12 36 LYS B C 1
ATOM 3036 O O . LYS B 1 36 ? -13.617 17.156 36.656 1 86.12 36 LYS B O 1
ATOM 3041 N N . GLU B 1 37 ? -14.062 17.812 38.75 1 88.5 37 GLU B N 1
ATOM 3042 C CA . GLU B 1 37 ? -15.375 18.328 38.406 1 88.5 37 GLU B CA 1
ATOM 3043 C C . GLU B 1 37 ? -15.266 19.453 37.344 1 88.5 37 GLU B C 1
ATOM 3045 O O . GLU B 1 37 ? -16.062 19.5 36.406 1 88.5 37 GLU B O 1
ATOM 3050 N N . THR B 1 38 ? -14.328 20.297 37.562 1 90 38 THR B N 1
ATOM 3051 C CA . THR B 1 38 ? -14.086 21.406 36.656 1 90 38 THR B CA 1
ATOM 3052 C C . THR B 1 38 ? -13.672 20.891 35.281 1 90 38 THR B C 1
ATOM 3054 O O . THR B 1 38 ? -14.172 21.375 34.25 1 90 38 THR B O 1
ATOM 3057 N N . LYS B 1 39 ? -12.797 19.969 35.188 1 89.88 39 LYS B N 1
ATOM 3058 C CA . LYS B 1 39 ? -12.32 19.375 33.938 1 89.88 39 LYS B CA 1
ATOM 3059 C C . LYS B 1 39 ? -13.477 18.766 33.156 1 89.88 39 LYS B C 1
ATOM 3061 O O . LYS B 1 39 ? -13.586 18.984 31.953 1 89.88 39 LYS B O 1
ATOM 3066 N N . GLU B 1 40 ? -14.25 18.047 33.844 1 89.56 40 GLU B N 1
ATOM 3067 C CA . GLU B 1 40 ? -15.383 17.406 33.188 1 89.56 40 GLU B CA 1
ATOM 3068 C C . GLU B 1 40 ? -16.328 18.438 32.562 1 89.56 40 GLU B C 1
ATOM 3070 O O . GLU B 1 40 ? -16.828 18.25 31.453 1 89.56 40 GLU B O 1
ATOM 3075 N N . LYS B 1 41 ? -16.641 19.438 33.375 1 89.31 41 LYS B N 1
ATOM 3076 C CA . LYS B 1 41 ? -17.5 20.5 32.844 1 89.31 41 LYS B CA 1
ATOM 3077 C C . LYS B 1 41 ? -16.906 21.156 31.609 1 89.31 41 LYS B C 1
ATOM 3079 O O . LYS B 1 41 ? -17.609 21.406 30.641 1 89.31 41 LYS B O 1
ATOM 3084 N N . ILE B 1 42 ? -15.664 21.422 31.672 1 89.5 42 ILE B N 1
ATOM 3085 C CA . ILE B 1 42 ? -14.984 22.078 30.562 1 89.5 42 ILE B CA 1
ATOM 3086 C C . ILE B 1 42 ? -14.992 21.156 29.344 1 89.5 42 ILE B C 1
ATOM 3088 O O . ILE B 1 42 ? -15.258 21.594 28.219 1 89.5 42 ILE B O 1
ATOM 3092 N N . LEU B 1 43 ? -14.734 19.953 29.516 1 87.12 43 LEU B N 1
ATOM 3093 C CA . LEU B 1 43 ? -14.711 18.984 28.422 1 87.12 43 LEU B CA 1
ATOM 3094 C C . LEU B 1 43 ? -16.094 18.875 27.781 1 87.12 43 LEU B C 1
ATOM 3096 O O . LEU B 1 43 ? -16.203 18.734 26.562 1 87.12 43 LEU B O 1
ATOM 3100 N N . LYS B 1 44 ? -17.062 18.859 28.594 1 86.31 44 LYS B N 1
ATOM 3101 C CA . LYS B 1 44 ? -18.422 18.797 28.094 1 86.31 44 LYS B CA 1
ATOM 3102 C C . LYS B 1 44 ? -18.75 20.031 27.234 1 86.31 44 LYS B C 1
ATOM 3104 O O . LYS B 1 44 ? -19.312 19.891 26.141 1 86.31 44 LYS B O 1
ATOM 3109 N N . VAL B 1 45 ? -18.422 21.188 27.781 1 87.44 45 VAL B N 1
ATOM 3110 C CA . VAL B 1 45 ? -18.672 22.438 27.047 1 87.44 45 VAL B CA 1
ATOM 3111 C C . VAL B 1 45 ? -17.875 22.438 25.75 1 87.44 45 VAL B C 1
ATOM 3113 O O . VAL B 1 45 ? -18.391 22.844 24.703 1 87.44 45 VAL B O 1
ATOM 3116 N N . ALA B 1 46 ? -16.656 22.016 25.844 1 85.44 46 ALA B N 1
ATOM 3117 C CA . ALA B 1 46 ? -15.812 21.938 24.656 1 85.44 46 ALA B CA 1
ATOM 3118 C C . ALA B 1 46 ? -16.438 21.031 23.594 1 85.44 46 ALA B C 1
ATOM 3120 O O . ALA B 1 46 ? -16.453 21.375 22.406 1 85.44 46 ALA B O 1
ATOM 3121 N N . ALA B 1 47 ? -16.938 20.031 24.062 1 79.38 47 ALA B N 1
ATOM 3122 C CA . ALA B 1 47 ? -17.578 19.078 23.172 1 79.38 47 ALA B CA 1
ATOM 3123 C C . ALA B 1 47 ? -18.828 19.672 22.516 1 79.38 47 ALA B C 1
ATOM 3125 O O . ALA B 1 47 ? -19.047 19.5 21.312 1 79.38 47 ALA B O 1
ATOM 3126 N N . GLU B 1 48 ? -19.547 20.328 23.328 1 80.31 48 GLU B N 1
ATOM 3127 C CA . GLU B 1 48 ? -20.766 20.953 22.844 1 80.31 48 GLU B CA 1
ATOM 3128 C C . GLU B 1 48 ? -20.453 22.016 21.797 1 80.31 48 GLU B C 1
ATOM 3130 O O . GLU B 1 48 ? -21.219 22.203 20.828 1 80.31 48 GLU B O 1
ATOM 3135 N N . LEU B 1 49 ? -19.312 22.641 22.016 1 80.81 49 LEU B N 1
ATOM 3136 C CA . LEU B 1 49 ? -18.922 23.703 21.109 1 80.81 49 LEU B CA 1
ATOM 3137 C C . LEU B 1 49 ? -18.188 23.156 19.891 1 80.81 49 LEU B C 1
ATOM 3139 O O . LEU B 1 49 ? -17.922 23.891 18.938 1 80.81 49 LEU B O 1
ATOM 3143 N N . GLY B 1 50 ? -17.859 21.938 20.047 1 77.62 50 GLY B N 1
ATOM 3144 C CA . GLY B 1 50 ? -17.078 21.344 18.969 1 77.62 50 GLY B CA 1
ATOM 3145 C C . GLY B 1 50 ? -15.633 21.797 18.969 1 77.62 50 GLY B C 1
ATOM 3146 O O . GLY B 1 50 ? -15.039 21.969 17.906 1 77.62 50 GLY B O 1
ATOM 3147 N N . TYR B 1 51 ? -15.227 22.062 20.203 1 78.31 51 TYR B N 1
ATOM 3148 C CA . TYR B 1 51 ? -13.859 22.562 20.328 1 78.31 51 TYR B CA 1
ATOM 3149 C C . TYR B 1 51 ? -12.852 21.469 19.969 1 78.31 51 TYR B C 1
ATOM 3151 O O . TYR B 1 51 ? -12.984 20.328 20.406 1 78.31 51 TYR B O 1
ATOM 3159 N N . THR B 1 52 ? -11.953 21.859 19.062 1 77.69 52 THR B N 1
ATOM 3160 C CA . THR B 1 52 ? -10.789 21.031 18.734 1 77.69 52 THR B CA 1
ATOM 3161 C C . THR B 1 52 ? -9.5 21.828 18.891 1 77.69 52 THR B C 1
ATOM 3163 O O . THR B 1 52 ? -9.398 22.953 18.391 1 77.69 52 THR B O 1
ATOM 3166 N N . ARG B 1 53 ? -8.586 21.266 19.781 1 76.88 53 ARG B N 1
ATOM 3167 C CA . ARG B 1 53 ? -7.309 21.938 19.969 1 76.88 53 ARG B CA 1
ATOM 3168 C C . ARG B 1 53 ? -6.656 22.266 18.641 1 76.88 53 ARG B C 1
ATOM 3170 O O . ARG B 1 53 ? -6.684 21.453 17.703 1 76.88 53 ARG B O 1
ATOM 3177 N N . ASP B 1 54 ? -6.184 23.531 18.594 1 75.94 54 ASP B N 1
ATOM 3178 C CA . ASP B 1 54 ? -5.523 23.969 17.375 1 75.94 54 ASP B CA 1
ATOM 3179 C C . ASP B 1 54 ? -4.02 23.734 17.438 1 75.94 54 ASP B C 1
ATOM 3181 O O . ASP B 1 54 ? -3.277 24.531 18 1 75.94 54 ASP B O 1
ATOM 3185 N N . CYS B 1 55 ? -3.617 22.672 16.859 1 75 55 CYS B N 1
ATOM 3186 C CA . CYS B 1 55 ? -2.203 22.328 16.891 1 75 55 CYS B CA 1
ATOM 3187 C C . CYS B 1 55 ? -1.385 23.281 16.031 1 75 55 CYS B C 1
ATOM 3189 O O . CYS B 1 55 ? -0.175 23.406 16.219 1 75 55 CYS B O 1
ATOM 3191 N N . THR B 1 56 ? -2.029 23.875 15.031 1 71.06 56 THR B N 1
ATOM 3192 C CA . THR B 1 56 ? -1.319 24.828 14.188 1 71.06 56 THR B CA 1
ATOM 3193 C C . THR B 1 56 ? -0.879 26.047 14.992 1 71.06 56 THR B C 1
ATOM 3195 O O . THR B 1 56 ? 0.25 26.516 14.852 1 71.06 56 THR B O 1
ATOM 3198 N N . ALA B 1 57 ? -1.816 26.484 15.836 1 67.31 57 ALA B N 1
ATOM 3199 C CA . ALA B 1 57 ? -1.496 27.625 16.688 1 67.31 57 ALA B CA 1
ATOM 3200 C C . ALA B 1 57 ? -0.404 27.266 17.703 1 67.31 57 ALA B C 1
ATOM 3202 O O . ALA B 1 57 ? 0.496 28.062 17.953 1 67.31 57 ALA B O 1
ATOM 3203 N N . SER B 1 58 ? -0.566 26.078 18.156 1 69.81 58 SER B N 1
ATOM 3204 C CA . SER B 1 58 ? 0.424 25.625 19.125 1 69.81 58 SER B CA 1
ATOM 3205 C C . SER B 1 58 ? 1.791 25.438 18.469 1 69.81 58 SER B C 1
ATOM 3207 O O . SER B 1 58 ? 2.822 25.672 19.109 1 69.81 58 SER B O 1
ATOM 3209 N N . ALA B 1 59 ? 1.761 25.062 17.297 1 72.25 59 ALA B N 1
ATOM 3210 C CA . ALA B 1 59 ? 2.998 24.828 16.562 1 72.25 59 ALA B CA 1
ATOM 3211 C C . ALA B 1 59 ? 3.801 26.109 16.406 1 72.25 59 ALA B C 1
ATOM 3213 O O . ALA B 1 59 ? 5.031 26.094 16.469 1 72.25 59 ALA B O 1
ATOM 3214 N N . LEU B 1 60 ? 3.131 27.203 16.266 1 68.25 60 LEU B N 1
ATOM 3215 C CA . LEU B 1 60 ? 3.809 28.484 16.125 1 68.25 60 LEU B CA 1
ATOM 3216 C C . LEU B 1 60 ? 4.516 28.859 17.422 1 68.25 60 LEU B C 1
ATOM 3218 O O . LEU B 1 60 ? 5.617 29.422 17.391 1 68.25 60 LEU B O 1
ATOM 3222 N N . ARG B 1 61 ? 3.863 28.391 18.469 1 66.62 61 ARG B N 1
ATOM 3223 C CA . ARG B 1 61 ? 4.41 28.734 19.781 1 66.62 61 ARG B CA 1
ATOM 3224 C C . ARG B 1 61 ? 5.562 27.797 20.156 1 66.62 61 ARG B C 1
ATOM 3226 O O . ARG B 1 61 ? 6.602 28.266 20.625 1 66.62 61 ARG B O 1
ATOM 3233 N N . THR B 1 62 ? 5.363 26.594 19.828 1 70.12 62 THR B N 1
ATOM 3234 C CA . THR B 1 62 ? 6.328 25.594 20.281 1 70.12 62 THR B CA 1
ATOM 3235 C C . THR B 1 62 ? 7.367 25.328 19.203 1 70.12 62 THR B C 1
ATOM 3237 O O . THR B 1 62 ? 8.406 24.719 19.469 1 70.12 62 THR B O 1
ATOM 3240 N N . ARG B 1 63 ? 7.141 25.766 17.969 1 74.88 63 ARG B N 1
ATOM 3241 C CA . ARG B 1 63 ? 7.977 25.5 16.812 1 74.88 63 ARG B CA 1
ATOM 3242 C C . ARG B 1 63 ? 8.039 24.016 16.5 1 74.88 63 ARG B C 1
ATOM 3244 O O . ARG B 1 63 ? 9.078 23.516 16.062 1 74.88 63 ARG B O 1
ATOM 3251 N N . LYS B 1 64 ? 7.004 23.328 16.969 1 84.44 64 LYS B N 1
ATOM 3252 C CA . LYS B 1 64 ? 6.832 21.906 16.672 1 84.44 64 LYS B CA 1
ATOM 3253 C C . LYS B 1 64 ? 5.441 21.641 16.094 1 84.44 64 LYS B C 1
ATOM 3255 O O . LYS B 1 64 ? 4.434 21.953 16.734 1 84.44 64 LYS B O 1
ATOM 3260 N N . THR B 1 65 ? 5.418 21.094 14.961 1 89.25 65 THR B N 1
ATOM 3261 C CA . THR B 1 65 ? 4.137 20.859 14.305 1 89.25 65 THR B CA 1
ATOM 3262 C C . THR B 1 65 ? 3.639 19.438 14.594 1 89.25 65 THR B C 1
ATOM 3264 O O . THR B 1 65 ? 2.463 19.125 14.383 1 89.25 65 THR B O 1
ATOM 3267 N N . HIS B 1 66 ? 4.555 18.469 15.016 1 93.5 66 HIS B N 1
ATOM 3268 C CA . HIS B 1 66 ? 4.281 17.047 15.195 1 93.5 66 HIS B CA 1
ATOM 3269 C C . HIS B 1 66 ? 3.82 16.406 13.898 1 93.5 66 HIS B C 1
ATOM 3271 O O . HIS B 1 66 ? 2.93 15.555 13.906 1 93.5 66 HIS B O 1
ATOM 3277 N N . LEU B 1 67 ? 4.34 16.969 12.789 1 95.5 67 LEU B N 1
ATOM 3278 C CA . LEU B 1 67 ? 4.191 16.391 11.461 1 95.5 67 LEU B CA 1
ATOM 3279 C C . LEU B 1 67 ? 5.523 15.852 10.953 1 95.5 67 LEU B C 1
ATOM 3281 O O . LEU B 1 67 ? 6.566 16.484 11.148 1 95.5 67 LEU B O 1
ATOM 3285 N N . ILE B 1 68 ? 5.445 14.711 10.367 1 97.69 68 ILE B N 1
ATOM 3286 C CA . ILE B 1 68 ? 6.621 14.141 9.711 1 97.69 68 ILE B CA 1
ATOM 3287 C C . ILE B 1 68 ? 6.34 13.945 8.227 1 97.69 68 ILE B C 1
ATOM 3289 O O . ILE B 1 68 ? 5.258 13.492 7.848 1 97.69 68 ILE B O 1
ATOM 3293 N N . GLY B 1 69 ? 7.293 14.453 7.402 1 98.56 69 GLY B N 1
ATOM 3294 C CA . GLY B 1 69 ? 7.191 14.195 5.977 1 98.56 69 GLY B CA 1
ATOM 3295 C C . GLY B 1 69 ? 7.715 12.82 5.582 1 98.56 69 GLY B C 1
ATOM 3296 O O . GLY B 1 69 ? 8.812 12.438 5.98 1 98.56 69 GLY B O 1
ATOM 3297 N N . VAL B 1 70 ? 6.934 12.102 4.887 1 98.88 70 VAL B N 1
ATOM 3298 C CA . VAL B 1 70 ? 7.32 10.789 4.371 1 98.88 70 VAL B CA 1
ATOM 3299 C C . VAL B 1 70 ? 7.297 10.805 2.846 1 98.88 70 VAL B C 1
ATOM 3301 O O . VAL B 1 70 ? 6.234 10.93 2.234 1 98.88 70 VAL B O 1
ATOM 3304 N N . VAL B 1 71 ? 8.469 10.711 2.23 1 98.81 71 VAL B N 1
ATOM 3305 C CA . VAL B 1 71 ? 8.641 10.703 0.781 1 98.81 71 VAL B CA 1
ATOM 3306 C C . VAL B 1 71 ? 8.961 9.281 0.305 1 98.81 71 VAL B C 1
ATOM 3308 O O . VAL B 1 71 ? 9.992 8.711 0.683 1 98.81 71 VAL B O 1
ATOM 3311 N N . VAL B 1 72 ? 8.086 8.75 -0.487 1 98.38 72 VAL B N 1
ATOM 3312 C CA . VAL B 1 72 ? 8.305 7.375 -0.932 1 98.38 72 VAL B CA 1
ATOM 3313 C C . VAL B 1 72 ? 8.312 7.32 -2.457 1 98.38 72 VAL B C 1
ATOM 3315 O O . VAL B 1 72 ? 7.711 8.172 -3.117 1 98.38 72 VAL B O 1
ATOM 3318 N N . VAL B 1 73 ? 8.883 6.324 -3.014 1 96.75 73 VAL B N 1
ATOM 3319 C CA . VAL B 1 73 ? 8.969 6.156 -4.461 1 96.75 73 VAL B CA 1
ATOM 3320 C C . VAL B 1 73 ? 7.594 5.84 -5.031 1 96.75 73 VAL B C 1
ATOM 3322 O O . VAL B 1 73 ? 7.207 6.371 -6.074 1 96.75 73 VAL B O 1
ATOM 3325 N N . ASP B 1 74 ? 6.91 4.902 -4.336 1 96.81 74 ASP B N 1
ATOM 3326 C CA . ASP B 1 74 ? 5.598 4.461 -4.797 1 96.81 74 ASP B CA 1
ATOM 3327 C C . ASP B 1 74 ? 4.852 3.715 -3.693 1 96.81 74 ASP B C 1
ATOM 3329 O O . ASP B 1 74 ? 5.16 2.557 -3.4 1 96.81 74 ASP B O 1
ATOM 3333 N N . ASN B 1 75 ? 3.789 4.301 -3.225 1 97.88 75 ASN B N 1
ATOM 3334 C CA . ASN B 1 75 ? 3.086 3.682 -2.104 1 97.88 75 ASN B CA 1
ATOM 3335 C C . ASN B 1 75 ? 2.348 2.418 -2.533 1 97.88 75 ASN B C 1
ATOM 3337 O O . ASN B 1 75 ? 1.897 1.641 -1.689 1 97.88 75 ASN B O 1
ATOM 3341 N N . THR B 1 76 ? 2.17 2.186 -3.863 1 97.19 76 THR B N 1
ATOM 3342 C CA . THR B 1 76 ? 1.4 1.038 -4.332 1 97.19 76 THR B CA 1
ATOM 3343 C C . THR B 1 76 ? 2.268 -0.218 -4.367 1 97.19 76 THR B C 1
ATOM 3345 O O . THR B 1 76 ? 1.756 -1.326 -4.539 1 97.19 76 THR B O 1
ATOM 3348 N N . ASN B 1 77 ? 3.594 -0.032 -4.285 1 96.69 77 ASN B N 1
ATOM 3349 C CA . ASN B 1 77 ? 4.469 -1.176 -4.043 1 96.69 77 ASN B CA 1
ATOM 3350 C C . ASN B 1 77 ? 4.309 -1.711 -2.623 1 96.69 77 ASN B C 1
ATOM 3352 O O . ASN B 1 77 ? 4.523 -0.982 -1.653 1 96.69 77 ASN B O 1
ATOM 3356 N N . PRO B 1 78 ? 3.955 -2.994 -2.508 1 97.69 78 PRO B N 1
ATOM 3357 C CA . PRO B 1 78 ? 3.654 -3.531 -1.179 1 97.69 78 PRO B CA 1
ATOM 3358 C C . PRO B 1 78 ? 4.824 -3.393 -0.209 1 97.69 78 PRO B C 1
ATOM 3360 O O . PRO B 1 78 ? 4.621 -3.299 1.004 1 97.69 78 PRO B O 1
ATOM 3363 N N . PHE B 1 79 ? 6.086 -3.352 -0.697 1 98.19 79 PHE B N 1
ATOM 3364 C CA . PHE B 1 79 ? 7.238 -3.113 0.165 1 98.19 79 PHE B CA 1
ATOM 3365 C C . PHE B 1 79 ? 7.117 -1.768 0.87 1 98.19 79 PHE B C 1
ATOM 3367 O O . PHE B 1 79 ? 7.18 -1.697 2.1 1 98.19 79 PHE B O 1
ATOM 3374 N N . TYR B 1 80 ? 6.859 -0.77 0.141 1 98.38 80 TYR B N 1
ATOM 3375 C CA . TYR B 1 80 ? 6.766 0.573 0.703 1 98.38 80 TYR B CA 1
ATOM 3376 C C . TYR B 1 80 ? 5.5 0.733 1.531 1 98.38 80 TYR B C 1
ATOM 3378 O O . TYR B 1 80 ? 5.488 1.46 2.527 1 98.38 80 TYR B O 1
ATOM 3386 N N . ALA B 1 81 ? 4.422 0.062 1.071 1 98.31 81 ALA B N 1
ATOM 3387 C CA . ALA B 1 81 ? 3.18 0.138 1.837 1 98.31 81 ALA B CA 1
ATOM 3388 C C . ALA B 1 81 ? 3.391 -0.335 3.271 1 98.31 81 ALA B C 1
ATOM 3390 O O . ALA B 1 81 ? 2.918 0.299 4.219 1 98.31 81 ALA B O 1
ATOM 3391 N N . GLU B 1 82 ? 4.125 -1.402 3.443 1 98.44 82 GLU B N 1
ATOM 3392 C CA . GLU B 1 82 ? 4.391 -1.939 4.773 1 98.44 82 GLU B CA 1
ATOM 3393 C C . GLU B 1 82 ? 5.367 -1.052 5.543 1 98.44 82 GLU B C 1
ATOM 3395 O O . GLU B 1 82 ? 5.246 -0.896 6.758 1 98.44 82 GLU B O 1
ATOM 3400 N N . VAL B 1 83 ? 6.328 -0.49 4.844 1 98.81 83 VAL B N 1
ATOM 3401 C CA . VAL B 1 83 ? 7.262 0.445 5.461 1 98.81 83 VAL B CA 1
ATOM 3402 C C . VAL B 1 83 ? 6.504 1.66 5.988 1 98.81 83 VAL B C 1
ATOM 3404 O O . VAL B 1 83 ? 6.707 2.08 7.129 1 98.81 83 VAL B O 1
ATOM 3407 N N . ILE B 1 84 ? 5.578 2.188 5.141 1 98.81 84 ILE B N 1
ATOM 3408 C CA . ILE B 1 84 ? 4.766 3.336 5.527 1 98.81 84 ILE B CA 1
ATOM 3409 C C . ILE B 1 84 ? 3.945 2.994 6.77 1 98.81 84 ILE B C 1
ATOM 3411 O O . ILE B 1 84 ? 3.842 3.801 7.695 1 98.81 84 ILE B O 1
ATOM 3415 N N . LYS B 1 85 ? 3.424 1.799 6.785 1 98.56 85 LYS B N 1
ATOM 3416 C CA . LYS B 1 85 ? 2.646 1.364 7.941 1 98.56 85 LYS B CA 1
ATOM 3417 C C . LYS B 1 85 ? 3.496 1.377 9.211 1 98.56 85 LYS B C 1
ATOM 3419 O O . LYS B 1 85 ? 3.045 1.84 10.258 1 98.56 85 LYS B O 1
ATOM 3424 N N . GLY B 1 86 ? 4.691 0.863 9.117 1 98.69 86 GLY B N 1
ATOM 3425 C CA . GLY B 1 86 ? 5.598 0.882 10.258 1 98.69 86 GLY B CA 1
ATOM 3426 C C . GLY B 1 86 ? 5.918 2.283 10.742 1 98.69 86 GLY B C 1
ATOM 3427 O O . GLY B 1 86 ? 5.965 2.533 11.945 1 98.69 86 GLY B O 1
ATOM 3428 N N . ILE B 1 87 ? 6.133 3.225 9.773 1 98.88 87 ILE B N 1
ATOM 3429 C CA . ILE B 1 87 ? 6.387 4.617 10.117 1 98.88 87 ILE B CA 1
ATOM 3430 C C . ILE B 1 87 ? 5.176 5.207 10.836 1 98.88 87 ILE B C 1
ATOM 3432 O O . ILE B 1 87 ? 5.309 5.812 11.898 1 98.88 87 ILE B O 1
ATOM 3436 N N . GLU B 1 88 ? 3.99 4.996 10.227 1 98.56 88 GLU B N 1
ATOM 3437 C CA . GLU B 1 88 ? 2.756 5.613 10.703 1 98.56 88 GLU B CA 1
ATOM 3438 C C . GLU B 1 88 ? 2.391 5.105 12.102 1 98.56 88 GLU B C 1
ATOM 3440 O O . GLU B 1 88 ? 2.025 5.895 12.977 1 98.56 88 GLU B O 1
ATOM 3445 N N . LEU B 1 89 ? 2.523 3.84 12.32 1 96.56 89 LEU B N 1
ATOM 3446 C CA . LEU B 1 89 ? 2.201 3.266 13.625 1 96.56 89 LEU B CA 1
ATOM 3447 C C . LEU B 1 89 ? 3.119 3.826 14.703 1 96.56 89 LEU B C 1
ATOM 3449 O O . LEU B 1 89 ? 2.654 4.211 15.781 1 96.56 89 LEU B O 1
ATOM 3453 N N . GLU B 1 90 ? 4.395 3.877 14.43 1 97.44 90 GLU B N 1
ATOM 3454 C CA . GLU B 1 90 ? 5.348 4.414 15.391 1 97.44 90 GLU B CA 1
ATOM 3455 C C . GLU B 1 90 ? 5.125 5.906 15.617 1 97.44 90 GLU B C 1
ATOM 3457 O O . GLU B 1 90 ? 5.18 6.383 16.75 1 97.44 90 GLU B O 1
ATOM 3462 N N . ALA B 1 91 ? 4.898 6.645 14.516 1 97.88 91 ALA B N 1
ATOM 3463 C CA . ALA B 1 91 ? 4.621 8.078 14.609 1 97.88 91 ALA B CA 1
ATOM 3464 C C . ALA B 1 91 ? 3.408 8.344 15.492 1 97.88 91 ALA B C 1
ATOM 3466 O O . ALA B 1 91 ? 3.441 9.234 16.344 1 97.88 91 ALA B O 1
ATOM 3467 N N . ARG B 1 92 ? 2.41 7.559 15.297 1 94.88 92 ARG B N 1
ATOM 3468 C CA . ARG B 1 92 ? 1.185 7.688 16.078 1 94.88 92 ARG B CA 1
ATOM 3469 C C . ARG B 1 92 ? 1.46 7.5 17.562 1 94.88 92 ARG B C 1
ATOM 3471 O O . ARG B 1 92 ? 0.923 8.234 18.391 1 94.88 92 ARG B O 1
ATOM 3478 N N . ASN B 1 93 ? 2.303 6.609 17.875 1 94 93 ASN B N 1
ATOM 3479 C CA . ASN B 1 93 ? 2.662 6.34 19.266 1 94 93 ASN B CA 1
ATOM 3480 C C . ASN B 1 93 ? 3.342 7.543 19.906 1 94 93 ASN B C 1
ATOM 3482 O O . ASN B 1 93 ? 3.281 7.715 21.125 1 94 93 ASN B O 1
ATOM 3486 N N . TYR B 1 94 ? 3.943 8.375 19.094 1 94.31 94 TYR B N 1
ATOM 3487 C CA . TYR B 1 94 ? 4.676 9.531 19.594 1 94.31 94 TYR B CA 1
ATOM 3488 C C . TYR B 1 94 ? 3.869 10.812 19.422 1 94.31 94 TYR B C 1
ATOM 3490 O O . TYR B 1 94 ? 4.379 11.914 19.641 1 94.31 94 TYR B O 1
ATOM 3498 N N . GLY B 1 95 ? 2.592 10.656 18.906 1 94 95 GLY B N 1
ATOM 3499 C CA . GLY B 1 95 ? 1.73 11.812 18.734 1 94 95 GLY B CA 1
ATOM 3500 C C . GLY B 1 95 ? 2.01 12.57 17.453 1 94 95 GLY B C 1
ATOM 3501 O O . GLY B 1 95 ? 1.673 13.75 17.328 1 94 95 GLY B O 1
ATOM 3502 N N . TYR B 1 96 ? 2.711 11.938 16.484 1 96.19 96 TYR B N 1
ATOM 3503 C CA . TYR B 1 96 ? 2.994 12.547 15.188 1 96.19 96 TYR B CA 1
ATOM 3504 C C . TYR B 1 96 ? 2.029 12.031 14.125 1 96.19 96 TYR B C 1
ATOM 3506 O O . TYR B 1 96 ? 1.466 10.945 14.266 1 96.19 96 TYR B O 1
ATOM 3514 N N . THR B 1 97 ? 1.789 12.828 13.156 1 97 97 THR B N 1
ATOM 3515 C CA . THR B 1 97 ? 1.054 12.445 11.953 1 97 97 THR B CA 1
ATOM 3516 C C . THR B 1 97 ? 1.936 12.578 10.719 1 97 97 THR B C 1
ATOM 3518 O O . THR B 1 97 ? 2.777 13.477 10.641 1 97 97 THR B O 1
ATOM 3521 N N . ILE B 1 98 ? 1.747 11.672 9.75 1 98.12 98 ILE B N 1
ATOM 3522 C CA . ILE B 1 98 ? 2.684 11.711 8.633 1 98.12 98 ILE B CA 1
ATOM 3523 C C . ILE B 1 98 ? 2.031 12.398 7.43 1 98.12 98 ILE B C 1
ATOM 3525 O O . ILE B 1 98 ? 0.828 12.25 7.203 1 98.12 98 ILE B O 1
ATOM 3529 N N . LEU B 1 99 ? 2.795 13.227 6.746 1 98.25 99 LEU B N 1
ATOM 3530 C CA . LEU B 1 99 ? 2.488 13.727 5.406 1 98.25 99 LEU B CA 1
ATOM 3531 C C . LEU B 1 99 ? 3.111 12.836 4.34 1 98.25 99 LEU B C 1
ATOM 3533 O O . LEU B 1 99 ? 4.332 12.656 4.309 1 98.25 99 LEU B O 1
ATOM 3537 N N . LEU B 1 100 ? 2.293 12.297 3.504 1 98.56 100 LEU B N 1
ATOM 3538 C CA . LEU B 1 100 ? 2.773 11.32 2.533 1 98.56 100 LEU B CA 1
ATOM 3539 C C . LEU B 1 100 ? 2.879 11.938 1.144 1 98.56 100 LEU B C 1
ATOM 3541 O O . LEU B 1 100 ? 1.937 12.578 0.671 1 98.56 100 LEU B O 1
ATOM 3545 N N . VAL B 1 101 ? 4.027 11.75 0.468 1 98.31 101 VAL B N 1
ATOM 3546 C CA . VAL B 1 101 ? 4.211 12.211 -0.905 1 98.31 101 VAL B CA 1
ATOM 3547 C C . VAL B 1 101 ? 4.895 11.117 -1.728 1 98.31 101 VAL B C 1
ATOM 3549 O O . VAL B 1 101 ? 5.902 10.547 -1.3 1 98.31 101 VAL B O 1
ATOM 3552 N N . ASN B 1 102 ? 4.375 10.789 -2.869 1 98.19 102 ASN B N 1
ATOM 3553 C CA . ASN B 1 102 ? 4.961 9.859 -3.828 1 98.19 102 ASN B CA 1
ATOM 3554 C C . ASN B 1 102 ? 5.832 10.586 -4.852 1 98.19 102 ASN B C 1
ATOM 3556 O O . ASN B 1 102 ? 5.453 11.641 -5.359 1 98.19 102 ASN B O 1
ATOM 3560 N N . THR B 1 103 ? 6.961 9.984 -5.168 1 97.69 103 THR B N 1
ATOM 3561 C CA . THR B 1 103 ? 7.836 10.625 -6.141 1 97.69 103 THR B CA 1
ATOM 3562 C C . THR B 1 103 ? 7.605 10.055 -7.535 1 97.69 103 THR B C 1
ATOM 3564 O O . THR B 1 103 ? 8.047 10.633 -8.531 1 97.69 103 THR B O 1
ATOM 3567 N N . ASP B 1 104 ? 6.98 8.828 -7.539 1 94.88 104 ASP B N 1
ATOM 3568 C CA . ASP B 1 104 ? 6.801 8.094 -8.789 1 94.88 104 ASP B CA 1
ATOM 3569 C C . ASP B 1 104 ? 8.133 7.895 -9.5 1 94.88 104 ASP B C 1
ATOM 3571 O O . ASP B 1 104 ? 8.219 8.055 -10.719 1 94.88 104 ASP B O 1
ATOM 3575 N N . ARG B 1 105 ? 9.164 7.73 -8.742 1 94.44 105 ARG B N 1
ATOM 3576 C CA . ARG B 1 105 ? 10.492 7.336 -9.195 1 94.44 105 ARG B CA 1
ATOM 3577 C C . ARG B 1 105 ? 11.164 8.469 -9.977 1 94.44 105 ARG B C 1
ATOM 3579 O O . ARG B 1 105 ? 12.055 8.219 -10.789 1 94.44 105 ARG B O 1
ATOM 3586 N N . SER B 1 106 ? 10.711 9.711 -9.711 1 96.88 106 SER B N 1
ATOM 3587 C CA . SER B 1 106 ? 11.289 10.891 -10.336 1 96.88 106 SER B CA 1
ATOM 3588 C C . SER B 1 106 ? 12.047 11.734 -9.32 1 96.88 106 SER B C 1
ATOM 3590 O O . SER B 1 106 ? 11.484 12.156 -8.305 1 96.88 106 SER B O 1
ATOM 3592 N N . TYR B 1 107 ? 13.281 12 -9.656 1 97.5 107 TYR B N 1
ATOM 3593 C CA . TYR B 1 107 ? 14.078 12.836 -8.773 1 97.5 107 TYR B CA 1
ATOM 3594 C C . TYR B 1 107 ? 13.492 14.242 -8.68 1 97.5 107 TYR B C 1
ATOM 3596 O O . TYR B 1 107 ? 13.516 14.867 -7.609 1 97.5 107 TYR B O 1
ATOM 3604 N N . GLU B 1 108 ? 12.969 14.734 -9.75 1 97.19 108 GLU B N 1
ATOM 3605 C CA . GLU B 1 108 ? 12.32 16.047 -9.734 1 97.19 108 GLU B CA 1
ATOM 3606 C C . GLU B 1 108 ? 11.156 16.078 -8.75 1 97.19 108 GLU B C 1
ATOM 3608 O O . GLU B 1 108 ? 10.992 17.047 -8.008 1 97.19 108 GLU B O 1
ATOM 3613 N N . ASN B 1 109 ? 10.406 15.031 -8.766 1 97.19 109 ASN B N 1
ATOM 3614 C CA . ASN B 1 109 ? 9.297 14.922 -7.828 1 97.19 109 ASN B CA 1
ATOM 3615 C C . ASN B 1 109 ? 9.789 14.82 -6.387 1 97.19 109 ASN B C 1
ATOM 3617 O O . ASN B 1 109 ? 9.141 15.32 -5.469 1 97.19 109 ASN B O 1
ATOM 3621 N N . GLU B 1 110 ? 10.93 14.141 -6.211 1 98.12 110 GLU B N 1
ATOM 3622 C CA . GLU B 1 110 ? 11.508 14.023 -4.879 1 98.12 110 GLU B CA 1
ATOM 3623 C C . GLU B 1 110 ? 11.898 15.383 -4.324 1 98.12 110 GLU B C 1
ATOM 3625 O O . GLU B 1 110 ? 11.57 15.719 -3.182 1 98.12 110 GLU B O 1
ATOM 3630 N N . GLU B 1 111 ? 12.539 16.172 -5.109 1 96.44 111 GLU B N 1
ATOM 3631 C CA . GLU B 1 111 ? 12.938 17.516 -4.699 1 96.44 111 GLU B CA 1
ATOM 3632 C C . GLU B 1 111 ? 11.727 18.391 -4.387 1 96.44 111 GLU B C 1
ATOM 3634 O O . GLU B 1 111 ? 11.703 19.094 -3.377 1 96.44 111 GLU B O 1
ATOM 3639 N N . ARG B 1 112 ? 10.773 18.312 -5.246 1 94.31 112 ARG B N 1
ATOM 3640 C CA . ARG B 1 112 ? 9.539 19.062 -5.039 1 94.31 112 ARG B CA 1
ATOM 3641 C C . ARG B 1 112 ? 8.852 18.641 -3.746 1 94.31 112 ARG B C 1
ATOM 3643 O O . ARG B 1 112 ? 8.328 19.484 -3.008 1 94.31 112 ARG B O 1
ATOM 3650 N N . ALA B 1 113 ? 8.828 17.344 -3.523 1 96.94 113 ALA B N 1
ATOM 3651 C CA . ALA B 1 113 ? 8.203 16.797 -2.314 1 96.94 113 ALA B CA 1
ATOM 3652 C C . ALA B 1 113 ? 8.883 17.344 -1.061 1 96.94 113 ALA B C 1
ATOM 3654 O O . ALA B 1 113 ? 8.219 17.812 -0.137 1 96.94 113 ALA B O 1
ATOM 3655 N N . ILE B 1 114 ? 10.188 17.281 -1.048 1 96.75 114 ILE B N 1
ATOM 3656 C CA . ILE B 1 114 ? 10.961 17.75 0.097 1 96.75 114 ILE B CA 1
ATOM 3657 C C . ILE B 1 114 ? 10.688 19.234 0.334 1 96.75 114 ILE B C 1
ATOM 3659 O O . ILE B 1 114 ? 10.414 19.656 1.463 1 96.75 114 ILE B O 1
ATOM 3663 N N . ASN B 1 115 ? 10.672 20.031 -0.719 1 92.5 115 ASN B N 1
ATOM 3664 C CA . ASN B 1 115 ? 10.406 21.453 -0.601 1 92.5 115 ASN B CA 1
ATOM 3665 C C . ASN B 1 115 ? 9.008 21.719 -0.053 1 92.5 115 ASN B C 1
ATOM 3667 O O . ASN B 1 115 ? 8.836 22.562 0.836 1 92.5 115 ASN B O 1
ATOM 3671 N N . THR B 1 116 ? 8.078 21.031 -0.562 1 92.88 116 THR B N 1
ATOM 3672 C CA . THR B 1 116 ? 6.699 21.172 -0.121 1 92.88 116 THR B CA 1
ATOM 3673 C C . THR B 1 116 ? 6.566 20.844 1.364 1 92.88 116 THR B C 1
ATOM 3675 O O . THR B 1 116 ? 5.926 21.594 2.113 1 92.88 116 THR B O 1
ATOM 3678 N N . LEU B 1 117 ? 7.195 19.812 1.807 1 95.56 117 LEU B N 1
ATOM 3679 C CA . LEU B 1 117 ? 7.094 19.359 3.189 1 95.56 117 LEU B CA 1
ATOM 3680 C C . LEU B 1 117 ? 7.797 20.328 4.133 1 95.56 117 LEU B C 1
ATOM 3682 O O . LEU B 1 117 ? 7.316 20.578 5.238 1 95.56 117 LEU B O 1
ATOM 3686 N N . LEU B 1 118 ? 8.875 20.875 3.678 1 92.06 118 LEU B N 1
ATOM 3687 C CA . LEU B 1 118 ? 9.57 21.875 4.477 1 92.06 118 LEU B CA 1
ATOM 3688 C C . LEU B 1 118 ? 8.719 23.141 4.609 1 92.06 118 LEU B C 1
ATOM 3690 O O . LEU B 1 118 ? 8.711 23.781 5.664 1 92.06 118 LEU B O 1
ATOM 3694 N N . GLN B 1 119 ? 8.047 23.469 3.533 1 87.56 119 GLN B N 1
ATOM 3695 C CA . GLN B 1 119 ? 7.152 24.625 3.576 1 87.56 119 GLN B CA 1
ATOM 3696 C C . GLN B 1 119 ? 6.023 24.406 4.582 1 87.56 119 GLN B C 1
ATOM 3698 O O . GLN B 1 119 ? 5.492 25.375 5.145 1 87.56 119 GLN B O 1
ATOM 3703 N N . ARG B 1 120 ? 5.773 23.156 4.832 1 89.06 120 ARG B N 1
ATOM 3704 C CA . ARG B 1 120 ? 4.723 22.828 5.785 1 89.06 120 ARG B CA 1
ATOM 3705 C C . ARG B 1 120 ? 5.289 22.656 7.191 1 89.06 120 ARG B C 1
ATOM 3707 O O . ARG B 1 120 ? 4.578 22.25 8.109 1 89.06 120 ARG B O 1
ATOM 3714 N N . ARG B 1 121 ? 6.566 22.859 7.32 1 89.19 121 ARG B N 1
ATOM 3715 C CA . ARG B 1 121 ? 7.285 22.922 8.594 1 89.19 121 ARG B CA 1
ATOM 3716 C C . ARG B 1 121 ? 7.215 21.578 9.312 1 89.19 121 ARG B C 1
ATOM 3718 O O . ARG B 1 121 ? 6.98 21.531 10.523 1 89.19 121 ARG B O 1
ATOM 3725 N N . VAL B 1 122 ? 7.305 20.531 8.539 1 94.12 122 VAL B N 1
ATOM 3726 C CA . VAL B 1 122 ? 7.41 19.234 9.188 1 94.12 122 VAL B CA 1
ATOM 3727 C C . VAL B 1 122 ? 8.617 19.219 10.125 1 94.12 122 VAL B C 1
ATOM 3729 O O . VAL B 1 122 ? 9.609 19.906 9.883 1 94.12 122 VAL B O 1
ATOM 3732 N N . ASP B 1 123 ? 8.477 18.438 11.172 1 94.81 123 ASP B N 1
ATOM 3733 C CA . ASP B 1 123 ? 9.555 18.375 12.156 1 94.81 123 ASP B CA 1
ATOM 3734 C C . ASP B 1 123 ? 10.734 17.547 11.633 1 94.81 123 ASP B C 1
ATOM 3736 O O . ASP B 1 123 ? 11.859 17.688 12.109 1 94.81 123 ASP B O 1
ATOM 3740 N N . GLY B 1 124 ? 10.539 16.734 10.711 1 97.06 124 GLY B N 1
ATOM 3741 C CA . GLY B 1 124 ? 11.562 15.891 10.094 1 97.06 124 GLY B CA 1
ATOM 3742 C C . GLY B 1 124 ? 11.055 15.125 8.891 1 97.06 124 GLY B C 1
ATOM 3743 O O . GLY B 1 124 ? 9.859 15.141 8.594 1 97.06 124 GLY B O 1
ATOM 3744 N N . LEU B 1 125 ? 12.023 14.516 8.172 1 98.44 125 LEU B N 1
ATOM 3745 C CA . LEU B 1 125 ? 11.695 13.82 6.934 1 98.44 125 LEU B CA 1
ATOM 3746 C C . LEU B 1 125 ? 12.188 12.375 6.973 1 98.44 125 LEU B C 1
ATOM 3748 O O . LEU B 1 125 ? 13.281 12.102 7.469 1 98.44 125 LEU B O 1
ATOM 3752 N N . ILE B 1 126 ? 11.375 11.469 6.535 1 98.88 126 ILE B N 1
ATOM 3753 C CA . ILE B 1 126 ? 11.781 10.109 6.199 1 98.88 126 ILE B CA 1
ATOM 3754 C C . ILE B 1 126 ? 11.672 9.891 4.691 1 98.88 126 ILE B C 1
ATOM 3756 O O . ILE B 1 126 ? 10.602 10.094 4.109 1 98.88 126 ILE B O 1
ATOM 3760 N N . ILE B 1 127 ? 12.766 9.445 4.047 1 98.75 127 ILE B N 1
ATOM 3761 C CA . ILE B 1 127 ? 12.844 9.492 2.59 1 98.75 127 ILE B CA 1
ATOM 3762 C C . ILE B 1 127 ? 13.312 8.141 2.053 1 98.75 127 ILE B C 1
ATOM 3764 O O . ILE B 1 127 ? 14.312 7.59 2.516 1 98.75 127 ILE B O 1
ATOM 3768 N N . THR B 1 128 ? 12.523 7.516 1.189 1 98.25 128 THR B N 1
ATOM 3769 C CA . THR B 1 128 ? 13.039 6.488 0.291 1 98.25 128 THR B CA 1
ATOM 3770 C C . THR B 1 128 ? 13.484 7.105 -1.033 1 98.25 128 THR B C 1
ATOM 3772 O O . THR B 1 128 ? 12.656 7.375 -1.906 1 98.25 128 THR B O 1
ATOM 3775 N N . ALA B 1 129 ? 14.75 7.254 -1.228 1 96.69 129 ALA B N 1
ATOM 3776 C CA . ALA B 1 129 ? 15.336 8.117 -2.248 1 96.69 129 ALA B CA 1
ATOM 3777 C C . ALA B 1 129 ? 15.297 7.457 -3.621 1 96.69 129 ALA B C 1
ATOM 3779 O O . ALA B 1 129 ? 15.508 6.246 -3.738 1 96.69 129 ALA B O 1
ATOM 3780 N N . VAL B 1 130 ? 15.109 8.203 -4.664 1 96.69 130 VAL B N 1
ATOM 3781 C CA . VAL B 1 130 ? 15.164 7.773 -6.059 1 96.69 130 VAL B CA 1
ATOM 3782 C C . VAL B 1 130 ? 16.609 7.441 -6.441 1 96.69 130 VAL B C 1
ATOM 3784 O O . VAL B 1 130 ? 16.859 6.473 -7.16 1 96.69 130 VAL B O 1
ATOM 3787 N N . GLN B 1 131 ? 17.656 8.242 -5.98 1 96.12 131 GLN B N 1
ATOM 3788 C CA . GLN B 1 131 ? 19.094 7.969 -5.938 1 96.12 131 GLN B CA 1
ATOM 3789 C C . GLN B 1 131 ? 19.75 8.281 -7.277 1 96.12 131 GLN B C 1
ATOM 3791 O O . GLN B 1 131 ? 20.938 7.996 -7.477 1 96.12 131 GLN B O 1
ATOM 3796 N N . THR B 1 132 ? 19.016 8.82 -8.32 1 96.5 132 THR B N 1
ATOM 3797 C CA . THR B 1 132 ? 19.672 9.273 -9.539 1 96.5 132 THR B CA 1
ATOM 3798 C C . THR B 1 132 ? 20.562 10.469 -9.258 1 96.5 132 THR B C 1
ATOM 3800 O O . THR B 1 132 ? 21.531 10.727 -9.992 1 96.5 132 THR B O 1
ATOM 3803 N N . LYS B 1 133 ? 20.172 11.25 -8.305 1 95.69 133 LYS B N 1
ATOM 3804 C CA . LYS B 1 133 ? 20.938 12.336 -7.695 1 95.69 133 LYS B CA 1
ATOM 3805 C C . LYS B 1 133 ? 20.734 12.367 -6.18 1 95.69 133 LYS B C 1
ATOM 3807 O O . LYS B 1 133 ? 19.906 11.633 -5.645 1 95.69 133 LYS B O 1
ATOM 3812 N N . ILE B 1 134 ? 21.609 13.117 -5.504 1 95.12 134 ILE B N 1
ATOM 3813 C CA . ILE B 1 134 ? 21.453 13.109 -4.051 1 95.12 134 ILE B CA 1
ATOM 3814 C C . ILE B 1 134 ? 21.609 14.531 -3.514 1 95.12 134 ILE B C 1
ATOM 3816 O O . ILE B 1 134 ? 21.828 14.734 -2.318 1 95.12 134 ILE B O 1
ATOM 3820 N N . ASP B 1 135 ? 21.5 15.547 -4.348 1 94.69 135 ASP B N 1
ATOM 3821 C CA . ASP B 1 135 ? 21.688 16.938 -3.967 1 94.69 135 ASP B CA 1
ATOM 3822 C C . ASP B 1 135 ? 20.688 17.359 -2.883 1 94.69 135 ASP B C 1
ATOM 3824 O O . ASP B 1 135 ? 21.016 18.156 -2.002 1 94.69 135 ASP B O 1
ATOM 3828 N N . ASP B 1 136 ? 19.562 16.859 -3.016 1 94.31 136 ASP B N 1
ATOM 3829 C CA . ASP B 1 136 ? 18.531 17.188 -2.039 1 94.31 136 ASP B CA 1
ATOM 3830 C C . ASP B 1 136 ? 18.891 16.656 -0.655 1 94.31 136 ASP B C 1
ATOM 3832 O O . ASP B 1 136 ? 18.703 17.344 0.35 1 94.31 136 ASP B O 1
ATOM 3836 N N . ILE B 1 137 ? 19.453 15.445 -0.594 1 96.44 137 ILE B N 1
ATOM 3837 C CA . ILE B 1 137 ? 19.844 14.844 0.674 1 96.44 137 ILE B CA 1
ATOM 3838 C C . ILE B 1 137 ? 21.031 15.617 1.265 1 96.44 137 ILE B C 1
ATOM 3840 O O . ILE B 1 137 ? 21.062 15.883 2.469 1 96.44 137 ILE B O 1
ATOM 3844 N N . ILE B 1 138 ? 21.922 16 0.424 1 94.44 138 ILE B N 1
ATOM 3845 C CA . ILE B 1 138 ? 23.062 16.797 0.851 1 94.44 138 ILE B CA 1
ATOM 3846 C C . ILE B 1 138 ? 22.578 18.109 1.464 1 94.44 138 ILE B C 1
ATOM 3848 O O . ILE B 1 138 ? 23.047 18.5 2.539 1 94.44 138 ILE B O 1
ATOM 3852 N N . ARG B 1 139 ? 21.688 18.719 0.823 1 90.56 139 ARG B N 1
ATOM 3853 C CA . ARG B 1 139 ? 21.109 19.969 1.292 1 90.56 139 ARG B CA 1
ATOM 3854 C C . ARG B 1 139 ? 20.5 19.812 2.676 1 90.56 139 ARG B C 1
ATOM 3856 O O . ARG B 1 139 ? 20.719 20.641 3.561 1 90.56 139 ARG B O 1
ATOM 3863 N N . LEU B 1 140 ? 19.75 18.734 2.877 1 93.31 140 LEU B N 1
ATOM 3864 C CA . LEU B 1 140 ? 19.094 18.5 4.164 1 93.31 140 LEU B CA 1
ATOM 3865 C C . LEU B 1 140 ? 20.141 18.359 5.273 1 93.31 140 LEU B C 1
ATOM 3867 O O . LEU B 1 140 ? 19.984 18.938 6.352 1 93.31 140 LEU B O 1
ATOM 3871 N N . VAL B 1 141 ? 21.156 17.625 5.008 1 92.25 141 VAL B N 1
ATOM 3872 C CA . VAL B 1 141 ? 22.219 17.391 5.988 1 92.25 141 VAL B CA 1
ATOM 3873 C C . VAL B 1 141 ? 22.938 18.703 6.297 1 92.25 141 VAL B C 1
ATOM 3875 O O . VAL B 1 141 ? 23.141 19.047 7.465 1 92.25 141 VAL B O 1
ATOM 3878 N N . GLN B 1 142 ? 23.234 19.438 5.293 1 88.12 142 GLN B N 1
ATOM 3879 C CA . GLN B 1 142 ? 23.984 20.672 5.445 1 88.12 142 GLN B CA 1
ATOM 3880 C C . GLN B 1 142 ? 23.172 21.719 6.203 1 88.12 142 GLN B C 1
ATOM 3882 O O . GLN B 1 142 ? 23.734 22.516 6.957 1 88.12 142 GLN B O 1
ATOM 3887 N N . GLN B 1 143 ? 21.938 21.688 5.996 1 86.81 143 GLN B N 1
ATOM 3888 C CA . GLN B 1 143 ? 21.062 22.672 6.629 1 86.81 143 GLN B CA 1
ATOM 3889 C C . GLN B 1 143 ? 20.625 22.219 8.016 1 86.81 143 GLN B C 1
ATOM 3891 O O . GLN B 1 143 ? 19.906 22.922 8.711 1 86.81 143 GLN B O 1
ATOM 3896 N N . GLY B 1 144 ? 21.016 21.016 8.375 1 89.31 144 GLY B N 1
ATOM 3897 C CA . GLY B 1 144 ? 20.688 20.484 9.688 1 89.31 144 GLY B CA 1
ATOM 3898 C C . GLY B 1 144 ? 19.219 20.125 9.836 1 89.31 144 GLY B C 1
ATOM 3899 O O . GLY B 1 144 ? 18.656 20.203 10.938 1 89.31 144 GLY B O 1
ATOM 3900 N N . ILE B 1 145 ? 18.562 19.875 8.758 1 92.69 145 ILE B N 1
ATOM 3901 C CA . ILE B 1 145 ? 17.172 19.453 8.781 1 92.69 145 ILE B CA 1
ATOM 3902 C C . ILE B 1 145 ? 17.094 17.969 9.148 1 92.69 145 ILE B C 1
ATOM 3904 O O . ILE B 1 145 ? 17.656 17.125 8.453 1 92.69 145 ILE B O 1
ATOM 3908 N N . PRO B 1 146 ? 16.422 17.594 10.219 1 96.94 146 PRO B N 1
ATOM 3909 C CA . PRO B 1 146 ? 16.344 16.188 10.625 1 96.94 146 PRO B CA 1
ATOM 3910 C C . PRO B 1 146 ? 15.773 15.297 9.531 1 96.94 146 PRO B C 1
ATOM 3912 O O . PRO B 1 146 ? 14.742 15.625 8.938 1 96.94 146 PRO B O 1
ATOM 3915 N N . ASN B 1 147 ? 16.453 14.227 9.234 1 97.69 147 ASN B N 1
ATOM 3916 C CA . ASN B 1 147 ? 16.031 13.32 8.172 1 97.69 147 AS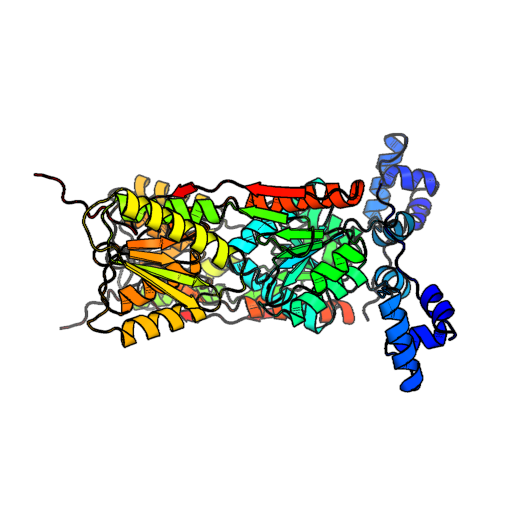N B CA 1
ATOM 3917 C C . ASN B 1 147 ? 16.609 11.922 8.359 1 97.69 147 ASN B C 1
ATOM 3919 O O . ASN B 1 147 ? 17.578 11.742 9.078 1 97.69 147 ASN B O 1
ATOM 3923 N N . VAL B 1 148 ? 15.953 10.953 7.832 1 98.62 148 VAL B N 1
A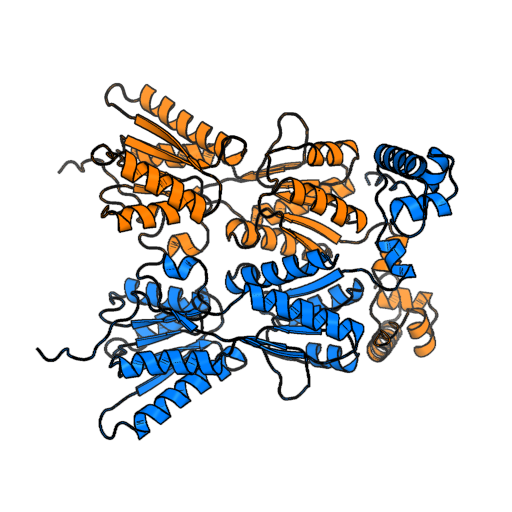TOM 3924 C CA . VAL B 1 148 ? 16.391 9.562 7.777 1 98.62 148 VAL B CA 1
ATOM 3925 C C . VAL B 1 148 ? 16.125 8.984 6.391 1 98.62 148 VAL B C 1
ATOM 3927 O O . VAL B 1 148 ? 15.047 9.203 5.828 1 98.62 148 VAL B O 1
ATOM 3930 N N . VAL B 1 149 ? 17.078 8.359 5.801 1 98.5 149 VAL B N 1
ATOM 3931 C CA . VAL B 1 149 ? 16.922 7.68 4.52 1 98.5 149 VAL B CA 1
ATOM 3932 C C . VAL B 1 149 ? 16.703 6.188 4.754 1 98.5 149 VAL B C 1
ATOM 3934 O O . VAL B 1 149 ? 17.406 5.559 5.539 1 98.5 149 VAL B O 1
ATOM 3937 N N . ILE B 1 150 ? 15.68 5.648 4.145 1 98.69 150 ILE B N 1
ATOM 3938 C CA . ILE B 1 150 ? 15.43 4.211 4.211 1 98.69 150 ILE B CA 1
ATOM 3939 C C . ILE B 1 150 ? 15.922 3.541 2.932 1 98.69 150 ILE B C 1
ATOM 3941 O O . ILE B 1 150 ? 15.602 3.99 1.827 1 98.69 150 ILE B O 1
ATOM 3945 N N . GLY B 1 151 ? 16.75 2.471 3.031 1 97.75 151 GLY B N 1
ATOM 3946 C CA . GLY B 1 151 ? 17.062 1.603 1.908 1 97.75 151 GLY B CA 1
ATOM 3947 C C . GLY B 1 151 ? 18.281 2.055 1.127 1 97.75 151 GLY B C 1
ATOM 3948 O O . GLY B 1 151 ? 18.578 1.515 0.059 1 97.75 151 GLY B O 1
ATOM 3949 N N . ALA B 1 152 ? 18.953 3.148 1.613 1 96.88 152 ALA B N 1
ATOM 3950 C CA . ALA B 1 152 ? 20.141 3.602 0.893 1 96.88 152 ALA B CA 1
ATOM 3951 C C . ALA B 1 152 ? 21.141 4.25 1.842 1 96.88 152 ALA B C 1
ATOM 3953 O O . ALA B 1 152 ? 20.766 4.812 2.871 1 96.88 152 ALA B O 1
ATOM 3954 N N . ARG B 1 153 ? 22.344 4.094 1.441 1 94.38 153 ARG B N 1
ATOM 3955 C CA . ARG B 1 153 ? 23.469 4.793 2.041 1 94.38 153 ARG B CA 1
ATOM 3956 C C . ARG B 1 153 ? 24.25 5.578 0.99 1 94.38 153 ARG B C 1
ATOM 3958 O O . ARG B 1 153 ? 24.297 5.18 -0.175 1 94.38 153 ARG B O 1
ATOM 3965 N N . PHE B 1 154 ? 24.734 6.703 1.471 1 90.81 154 PHE B N 1
ATOM 3966 C CA . PHE B 1 154 ? 25.516 7.527 0.544 1 90.81 154 PHE B CA 1
ATOM 3967 C C . PHE B 1 154 ? 26.938 7.727 1.05 1 90.81 154 PHE B C 1
ATOM 3969 O O . PHE B 1 154 ? 27.141 8.047 2.223 1 90.81 154 PHE B O 1
ATOM 3976 N N . GLU B 1 155 ? 27.875 7.426 0.349 1 84.19 155 GLU B N 1
ATOM 3977 C CA . GLU B 1 155 ? 29.281 7.465 0.739 1 84.19 155 GLU B CA 1
ATOM 3978 C C . GLU B 1 155 ? 29.766 8.898 0.948 1 84.19 155 GLU B C 1
ATOM 3980 O O . GLU B 1 155 ? 30.594 9.156 1.812 1 84.19 155 GLU B O 1
ATOM 3985 N N . LYS B 1 156 ? 29.172 9.844 0.34 1 81.75 156 LYS B N 1
ATOM 3986 C CA . LYS B 1 156 ? 29.703 11.203 0.293 1 81.75 156 LYS B CA 1
ATOM 3987 C C . LYS B 1 156 ? 29.203 12.031 1.471 1 81.75 156 LYS B C 1
ATOM 3989 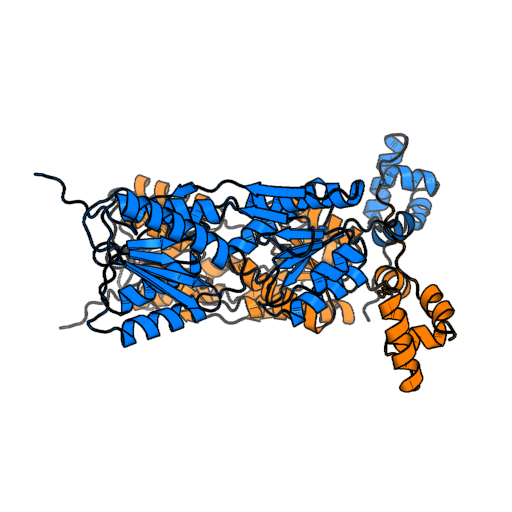O O . LYS B 1 156 ? 29.688 13.141 1.708 1 81.75 156 LYS B O 1
ATOM 3994 N N . ILE B 1 157 ? 28.25 11.438 2.107 1 85.56 157 ILE B N 1
ATOM 3995 C CA . ILE B 1 157 ? 27.688 12.234 3.184 1 85.56 157 ILE B CA 1
ATOM 3996 C C . ILE B 1 157 ? 27.234 11.32 4.324 1 85.56 157 ILE B C 1
ATOM 3998 O O . ILE B 1 157 ? 26.828 10.18 4.09 1 85.56 157 ILE B O 1
ATOM 4002 N N . GLN B 1 158 ? 27.422 11.875 5.477 1 88.94 158 GLN B N 1
ATOM 4003 C CA . GLN B 1 158 ? 26.906 11.141 6.633 1 88.94 158 GLN B CA 1
ATOM 4004 C C . GLN B 1 158 ? 25.422 11.406 6.832 1 88.94 158 GLN B C 1
ATOM 4006 O O . GLN B 1 158 ? 25.016 12.539 7.102 1 88.94 158 GLN B O 1
ATOM 4011 N N . THR B 1 159 ? 24.672 10.453 6.656 1 92.5 159 THR B N 1
ATOM 4012 C CA . THR B 1 159 ? 23.234 10.562 6.777 1 92.5 159 THR B CA 1
ATOM 4013 C C . THR B 1 159 ? 22.688 9.492 7.719 1 92.5 159 THR B C 1
ATOM 4015 O O . THR B 1 159 ? 23.328 8.477 7.961 1 92.5 159 THR B O 1
ATOM 4018 N N . ASN B 1 160 ? 21.562 9.812 8.43 1 96.44 160 ASN B N 1
ATOM 4019 C CA . ASN B 1 160 ? 20.781 8.758 9.062 1 96.44 160 ASN B CA 1
ATOM 4020 C C . ASN B 1 160 ? 20.203 7.789 8.039 1 96.44 160 ASN B C 1
ATOM 4022 O O . ASN B 1 160 ? 19.656 8.211 7.02 1 96.44 160 ASN B O 1
ATOM 4026 N N . TYR B 1 161 ? 20.391 6.531 8.312 1 97.88 161 TYR B N 1
ATOM 4027 C CA . TYR B 1 161 ? 19.734 5.602 7.398 1 97.88 161 TYR B CA 1
ATOM 4028 C C . TYR B 1 161 ? 19.328 4.324 8.125 1 97.88 161 TY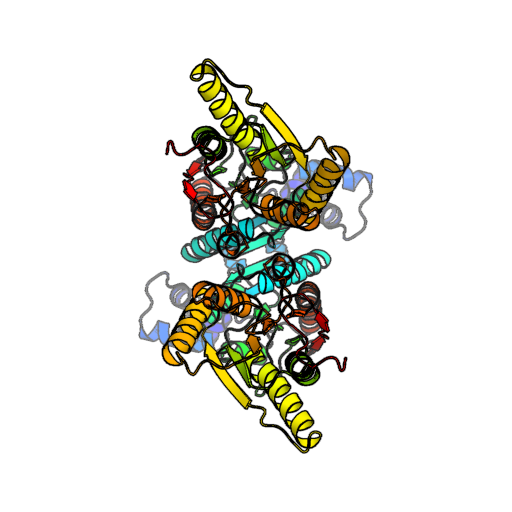R B C 1
ATOM 4030 O O . TYR B 1 161 ? 19.875 4 9.18 1 97.88 161 TYR B O 1
ATOM 4038 N N . VAL B 1 162 ? 18.328 3.705 7.703 1 98.69 162 VAL B N 1
ATOM 4039 C CA . VAL B 1 162 ? 17.891 2.361 8.062 1 98.69 162 VAL B CA 1
ATOM 4040 C C . VAL B 1 162 ? 17.797 1.492 6.812 1 98.69 162 VAL B C 1
ATOM 4042 O O . VAL B 1 162 ? 17.062 1.827 5.871 1 98.69 162 VAL B O 1
ATOM 4045 N N . CYS B 1 163 ? 18.516 0.432 6.758 1 98.5 163 CYS B N 1
ATOM 4046 C CA . CYS B 1 163 ? 18.547 -0.478 5.617 1 98.5 163 CYS B CA 1
ATOM 4047 C C . CYS B 1 163 ? 18.391 -1.925 6.07 1 98.5 163 CYS B C 1
ATOM 4049 O O . CYS B 1 163 ? 18.578 -2.234 7.25 1 98.5 163 CYS B O 1
ATOM 4051 N N . SER B 1 164 ? 17.938 -2.75 5.176 1 98.69 164 SER B N 1
ATOM 4052 C CA . SER B 1 164 ? 18.141 -4.188 5.348 1 98.69 164 SER B CA 1
ATOM 4053 C C . SER B 1 164 ? 19.562 -4.59 5.012 1 98.69 164 SER B C 1
ATOM 4055 O O . SER B 1 164 ? 20.266 -3.863 4.309 1 98.69 164 SER B O 1
ATOM 4057 N N . ASP B 1 165 ? 20.031 -5.672 5.523 1 98.75 165 ASP B N 1
ATOM 4058 C CA . ASP B 1 165 ? 21.344 -6.176 5.168 1 98.75 165 ASP B CA 1
ATOM 4059 C C . ASP B 1 165 ? 21.359 -6.762 3.758 1 98.75 165 ASP B C 1
ATOM 4061 O O . ASP B 1 165 ? 21.422 -7.984 3.59 1 98.75 165 ASP B O 1
ATOM 4065 N N . ASP B 1 166 ? 21.375 -5.875 2.838 1 98.62 166 ASP B N 1
ATOM 4066 C CA . ASP B 1 166 ? 21.234 -6.223 1.428 1 98.62 166 ASP B CA 1
ATOM 4067 C C . ASP B 1 166 ? 22.391 -7.102 0.954 1 98.62 166 ASP B C 1
ATOM 4069 O O . ASP B 1 166 ? 22.188 -8.008 0.142 1 98.62 166 ASP B O 1
ATOM 4073 N N . GLU B 1 167 ? 23.562 -6.793 1.407 1 98.75 167 GLU B N 1
ATOM 4074 C CA . GLU B 1 167 ? 24.703 -7.609 1.015 1 98.75 167 GLU B CA 1
ATOM 4075 C C . GLU B 1 167 ? 24.547 -9.047 1.496 1 98.75 167 GLU B C 1
ATOM 4077 O O . GLU B 1 167 ? 24.766 -9.992 0.732 1 98.75 167 GLU B O 1
ATOM 4082 N N . ARG B 1 168 ? 24.219 -9.195 2.754 1 98.81 168 ARG B N 1
ATOM 4083 C CA . ARG B 1 168 ? 23.969 -10.531 3.295 1 98.81 168 ARG B CA 1
ATOM 4084 C C . ARG B 1 168 ? 22.844 -11.227 2.535 1 98.81 168 ARG B C 1
ATOM 4086 O O . ARG B 1 168 ? 22.906 -12.438 2.291 1 98.81 168 ARG B O 1
ATOM 4093 N N . GLY B 1 169 ? 21.828 -10.453 2.227 1 98.94 169 GLY B N 1
ATOM 4094 C CA . GLY B 1 169 ? 20.719 -11.023 1.477 1 98.94 169 GLY B CA 1
ATOM 4095 C C . GLY B 1 169 ? 21.141 -11.602 0.136 1 98.94 169 GLY B C 1
ATOM 4096 O O . GLY B 1 169 ? 20.766 -12.727 -0.206 1 98.94 169 GLY B O 1
ATOM 4097 N N . GLY B 1 170 ? 21.891 -10.758 -0.629 1 98.94 170 GLY B N 1
ATOM 4098 C CA . GLY B 1 170 ? 22.422 -11.266 -1.883 1 98.94 170 GLY B CA 1
ATOM 4099 C C . GLY B 1 170 ? 23.297 -12.492 -1.706 1 98.94 170 GLY B C 1
ATOM 4100 O O . GLY B 1 170 ? 23.188 -13.453 -2.471 1 98.94 170 GLY B O 1
ATOM 4101 N N . TYR B 1 171 ? 24.109 -12.477 -0.685 1 98.88 171 TYR B N 1
ATOM 4102 C CA . TYR B 1 171 ? 25.047 -13.555 -0.388 1 98.88 171 TYR B CA 1
ATOM 4103 C C . TYR B 1 171 ? 24.297 -14.859 -0.091 1 98.88 171 TYR B C 1
ATOM 4105 O O . TYR B 1 171 ? 24.594 -15.898 -0.68 1 98.88 171 TYR B O 1
ATOM 4113 N N . ILE B 1 172 ? 23.328 -14.844 0.794 1 98.88 172 ILE B N 1
ATOM 4114 C CA . ILE B 1 172 ? 22.688 -16.078 1.242 1 98.88 172 ILE B CA 1
ATOM 4115 C C . ILE B 1 172 ? 21.812 -16.641 0.121 1 98.88 172 ILE B C 1
ATOM 4117 O O . ILE B 1 172 ? 21.656 -17.859 -0.003 1 98.88 172 ILE B O 1
ATOM 4121 N N . ALA B 1 173 ? 21.219 -15.742 -0.694 1 98.94 173 ALA B N 1
ATOM 4122 C CA . ALA B 1 173 ? 20.422 -16.203 -1.838 1 98.94 173 ALA B CA 1
ATOM 4123 C C . ALA B 1 173 ? 21.312 -16.953 -2.836 1 98.94 173 ALA B C 1
ATOM 4125 O O . ALA B 1 173 ? 20.953 -18.047 -3.277 1 98.94 173 ALA B O 1
ATOM 4126 N N . MET B 1 174 ? 22.438 -16.344 -3.164 1 98.81 174 MET B N 1
ATOM 4127 C CA . MET B 1 174 ? 23.359 -16.969 -4.105 1 98.81 174 MET B CA 1
ATOM 4128 C C . MET B 1 174 ? 23.953 -18.25 -3.525 1 98.81 174 MET B C 1
ATOM 4130 O O . MET B 1 174 ? 24.047 -19.266 -4.219 1 98.81 174 MET B O 1
ATOM 4134 N N . LYS B 1 175 ? 24.375 -18.203 -2.322 1 98.31 175 LYS B N 1
ATOM 4135 C CA . LYS B 1 175 ? 24.938 -19.375 -1.665 1 98.31 175 LYS B CA 1
ATOM 4136 C C . LYS B 1 175 ? 23.984 -20.547 -1.697 1 98.31 175 LYS B C 1
ATOM 4138 O O . LYS B 1 175 ? 24.375 -21.688 -1.963 1 98.31 175 LYS B O 1
ATOM 4143 N N . TYR B 1 176 ? 22.75 -20.281 -1.403 1 98.62 176 TYR B N 1
ATOM 4144 C CA . TYR B 1 176 ? 21.719 -21.312 -1.441 1 98.62 176 TYR B CA 1
ATOM 4145 C C . TYR B 1 176 ? 21.656 -21.969 -2.818 1 98.62 176 TYR B C 1
ATOM 4147 O O . TYR B 1 176 ? 21.609 -23.188 -2.928 1 98.62 176 TYR B O 1
ATOM 4155 N N . LEU B 1 177 ? 21.594 -21.109 -3.898 1 98.25 177 LEU B N 1
ATOM 4156 C CA . LEU B 1 177 ? 21.5 -21.625 -5.254 1 98.25 177 LEU B CA 1
ATOM 4157 C C . LEU B 1 177 ? 22.734 -22.484 -5.578 1 98.25 177 LEU B C 1
ATOM 4159 O O . LEU B 1 177 ? 22.594 -23.562 -6.176 1 98.25 177 LEU B O 1
ATOM 4163 N N . LEU B 1 178 ? 23.891 -22.062 -5.148 1 96.75 178 LEU B N 1
ATOM 4164 C CA . LEU B 1 178 ? 25.109 -22.812 -5.387 1 96.75 178 LEU B CA 1
ATOM 4165 C C . LEU B 1 178 ? 25.109 -24.125 -4.609 1 96.75 178 LEU B C 1
ATOM 4167 O O . LEU B 1 178 ? 25.422 -25.172 -5.164 1 96.75 178 LEU B O 1
ATOM 4171 N N . ASP B 1 179 ? 24.672 -24.031 -3.365 1 96 179 ASP B N 1
ATOM 4172 C CA . ASP B 1 179 ? 24.656 -25.203 -2.49 1 96 179 ASP B CA 1
ATOM 4173 C C . ASP B 1 179 ? 23.656 -26.234 -2.984 1 96 179 ASP B C 1
ATOM 4175 O O . ASP B 1 179 ? 23.75 -27.422 -2.641 1 96 179 ASP B O 1
ATOM 4179 N N . THR B 1 180 ? 22.703 -25.797 -3.754 1 97.19 180 THR B N 1
ATOM 4180 C CA . THR B 1 180 ? 21.672 -26.703 -4.23 1 97.19 180 THR B CA 1
ATOM 4181 C C . THR B 1 180 ? 21.922 -27.094 -5.684 1 97.19 180 THR B C 1
ATOM 4183 O O . THR B 1 180 ? 21.031 -27.625 -6.355 1 97.19 180 THR B O 1
ATOM 4186 N N . GLY B 1 181 ? 23.047 -26.766 -6.211 1 95.25 181 GLY B N 1
ATOM 4187 C CA . GLY B 1 181 ? 23.562 -27.391 -7.422 1 95.25 181 GLY B CA 1
ATOM 4188 C C . GLY B 1 181 ? 23.312 -26.562 -8.672 1 95.25 181 GLY B C 1
ATOM 4189 O O . GLY B 1 181 ? 23.562 -27.031 -9.781 1 95.25 181 GLY B O 1
ATOM 4190 N N . HIS B 1 182 ? 22.797 -25.328 -8.555 1 96.88 182 HIS B N 1
ATOM 4191 C CA . HIS B 1 182 ? 22.625 -24.469 -9.719 1 96.88 182 HIS B CA 1
ATOM 4192 C C . HIS B 1 182 ? 23.953 -24 -10.266 1 96.88 182 HIS B C 1
ATOM 4194 O O . HIS B 1 182 ? 24.891 -23.734 -9.5 1 96.88 182 HIS B O 1
ATOM 4200 N N . LYS B 1 183 ? 24.062 -23.859 -11.562 1 95 183 LYS B N 1
ATOM 4201 C CA . LYS B 1 183 ? 25.344 -23.578 -12.18 1 95 183 LYS B CA 1
ATOM 4202 C C . LYS B 1 183 ? 25.281 -22.359 -13.102 1 95 183 LYS B C 1
ATOM 4204 O O . LYS B 1 183 ? 26.266 -21.656 -13.281 1 95 183 LYS B O 1
ATOM 4209 N N . ASN B 1 184 ? 24.219 -22.203 -13.828 1 97.19 184 ASN B N 1
ATOM 4210 C CA . ASN B 1 184 ? 24.016 -21.078 -14.742 1 97.19 184 ASN B CA 1
ATOM 4211 C C . ASN B 1 184 ? 22.984 -20.094 -14.195 1 97.19 184 ASN B C 1
ATOM 4213 O O . ASN B 1 184 ? 21.797 -20.234 -14.461 1 97.19 184 ASN B O 1
ATOM 4217 N N . ILE B 1 185 ? 23.484 -19.078 -13.578 1 98.38 185 ILE B N 1
ATOM 4218 C CA . ILE B 1 185 ? 22.609 -18.203 -12.797 1 98.38 185 ILE B CA 1
ATOM 4219 C C . ILE B 1 185 ? 22.5 -16.844 -13.461 1 98.38 185 ILE B C 1
ATOM 4221 O O . ILE B 1 185 ? 23.5 -16.266 -13.891 1 98.38 185 ILE B O 1
ATOM 4225 N N . LEU B 1 186 ? 21.281 -16.359 -13.648 1 98.88 186 LEU B N 1
ATOM 4226 C CA . LEU B 1 186 ? 21 -15 -14.109 1 98.88 186 LEU B CA 1
ATOM 4227 C C . LEU B 1 186 ? 20.516 -14.125 -12.961 1 98.88 186 LEU B C 1
ATOM 4229 O O . LEU B 1 186 ? 19.656 -14.547 -12.18 1 98.88 186 LEU B O 1
ATOM 4233 N N . PHE B 1 187 ? 21.094 -12.992 -12.828 1 98.94 187 PHE B N 1
ATOM 4234 C CA . PHE B 1 187 ? 20.594 -12 -11.875 1 98.94 187 PHE B CA 1
ATOM 4235 C C . PHE B 1 187 ? 19.891 -10.867 -12.594 1 98.94 187 PHE B C 1
ATOM 4237 O O . PHE B 1 187 ? 20.516 -10.055 -13.266 1 98.94 187 PHE B O 1
ATOM 4244 N N . LEU B 1 188 ? 18.531 -10.875 -12.523 1 98.94 188 LEU B N 1
ATOM 4245 C CA . LEU B 1 188 ? 17.734 -9.75 -12.977 1 98.94 188 LEU B CA 1
ATOM 4246 C C . LEU B 1 188 ? 17.688 -8.648 -11.922 1 98.94 188 LEU B C 1
ATOM 4248 O O . LEU B 1 188 ? 16.828 -8.672 -11.031 1 98.94 188 LEU B O 1
ATOM 4252 N N . ASN B 1 189 ? 18.516 -7.672 -12.016 1 98.88 189 ASN B N 1
ATOM 4253 C CA . ASN B 1 189 ? 18.766 -6.648 -11.008 1 98.88 189 ASN B CA 1
ATOM 4254 C C . ASN B 1 189 ? 18.188 -5.301 -11.422 1 98.88 189 ASN B C 1
ATOM 4256 O O . ASN B 1 189 ? 17.734 -5.133 -12.555 1 98.88 189 ASN B O 1
ATOM 4260 N N . ALA B 1 190 ? 18.016 -4.398 -10.438 1 98.69 190 ALA B N 1
ATOM 4261 C CA . ALA B 1 190 ? 17.656 -3.02 -10.75 1 98.69 190 ALA B CA 1
ATOM 4262 C C . ALA B 1 190 ? 18.859 -2.223 -11.234 1 98.69 190 ALA B C 1
ATOM 4264 O O . ALA B 1 190 ? 19.984 -2.715 -11.203 1 98.69 190 ALA B O 1
ATOM 4265 N N . GLN B 1 191 ? 18.594 -1.002 -11.641 1 98.38 191 GLN B N 1
ATOM 4266 C CA . GLN B 1 191 ? 19.656 -0.158 -12.18 1 98.38 191 GLN B CA 1
ATOM 4267 C C . GLN B 1 191 ? 20.766 0.032 -11.164 1 98.38 191 GLN B C 1
ATOM 4269 O O . GLN B 1 191 ? 20.516 0.095 -9.953 1 98.38 191 GLN B O 1
ATOM 4274 N N . LYS B 1 192 ? 21.969 0.301 -11.578 1 97 192 LYS B N 1
ATOM 4275 C CA . LYS B 1 192 ? 23.188 0.278 -10.789 1 97 192 LYS B CA 1
ATOM 4276 C C . LYS B 1 192 ? 23.234 1.458 -9.82 1 97 192 LYS B C 1
ATOM 4278 O O . LYS B 1 192 ? 23.953 1.412 -8.812 1 97 192 LYS B O 1
ATOM 4283 N N . HIS B 1 193 ? 22.516 2.479 -10.18 1 95.31 193 HIS B N 1
ATOM 4284 C CA . HIS B 1 193 ? 22.594 3.646 -9.305 1 95.31 193 HIS B CA 1
ATOM 4285 C C . HIS B 1 193 ? 21.844 3.404 -8 1 95.31 193 HIS B C 1
ATOM 4287 O O . HIS B 1 193 ? 21.984 4.172 -7.043 1 95.31 193 HIS B O 1
ATOM 4293 N N . LYS B 1 194 ? 21.078 2.395 -7.934 1 97.12 194 LYS B N 1
ATOM 4294 C CA . LYS B 1 194 ? 20.391 2.035 -6.703 1 97.12 194 LYS B CA 1
ATOM 4295 C C . LYS B 1 194 ? 21.328 1.353 -5.715 1 97.12 194 LYS B C 1
ATOM 4297 O O . LYS B 1 194 ? 22 0.38 -6.062 1 97.12 194 LYS B O 1
ATOM 4302 N N . TYR B 1 195 ? 21.312 1.772 -4.547 1 97.31 195 TYR B N 1
ATOM 4303 C CA . TYR B 1 195 ? 22.141 1.214 -3.488 1 97.31 195 TYR B CA 1
ATOM 4304 C C . TYR B 1 195 ? 21.859 -0.27 -3.289 1 97.31 195 TYR B C 1
ATOM 4306 O O . TYR B 1 195 ? 22.766 -1.094 -3.299 1 97.31 195 TYR B O 1
ATOM 4314 N N . ALA B 1 196 ? 20.609 -0.651 -3.082 1 98.19 196 ALA B N 1
ATOM 4315 C CA . ALA B 1 196 ? 20.219 -2.041 -2.84 1 98.19 196 ALA B CA 1
ATOM 4316 C C . ALA B 1 196 ? 20.688 -2.941 -3.982 1 98.19 196 ALA B C 1
ATOM 4318 O O . ALA B 1 196 ? 21.156 -4.059 -3.75 1 98.19 196 ALA B O 1
ATOM 4319 N N . SER B 1 197 ? 20.5 -2.432 -5.219 1 98.5 197 SER B N 1
ATOM 4320 C CA . SER B 1 197 ? 20.938 -3.174 -6.395 1 98.5 197 SER B CA 1
ATOM 4321 C C . SER B 1 197 ? 22.438 -3.488 -6.32 1 98.5 197 SER B C 1
ATOM 4323 O O . SER B 1 197 ? 22.828 -4.645 -6.473 1 98.5 197 SER B O 1
ATOM 4325 N N . ARG B 1 198 ? 23.188 -2.512 -6.008 1 98.31 198 ARG B N 1
ATOM 4326 C CA . ARG B 1 198 ? 24.641 -2.656 -5.965 1 98.31 198 ARG B CA 1
ATOM 4327 C C . ARG B 1 198 ? 25.062 -3.586 -4.832 1 98.31 198 ARG B C 1
ATOM 4329 O O . ARG B 1 198 ? 25.875 -4.496 -5.035 1 98.31 198 ARG B O 1
ATOM 4336 N N . VAL B 1 199 ? 24.547 -3.391 -3.715 1 98.31 199 VAL B N 1
ATOM 4337 C CA . VAL B 1 199 ? 24.984 -4.082 -2.51 1 98.31 199 VAL B CA 1
ATOM 4338 C C . VAL B 1 199 ? 24.531 -5.539 -2.553 1 98.31 199 VAL B C 1
ATOM 4340 O O . VAL B 1 199 ? 25.266 -6.434 -2.109 1 98.31 199 VAL B O 1
ATOM 4343 N N . ARG B 1 200 ? 23.328 -5.816 -3.016 1 98.88 200 ARG B N 1
ATOM 4344 C CA . ARG B 1 200 ? 22.875 -7.191 -3.213 1 98.88 200 ARG B CA 1
ATOM 4345 C C . ARG B 1 200 ? 23.781 -7.922 -4.207 1 98.88 200 ARG B C 1
ATOM 4347 O O . ARG B 1 200 ? 24.141 -9.078 -3.992 1 98.88 200 ARG B O 1
ATOM 4354 N N . GLU B 1 201 ? 24.094 -7.219 -5.285 1 98.88 201 GLU B N 1
ATOM 4355 C CA . GLU B 1 201 ? 24.969 -7.812 -6.281 1 98.88 201 GLU B CA 1
ATOM 4356 C C . GLU B 1 201 ? 26.344 -8.125 -5.691 1 98.88 201 GLU B C 1
ATOM 4358 O O . GLU B 1 201 ? 26.953 -9.148 -6.023 1 98.88 201 GLU B O 1
ATOM 4363 N N . GLU B 1 202 ? 26.859 -7.227 -4.867 1 98.75 202 GLU B N 1
ATOM 4364 C CA . GLU B 1 202 ? 28.125 -7.484 -4.176 1 98.75 202 GLU B CA 1
ATOM 4365 C C . GLU B 1 202 ? 28.047 -8.773 -3.361 1 98.75 202 GLU B C 1
ATOM 4367 O O . GLU B 1 202 ? 28.984 -9.578 -3.375 1 98.75 202 GLU B O 1
ATOM 4372 N N . GLY B 1 203 ? 26.938 -8.945 -2.65 1 98.88 203 GLY B N 1
ATOM 4373 C CA . GLY B 1 203 ? 26.734 -10.18 -1.902 1 98.88 203 GLY B CA 1
ATOM 4374 C C . GLY B 1 203 ? 26.703 -11.406 -2.783 1 98.88 203 GLY B C 1
ATOM 4375 O O . GLY B 1 203 ? 27.312 -12.43 -2.455 1 98.88 203 GLY B O 1
ATOM 4376 N N . VAL B 1 204 ? 26.016 -11.289 -3.908 1 98.88 204 VAL B N 1
ATOM 4377 C CA . VAL B 1 204 ? 25.906 -12.367 -4.883 1 98.88 204 VAL B CA 1
ATOM 4378 C C . VAL B 1 204 ? 27.297 -12.758 -5.383 1 98.88 204 VAL B C 1
ATOM 4380 O O . VAL B 1 204 ? 27.656 -13.938 -5.391 1 98.88 204 VAL B O 1
ATOM 4383 N N . ARG B 1 205 ? 28.062 -11.82 -5.75 1 98.56 205 ARG B N 1
ATOM 4384 C CA . ARG B 1 205 ? 29.391 -12.055 -6.309 1 98.56 205 ARG B CA 1
ATOM 4385 C C . ARG B 1 205 ? 30.344 -12.625 -5.254 1 98.56 205 ARG B C 1
ATOM 4387 O O . ARG B 1 205 ? 31.188 -13.469 -5.562 1 98.56 205 ARG B O 1
ATOM 4394 N N . ARG B 1 206 ? 30.234 -12.172 -4.059 1 98.38 206 ARG B N 1
ATOM 4395 C CA . ARG B 1 206 ? 31.062 -12.703 -2.982 1 98.38 206 ARG B CA 1
ATOM 4396 C C . ARG B 1 206 ? 30.797 -14.195 -2.777 1 98.38 206 ARG B C 1
ATOM 4398 O O . ARG B 1 206 ? 31.734 -14.984 -2.631 1 98.38 206 ARG B O 1
ATOM 4405 N N . ALA B 1 207 ? 29.531 -14.539 -2.697 1 98 207 ALA B N 1
ATOM 4406 C CA . ALA B 1 207 ? 29.172 -15.945 -2.551 1 98 207 ALA B CA 1
ATOM 4407 C C . ALA B 1 207 ? 29.75 -16.781 -3.688 1 98 207 ALA B C 1
ATOM 4409 O O . ALA B 1 207 ? 30.25 -17.891 -3.461 1 98 207 ALA B O 1
ATOM 4410 N N . LEU B 1 208 ? 29.641 -16.266 -4.91 1 96.81 208 LEU B N 1
ATOM 4411 C CA . LEU B 1 208 ? 30.156 -16.969 -6.09 1 96.81 208 LEU B CA 1
ATOM 4412 C C . LEU B 1 208 ? 31.656 -17.156 -6 1 96.81 208 LEU B C 1
ATOM 4414 O O . LEU B 1 208 ? 32.156 -18.25 -6.277 1 96.81 208 LEU B O 1
ATOM 4418 N N . GLU B 1 209 ? 32.344 -16.109 -5.637 1 95.38 209 GLU B N 1
ATOM 4419 C CA . GLU B 1 209 ? 33.812 -16.156 -5.527 1 95.38 209 GLU B CA 1
ATOM 4420 C C . GLU B 1 209 ? 34.25 -17.172 -4.473 1 95.38 209 GLU B C 1
ATOM 4422 O O . GLU B 1 209 ? 35.188 -17.938 -4.691 1 95.38 209 GLU B O 1
ATOM 4427 N N . GLU B 1 210 ? 33.594 -17.125 -3.363 1 95.19 210 GLU B N 1
ATOM 4428 C CA . GLU B 1 210 ? 33.906 -18.078 -2.303 1 95.19 210 GLU B CA 1
ATOM 4429 C C . GLU B 1 210 ? 33.656 -19.516 -2.762 1 95.19 210 GLU B C 1
ATOM 4431 O O . GLU B 1 210 ? 34.469 -20.406 -2.471 1 95.19 210 GLU B O 1
ATOM 4436 N N . PHE B 1 211 ? 32.594 -19.688 -3.387 1 93.12 211 PHE B N 1
ATOM 4437 C CA . PHE B 1 211 ? 32.25 -21.016 -3.877 1 93.12 211 PHE B CA 1
ATOM 4438 C C . PHE B 1 211 ? 33.281 -21.5 -4.879 1 93.12 211 PHE B C 1
ATOM 4440 O O . PHE B 1 211 ? 33.688 -22.656 -4.832 1 93.12 211 PHE B O 1
ATOM 4447 N N . LYS B 1 212 ? 33.656 -20.656 -5.773 1 91.44 212 LYS B N 1
ATOM 4448 C CA . LYS B 1 212 ? 34.656 -21.016 -6.785 1 91.44 212 LYS B CA 1
ATOM 4449 C C . LYS B 1 212 ? 36 -21.375 -6.145 1 91.44 212 LYS B C 1
ATOM 4451 O O . LYS B 1 212 ? 36.719 -22.234 -6.645 1 91.44 212 LYS B O 1
ATOM 4456 N N . SER B 1 213 ? 36.25 -20.719 -5.195 1 90 213 SER B N 1
ATOM 4457 C CA . SER B 1 213 ? 37.5 -20.969 -4.5 1 90 213 SER B CA 1
ATOM 4458 C C . SER B 1 213 ? 37.5 -22.328 -3.809 1 90 213 SER B C 1
ATOM 4460 O O . SER B 1 213 ? 38.531 -22.953 -3.629 1 90 213 SER B O 1
ATOM 4462 N N . GLU B 1 214 ? 36.375 -22.672 -3.432 1 85.62 214 GLU B N 1
ATOM 4463 C CA . GLU B 1 214 ? 36.219 -23.922 -2.699 1 85.62 214 GLU B CA 1
ATOM 4464 C C . GLU B 1 214 ? 36.094 -25.109 -3.654 1 85.62 214 GLU B C 1
ATOM 4466 O O . GLU B 1 214 ? 36.469 -26.234 -3.314 1 85.62 214 GLU B O 1
ATOM 4471 N N . MET B 1 215 ? 35.469 -24.781 -4.672 1 76.38 215 MET B N 1
ATOM 4472 C CA . MET B 1 215 ? 35.188 -25.891 -5.578 1 76.38 215 MET B CA 1
ATOM 4473 C C . MET B 1 215 ? 36.188 -25.938 -6.715 1 76.38 215 MET B C 1
ATOM 4475 O O . MET B 1 215 ? 36.656 -24.891 -7.184 1 76.38 215 MET B O 1
ATOM 4479 N N . SER B 1 216 ? 37.125 -26.906 -6.691 1 60.66 216 SER B N 1
ATOM 4480 C CA . SER B 1 216 ? 38.156 -27.062 -7.715 1 60.66 216 SER B CA 1
ATOM 4481 C C . SER B 1 216 ? 37.531 -27.109 -9.109 1 60.66 216 SER B C 1
ATOM 4483 O O . SER B 1 216 ? 38.219 -26.781 -10.102 1 60.66 216 SER B O 1
ATOM 4485 N N . GLU B 1 217 ? 36.375 -27.828 -9.336 1 58.62 217 GLU B N 1
ATOM 4486 C CA . GLU B 1 217 ? 35.875 -28.25 -10.648 1 58.62 217 GLU B CA 1
ATOM 4487 C C . GLU B 1 217 ? 34.438 -27.859 -10.867 1 58.62 217 GLU B C 1
ATOM 4489 O O . GLU B 1 217 ? 33.688 -27.703 -9.898 1 58.62 217 GLU B O 1
ATOM 4494 N N . GLY B 1 218 ? 34.031 -27.047 -11.922 1 65.44 218 GLY B N 1
ATOM 4495 C CA . GLY B 1 218 ? 32.719 -26.906 -12.531 1 65.44 218 GLY B CA 1
ATOM 4496 C C . GLY B 1 218 ? 32.406 -25.484 -12.969 1 65.44 218 GLY B C 1
ATOM 4497 O O . GLY B 1 218 ? 32.938 -24.531 -12.391 1 65.44 218 GLY B O 1
ATOM 4498 N N . GLN B 1 219 ? 31.953 -25.375 -14.078 1 84.81 219 GLN B N 1
ATOM 4499 C CA . GLN B 1 219 ? 31.688 -24.078 -14.711 1 84.81 219 GLN B CA 1
ATOM 4500 C C . GLN B 1 219 ? 30.406 -23.453 -14.164 1 84.81 219 GLN B C 1
ATOM 4502 O O . GLN B 1 219 ? 29.328 -24.031 -14.266 1 84.81 219 GLN B O 1
ATOM 4507 N N . ILE B 1 220 ? 30.641 -22.547 -13.188 1 92.69 220 ILE B N 1
ATOM 4508 C CA . ILE B 1 220 ? 29.531 -21.719 -12.727 1 92.69 220 ILE B CA 1
ATOM 4509 C C . ILE B 1 220 ? 29.547 -20.375 -13.445 1 92.69 220 ILE B C 1
ATOM 4511 O O . ILE B 1 220 ? 30.594 -19.75 -13.578 1 92.69 220 ILE B O 1
ATOM 4515 N N . SER B 1 221 ? 28.438 -20 -13.945 1 94.69 221 SER B N 1
ATOM 4516 C CA . SER B 1 221 ? 28.328 -18.734 -14.648 1 94.69 221 SER B CA 1
ATOM 4517 C C . SER B 1 221 ? 27.281 -17.828 -14.016 1 94.69 221 SER B C 1
ATOM 4519 O O . SER B 1 221 ? 26.25 -18.328 -13.531 1 94.69 221 SER B O 1
ATOM 4521 N N . LEU B 1 222 ? 27.609 -16.578 -13.961 1 98.06 222 LEU B N 1
ATOM 4522 C CA . LEU B 1 222 ? 26.688 -15.531 -13.531 1 98.06 222 LEU B CA 1
ATOM 4523 C C . LEU B 1 222 ? 26.594 -14.438 -14.586 1 98.06 222 LEU B C 1
ATOM 4525 O O . LEU B 1 222 ? 27.594 -13.867 -15 1 98.06 222 LEU B O 1
ATOM 4529 N N . GLU B 1 223 ? 25.438 -14.219 -15.07 1 98.44 223 GLU B N 1
ATOM 4530 C CA . GLU B 1 223 ? 25.141 -13.047 -15.891 1 98.44 223 GLU B CA 1
ATOM 4531 C C . GLU B 1 223 ? 24.188 -12.102 -15.18 1 98.44 223 GLU B C 1
ATOM 4533 O O . GLU B 1 223 ? 23.266 -12.539 -14.492 1 98.44 223 GLU B O 1
ATOM 4538 N N . VAL B 1 224 ? 24.469 -10.82 -15.242 1 98.88 224 VAL B N 1
ATOM 4539 C CA . VAL B 1 224 ? 23.625 -9.812 -14.617 1 98.88 224 VAL B CA 1
ATOM 4540 C C . VAL B 1 224 ? 23.031 -8.898 -15.695 1 98.88 224 VAL B C 1
ATOM 4542 O O . VAL B 1 224 ? 23.75 -8.391 -16.547 1 98.88 224 VAL B O 1
ATOM 4545 N N . ILE B 1 225 ? 21.734 -8.75 -15.648 1 98.81 225 ILE B N 1
ATOM 4546 C CA . ILE B 1 225 ? 21.078 -7.758 -16.484 1 98.81 225 ILE B CA 1
ATOM 4547 C C . ILE B 1 225 ? 20.328 -6.754 -15.609 1 98.81 225 ILE B C 1
ATOM 4549 O O . ILE B 1 225 ? 20 -7.055 -14.461 1 98.81 225 ILE B O 1
ATOM 4553 N N . TYR B 1 226 ? 20.062 -5.578 -16.109 1 98.81 226 TYR B N 1
ATOM 4554 C CA . TYR B 1 226 ? 19.531 -4.484 -15.305 1 98.81 226 TYR B CA 1
ATOM 4555 C C . TYR B 1 226 ? 18.219 -3.965 -15.891 1 98.81 226 TYR B C 1
ATOM 4557 O O . TYR B 1 226 ? 18.078 -3.875 -17.109 1 98.81 226 TYR B O 1
ATOM 4565 N N . SER B 1 227 ? 17.297 -3.709 -15.031 1 98.81 227 SER B N 1
ATOM 4566 C CA . SER B 1 227 ? 16 -3.162 -15.43 1 98.81 227 SER B CA 1
ATOM 4567 C C . SER B 1 227 ? 15.625 -1.962 -14.57 1 98.81 227 SER B C 1
ATOM 4569 O O . SER B 1 227 ? 16.109 -1.822 -13.445 1 98.81 227 SER B O 1
ATOM 4571 N N . ASN B 1 228 ? 14.789 -1.085 -15.117 1 97.75 228 ASN B N 1
ATOM 4572 C CA . ASN B 1 228 ? 14.102 -0.117 -14.266 1 97.75 228 ASN B CA 1
ATOM 4573 C C . ASN B 1 228 ? 13.125 -0.8 -13.312 1 97.75 228 ASN B C 1
ATOM 4575 O O . ASN B 1 228 ? 12.703 -1.929 -13.555 1 97.75 228 ASN B O 1
ATOM 4579 N N . GLU B 1 229 ? 12.891 -0.144 -12.273 1 96.5 229 GLU B N 1
ATOM 4580 C CA . GLU B 1 229 ? 12.031 -0.733 -11.25 1 96.5 229 GLU B CA 1
ATOM 4581 C C . GLU B 1 229 ? 10.594 -0.858 -11.742 1 96.5 229 GLU B C 1
ATOM 4583 O O . GLU B 1 229 ? 10.18 -0.136 -12.648 1 96.5 229 GLU B O 1
ATOM 4588 N N . GLY B 1 230 ? 9.883 -1.755 -11 1 95.94 230 GLY B N 1
ATOM 4589 C CA . GLY B 1 230 ? 8.477 -1.96 -11.305 1 95.94 230 GLY B CA 1
ATOM 4590 C C . GLY B 1 230 ? 8.219 -3.221 -12.109 1 95.94 230 GLY B C 1
ATOM 4591 O O . GLY B 1 230 ? 9.117 -3.727 -12.789 1 95.94 230 GLY B O 1
ATOM 4592 N N . PHE B 1 231 ? 7.051 -3.637 -12.125 1 96.81 231 PHE B N 1
ATOM 4593 C CA . PHE B 1 231 ? 6.648 -4.883 -12.766 1 96.81 231 PHE B CA 1
ATOM 4594 C C . PHE B 1 231 ? 6.785 -4.777 -14.281 1 96.81 231 PHE B C 1
ATOM 4596 O O . PHE B 1 231 ? 7.41 -5.629 -14.914 1 96.81 231 PHE B O 1
ATOM 4603 N N . GLU B 1 232 ? 6.238 -3.707 -14.852 1 96.88 232 GLU B N 1
ATOM 4604 C CA . GLU B 1 232 ? 6.191 -3.568 -16.312 1 96.88 232 GLU B CA 1
ATOM 4605 C C . GLU B 1 232 ? 7.598 -3.506 -16.891 1 96.88 232 GLU B C 1
ATOM 4607 O O . GLU B 1 232 ? 7.887 -4.172 -17.891 1 96.88 232 GLU B O 1
ATOM 4612 N N . SER B 1 233 ? 8.43 -2.768 -16.25 1 98.12 233 SER B N 1
ATOM 4613 C CA . SER B 1 233 ? 9.805 -2.637 -16.734 1 98.12 233 SER B CA 1
ATOM 4614 C C . SER B 1 233 ? 10.555 -3.959 -16.625 1 98.12 233 SER B C 1
ATOM 4616 O O . SER B 1 233 ? 11.266 -4.355 -17.562 1 98.12 233 SER B O 1
ATOM 4618 N N . ALA B 1 234 ? 10.398 -4.648 -15.531 1 98.56 234 ALA B N 1
ATOM 4619 C CA . ALA B 1 234 ? 11.055 -5.934 -15.32 1 98.56 234 ALA B CA 1
ATOM 4620 C C . ALA B 1 234 ? 10.547 -6.977 -16.312 1 98.56 234 ALA B C 1
ATOM 4622 O O . ALA B 1 234 ? 11.328 -7.754 -16.859 1 98.56 234 ALA B O 1
ATOM 4623 N N . TYR B 1 235 ? 9.234 -6.961 -16.516 1 98.44 235 TYR B N 1
ATOM 4624 C CA . TYR B 1 235 ? 8.594 -7.879 -17.453 1 98.44 235 TYR B CA 1
ATOM 4625 C C . TYR B 1 235 ? 9.148 -7.688 -18.859 1 98.44 235 TYR B C 1
ATOM 4627 O O . TYR B 1 235 ? 9.578 -8.648 -19.5 1 98.44 235 TYR B O 1
ATOM 4635 N N . GLU B 1 236 ? 9.18 -6.438 -19.297 1 98.69 236 GLU B N 1
ATOM 4636 C CA . GLU B 1 236 ? 9.641 -6.137 -20.656 1 98.69 236 GLU B CA 1
ATOM 4637 C C . GLU B 1 236 ? 11.117 -6.461 -20.812 1 98.69 236 GLU B C 1
ATOM 4639 O O . GLU B 1 236 ? 11.523 -7.047 -21.828 1 98.69 236 GLU B O 1
ATOM 4644 N N . THR B 1 237 ? 11.891 -6.062 -19.859 1 98.81 237 THR B N 1
ATOM 4645 C CA . THR B 1 237 ? 13.328 -6.305 -19.891 1 98.81 237 THR B CA 1
ATOM 4646 C C . THR B 1 237 ? 13.625 -7.797 -19.969 1 98.81 237 THR B C 1
ATOM 4648 O O . THR B 1 237 ? 14.398 -8.242 -20.812 1 98.81 237 THR B O 1
ATOM 4651 N N . PHE B 1 238 ? 13.008 -8.578 -19.125 1 98.81 238 PHE B N 1
ATOM 4652 C CA . PHE B 1 238 ? 13.289 -10.008 -19.031 1 98.81 238 PHE B CA 1
ATOM 4653 C C . PHE B 1 238 ? 12.742 -10.742 -20.266 1 98.81 238 PHE B C 1
ATOM 4655 O O . PHE B 1 238 ? 13.406 -11.625 -20.797 1 98.81 238 PHE B O 1
ATOM 4662 N N . LYS B 1 239 ? 11.578 -10.359 -20.656 1 98.62 239 LYS B N 1
ATOM 4663 C CA . LYS B 1 239 ? 10.984 -10.992 -21.828 1 98.62 239 LYS B CA 1
ATOM 4664 C C . LYS B 1 239 ? 11.859 -10.781 -23.062 1 98.62 239 LYS B C 1
ATOM 4666 O O . LYS B 1 239 ? 12.125 -11.727 -23.812 1 98.62 239 LYS B O 1
ATOM 4671 N N . THR B 1 240 ? 12.266 -9.547 -23.266 1 98.56 240 THR B N 1
ATOM 4672 C CA . THR B 1 240 ? 13.148 -9.227 -24.391 1 98.56 240 THR B CA 1
ATOM 4673 C C . THR B 1 240 ? 14.445 -10.031 -24.297 1 98.56 240 THR B C 1
ATOM 4675 O O . THR B 1 240 ? 14.93 -10.547 -25.312 1 98.56 240 THR B O 1
ATOM 4678 N N . PHE B 1 241 ? 14.961 -10.148 -23.125 1 98.69 241 PHE B N 1
ATOM 4679 C CA . PHE B 1 241 ? 16.203 -10.883 -22.891 1 98.69 241 PHE B CA 1
ATOM 4680 C C . PHE B 1 241 ? 16.031 -12.352 -23.266 1 98.69 241 PHE B C 1
ATOM 4682 O O . PHE B 1 241 ? 16.875 -12.914 -23.969 1 98.69 241 PHE B O 1
ATOM 4689 N N . VAL B 1 242 ? 14.969 -12.992 -22.812 1 98.25 242 VAL B N 1
ATOM 4690 C CA . VAL B 1 242 ? 14.734 -14.414 -23.047 1 98.25 242 VAL B CA 1
ATOM 4691 C C . VAL B 1 242 ? 14.555 -14.664 -24.547 1 98.25 242 VAL B C 1
ATOM 4693 O O . VAL B 1 242 ? 15.109 -15.617 -25.094 1 98.25 242 VAL B O 1
ATOM 4696 N N . ILE B 1 243 ? 13.789 -13.797 -25.172 1 97.12 243 ILE B N 1
ATOM 4697 C CA . ILE B 1 243 ? 13.516 -13.938 -26.594 1 97.12 243 ILE B CA 1
ATOM 4698 C C . ILE B 1 243 ? 14.82 -13.812 -27.375 1 97.12 243 ILE B C 1
ATOM 4700 O O . ILE B 1 243 ? 15.078 -14.594 -28.297 1 97.12 243 ILE B O 1
ATOM 4704 N N . ARG B 1 244 ? 15.633 -12.867 -26.984 1 97.12 244 ARG B N 1
ATOM 4705 C CA . ARG B 1 244 ? 16.906 -12.648 -27.656 1 97.12 244 ARG B CA 1
ATOM 4706 C C . ARG B 1 244 ? 17.828 -13.844 -27.469 1 97.12 244 ARG B C 1
ATOM 4708 O O . ARG B 1 244 ? 18.578 -14.203 -28.391 1 97.12 244 ARG B O 1
ATOM 4715 N N . LYS B 1 245 ? 17.828 -14.406 -26.281 1 95.56 245 LYS B N 1
ATOM 4716 C CA . LYS B 1 245 ? 18.672 -15.57 -26.016 1 95.56 245 LYS B CA 1
ATOM 4717 C C . LYS B 1 245 ? 18.172 -16.797 -26.781 1 95.56 245 LYS B C 1
ATOM 4719 O O . LYS B 1 245 ? 18.984 -17.625 -27.219 1 95.56 245 LYS B O 1
ATOM 4724 N N . GLY B 1 246 ? 16.859 -16.953 -26.906 1 92.06 246 GLY B N 1
ATOM 4725 C CA . GLY B 1 246 ? 16.297 -18.078 -27.641 1 92.06 246 GLY B CA 1
ATOM 4726 C C . GLY B 1 246 ? 16.75 -19.422 -27.109 1 92.06 246 GLY B C 1
ATOM 4727 O O . GLY B 1 246 ? 16.641 -19.688 -25.906 1 92.06 246 GLY B O 1
ATOM 4728 N N . GLN B 1 247 ? 17.359 -20.109 -28.031 1 87.94 247 GLN B N 1
ATOM 4729 C CA . GLN B 1 247 ? 17.781 -21.453 -27.703 1 87.94 247 GLN B CA 1
ATOM 4730 C C . GLN B 1 247 ? 18.984 -21.438 -26.75 1 87.94 247 GLN B C 1
ATOM 4732 O O . GLN B 1 247 ? 19.312 -22.438 -26.125 1 87.94 247 GLN B O 1
ATOM 4737 N N . LYS B 1 248 ? 19.531 -20.281 -26.547 1 91.69 248 LYS B N 1
ATOM 4738 C CA . LYS B 1 248 ? 20.703 -20.156 -25.688 1 91.69 248 LYS B CA 1
ATOM 4739 C C . LYS B 1 248 ? 20.312 -19.844 -24.25 1 91.69 248 LYS B C 1
ATOM 4741 O O . LYS B 1 248 ? 21.172 -19.703 -23.375 1 91.69 248 LYS B O 1
ATOM 4746 N N . PHE B 1 249 ? 19.031 -19.703 -24.062 1 96.12 249 PHE B N 1
ATOM 4747 C CA . PHE B 1 249 ? 18.578 -19.531 -22.688 1 96.12 249 PHE B CA 1
ATOM 4748 C C . PHE B 1 249 ? 18.75 -20.812 -21.891 1 96.12 249 PHE B C 1
ATOM 4750 O O . PHE B 1 249 ? 17.891 -21.703 -21.922 1 96.12 249 PHE B O 1
ATOM 4757 N N . ASN B 1 250 ? 19.828 -20.906 -21.203 1 95.88 250 ASN B N 1
ATOM 4758 C CA . ASN B 1 250 ? 20.172 -22.156 -20.531 1 95.88 250 ASN B CA 1
ATOM 4759 C C . ASN B 1 250 ? 20.375 -21.922 -19.031 1 95.88 250 ASN B C 1
ATOM 4761 O O . ASN B 1 250 ? 21.156 -22.641 -18.391 1 95.88 250 ASN B O 1
ATOM 4765 N N . TYR B 1 251 ? 19.766 -20.938 -18.469 1 98.12 251 TYR B N 1
ATOM 4766 C CA . TYR B 1 251 ? 19.875 -20.641 -17.047 1 98.12 251 TYR B CA 1
ATOM 4767 C C . TYR B 1 251 ? 19.031 -21.609 -16.219 1 98.12 251 TYR B C 1
ATOM 4769 O O . TYR B 1 251 ? 17.922 -21.953 -16.609 1 98.12 251 TYR B O 1
ATOM 4777 N N . ASP B 1 252 ? 19.594 -22 -15.18 1 98.06 252 ASP B N 1
ATOM 4778 C CA . ASP B 1 252 ? 18.844 -22.922 -14.328 1 98.06 252 ASP B CA 1
ATOM 4779 C C . ASP B 1 252 ? 18.359 -22.219 -13.055 1 98.06 252 ASP B C 1
ATOM 4781 O O . ASP B 1 252 ? 17.609 -22.812 -12.273 1 98.06 252 ASP B O 1
ATOM 4785 N N . ALA B 1 253 ? 18.797 -20.922 -12.852 1 98.69 253 ALA B N 1
ATOM 4786 C CA . ALA B 1 253 ? 18.297 -20.125 -11.727 1 98.69 253 ALA B CA 1
ATOM 4787 C C . ALA B 1 253 ? 18.25 -18.641 -12.078 1 98.69 253 ALA B C 1
ATOM 4789 O O . ALA B 1 253 ? 19.094 -18.156 -12.836 1 98.69 253 ALA B O 1
ATOM 4790 N N . LEU B 1 254 ? 17.312 -18 -11.531 1 98.81 254 LEU B N 1
ATOM 4791 C CA . LEU B 1 254 ? 17.141 -16.562 -11.633 1 98.81 254 LEU B CA 1
ATOM 4792 C C . LEU B 1 254 ? 17.078 -15.922 -10.25 1 98.81 254 LEU B C 1
ATOM 4794 O O . LEU B 1 254 ? 16.219 -16.266 -9.438 1 98.81 254 LEU B O 1
ATOM 4798 N N . LEU B 1 255 ? 18.031 -15.117 -9.953 1 98.88 255 LEU B N 1
ATOM 4799 C CA . LEU B 1 255 ? 17.922 -14.164 -8.844 1 98.88 255 LEU B CA 1
ATOM 4800 C C . LEU B 1 255 ? 17.25 -12.875 -9.305 1 98.88 255 LEU B C 1
ATOM 4802 O O . LEU B 1 255 ? 17.578 -12.344 -10.367 1 98.88 255 LEU B O 1
ATOM 4806 N N . CYS B 1 256 ? 16.344 -12.414 -8.555 1 98.94 256 CYS B N 1
ATOM 4807 C CA . CYS B 1 256 ? 15.656 -11.188 -8.93 1 98.94 256 CYS B CA 1
ATOM 4808 C C . CYS B 1 256 ? 15.883 -10.094 -7.887 1 98.94 256 CYS B C 1
ATOM 4810 O O . CYS B 1 256 ? 15.961 -10.375 -6.691 1 98.94 256 CYS B O 1
ATOM 4812 N N . TYR B 1 257 ? 15.883 -8.883 -8.312 1 98.88 257 TYR B N 1
ATOM 4813 C CA . TYR B 1 257 ? 16.109 -7.699 -7.488 1 98.88 257 TYR B CA 1
ATOM 4814 C C . TYR B 1 257 ? 15.141 -7.672 -6.309 1 98.88 257 TYR B C 1
ATOM 4816 O O . TYR B 1 257 ? 15.531 -7.363 -5.184 1 98.88 257 TYR B O 1
ATOM 4824 N N . ASN B 1 258 ? 13.93 -7.922 -6.543 1 98.69 258 ASN B N 1
ATOM 4825 C CA . ASN B 1 258 ? 12.891 -8.031 -5.52 1 98.69 258 ASN B CA 1
ATOM 4826 C C . ASN B 1 258 ? 11.734 -8.906 -5.992 1 98.69 258 ASN B C 1
ATOM 4828 O O . ASN B 1 258 ? 11.766 -9.438 -7.102 1 98.69 258 ASN B O 1
ATOM 4832 N N . ASP B 1 259 ? 10.789 -9.055 -5.156 1 98.62 259 ASP B N 1
ATOM 4833 C CA . ASP B 1 259 ? 9.656 -9.945 -5.441 1 98.62 259 ASP B CA 1
ATOM 4834 C C . ASP B 1 259 ? 8.898 -9.484 -6.68 1 98.62 259 ASP B C 1
ATOM 4836 O O . ASP B 1 259 ? 8.422 -10.305 -7.461 1 98.62 259 ASP B O 1
ATOM 4840 N N . ILE B 1 260 ? 8.766 -8.211 -6.895 1 98.12 260 ILE B N 1
ATOM 4841 C CA . ILE B 1 260 ? 8.062 -7.676 -8.055 1 98.12 260 ILE B CA 1
ATOM 4842 C C . ILE B 1 260 ? 8.766 -8.125 -9.336 1 98.12 260 ILE B C 1
ATOM 4844 O O . ILE B 1 260 ? 8.109 -8.539 -10.297 1 98.12 260 ILE B O 1
ATOM 4848 N N . PHE B 1 261 ? 10.094 -8.039 -9.359 1 98.75 261 PHE B N 1
ATOM 4849 C CA . PHE B 1 261 ? 10.867 -8.539 -10.484 1 98.75 261 PHE B CA 1
ATOM 4850 C C . PHE B 1 261 ? 10.664 -10.039 -10.656 1 98.75 261 PHE B C 1
ATOM 4852 O O . PHE B 1 261 ? 10.547 -10.531 -11.781 1 98.75 261 PHE B O 1
ATOM 4859 N N . ALA B 1 262 ? 10.641 -10.727 -9.508 1 98.81 262 ALA B N 1
ATOM 4860 C CA . ALA B 1 262 ? 10.461 -12.172 -9.547 1 98.81 262 ALA B CA 1
ATOM 4861 C C . ALA B 1 262 ? 9.109 -12.547 -10.148 1 98.81 262 ALA B C 1
ATOM 4863 O O . ALA B 1 262 ? 9.008 -13.5 -10.922 1 98.81 262 ALA B O 1
ATOM 4864 N N . TYR B 1 263 ? 8.07 -11.797 -9.766 1 97.81 263 TYR B N 1
ATOM 4865 C CA . TYR B 1 263 ? 6.75 -12.039 -10.32 1 97.81 263 TYR B CA 1
ATOM 4866 C C . TYR B 1 263 ? 6.746 -11.836 -11.836 1 97.81 263 TYR B C 1
ATOM 4868 O O . TYR B 1 263 ? 6.168 -12.633 -12.57 1 97.81 263 TYR B O 1
ATOM 4876 N N . ALA B 1 264 ? 7.375 -10.75 -12.281 1 98.12 264 ALA B N 1
ATOM 4877 C CA . ALA B 1 264 ? 7.492 -10.477 -13.711 1 98.12 264 ALA B CA 1
ATOM 4878 C C . ALA B 1 264 ? 8.227 -11.602 -14.422 1 98.12 264 ALA B C 1
ATOM 4880 O O . ALA B 1 264 ? 7.812 -12.031 -15.508 1 98.12 264 ALA B O 1
ATOM 4881 N N . ALA B 1 265 ? 9.25 -12.086 -13.82 1 98.62 265 ALA B N 1
ATOM 4882 C CA . ALA B 1 265 ? 10.062 -13.156 -14.398 1 98.62 265 ALA B CA 1
ATOM 4883 C C . ALA B 1 265 ? 9.273 -14.461 -14.484 1 98.62 265 ALA B C 1
ATOM 4885 O O . ALA B 1 265 ? 9.297 -15.141 -15.516 1 98.62 265 ALA B O 1
ATOM 4886 N N . ILE B 1 266 ? 8.609 -14.82 -13.414 1 98.12 266 ILE B N 1
ATOM 4887 C CA . ILE B 1 266 ? 7.824 -16.047 -13.383 1 98.12 266 ILE B CA 1
ATOM 4888 C C . ILE B 1 266 ? 6.734 -16 -14.453 1 98.12 266 ILE B C 1
ATOM 4890 O O . ILE B 1 266 ? 6.527 -16.969 -15.18 1 98.12 266 ILE B O 1
ATOM 4894 N N . LYS B 1 267 ? 6.059 -14.852 -14.523 1 96.81 267 LYS B N 1
ATOM 4895 C CA . LYS B 1 267 ? 5.039 -14.688 -15.555 1 96.81 267 LYS B CA 1
ATOM 4896 C C . LYS B 1 267 ? 5.633 -14.898 -16.953 1 96.81 267 LYS B C 1
ATOM 4898 O O . LYS B 1 267 ? 5.059 -15.609 -17.781 1 96.81 267 LYS B O 1
ATOM 4903 N N . THR B 1 268 ? 6.746 -14.234 -17.219 1 97.81 268 THR B N 1
ATOM 4904 C CA . THR B 1 268 ? 7.418 -14.336 -18.516 1 97.81 268 THR B CA 1
ATOM 4905 C C . THR B 1 268 ? 7.805 -15.781 -18.812 1 97.81 268 THR B C 1
ATOM 4907 O O . THR B 1 268 ? 7.555 -16.266 -19.922 1 97.81 268 THR B O 1
ATOM 4910 N N . LEU B 1 269 ? 8.422 -16.484 -17.844 1 97.81 269 LEU B N 1
ATOM 4911 C CA . LEU B 1 269 ? 8.859 -17.859 -18.016 1 97.81 269 LEU B CA 1
ATOM 4912 C C . LEU B 1 269 ? 7.676 -18.766 -18.359 1 97.81 269 LEU B C 1
ATOM 4914 O O . LEU B 1 269 ? 7.742 -19.547 -19.297 1 97.81 269 LEU B O 1
ATOM 4918 N N . LYS B 1 270 ? 6.621 -18.609 -17.656 1 95.62 270 LYS B N 1
ATOM 4919 C CA . LYS B 1 270 ? 5.434 -19.422 -17.891 1 95.62 270 LYS B CA 1
ATOM 4920 C C . LYS B 1 270 ? 4.859 -19.156 -19.281 1 95.62 270 LYS B C 1
ATOM 4922 O O . LYS B 1 270 ? 4.492 -20.094 -19.984 1 95.62 270 LYS B O 1
ATOM 4927 N N . GLU B 1 271 ? 4.789 -17.891 -19.609 1 95.06 271 GLU B N 1
ATOM 4928 C CA . GLU B 1 271 ? 4.277 -17.516 -20.922 1 95.06 271 GLU B CA 1
ATOM 4929 C C . GLU B 1 271 ? 5.109 -18.125 -22.047 1 95.06 271 GLU B C 1
ATOM 4931 O O . GLU B 1 271 ? 4.594 -18.406 -23.125 1 95.06 271 GLU B O 1
ATOM 4936 N N . LEU B 1 272 ? 6.336 -18.375 -21.75 1 96.31 272 LEU B N 1
ATOM 4937 C CA . LEU B 1 272 ? 7.25 -18.859 -22.781 1 96.31 272 LEU B CA 1
ATOM 4938 C C . LEU B 1 272 ? 7.461 -20.359 -22.641 1 96.31 272 LEU B C 1
ATOM 4940 O O . LEU B 1 272 ? 8.305 -20.938 -23.328 1 96.31 272 LEU B O 1
ATOM 4944 N N . GLY B 1 273 ? 6.793 -21.016 -21.688 1 95.38 273 GLY B N 1
ATOM 4945 C CA . GLY B 1 273 ? 6.715 -22.469 -21.641 1 95.38 273 GLY B CA 1
ATOM 4946 C C . GLY B 1 273 ? 7.715 -23.078 -20.672 1 95.38 273 GLY B C 1
ATOM 4947 O O . GLY B 1 273 ? 7.879 -24.297 -20.641 1 95.38 273 GLY B O 1
ATOM 4948 N N . PHE B 1 274 ? 8.375 -22.25 -19.906 1 97.31 274 PHE B N 1
ATOM 4949 C CA . PHE B 1 274 ? 9.312 -22.766 -18.922 1 97.31 274 PHE B CA 1
ATOM 4950 C C . PHE B 1 274 ? 8.578 -23.125 -17.625 1 97.31 274 PHE B C 1
ATOM 4952 O O . PHE B 1 274 ? 7.586 -22.484 -17.266 1 97.31 274 PHE B O 1
ATOM 4959 N N . LYS B 1 275 ? 9.086 -24.125 -16.984 1 97.25 275 LYS B N 1
ATOM 4960 C CA . LYS B 1 275 ? 8.539 -24.516 -15.68 1 97.25 275 LYS B CA 1
ATOM 4961 C C . LYS B 1 275 ? 9.383 -23.969 -14.539 1 97.25 275 LYS B C 1
ATOM 4963 O O . LYS B 1 275 ? 10.617 -24.031 -14.586 1 97.25 275 LYS B O 1
ATOM 4968 N N . VAL B 1 276 ? 8.797 -23.406 -13.602 1 98.19 276 VAL B N 1
ATOM 4969 C CA . VAL B 1 276 ? 9.422 -22.984 -12.359 1 98.19 276 VAL B CA 1
ATOM 4970 C C . VAL B 1 276 ? 8.969 -23.891 -11.219 1 98.19 276 VAL B C 1
ATOM 4972 O O . VAL B 1 276 ? 7.773 -24 -10.938 1 98.19 276 VAL B O 1
ATOM 4975 N N . PRO B 1 277 ? 9.812 -24.562 -10.555 1 98 277 PRO B N 1
ATOM 4976 C CA . PRO B 1 277 ? 11.266 -24.406 -10.547 1 98 277 PRO B CA 1
ATOM 4977 C C . PRO B 1 277 ? 11.977 -25.406 -11.453 1 98 277 PRO B C 1
ATOM 4979 O O . PRO B 1 277 ? 13.203 -25.391 -11.562 1 98 277 PRO B O 1
ATOM 4982 N N . ASP B 1 278 ? 11.281 -26.281 -12.094 1 97.81 278 ASP B N 1
ATOM 4983 C CA . ASP B 1 278 ? 11.891 -27.438 -12.727 1 97.81 278 ASP B CA 1
ATOM 4984 C C . ASP B 1 278 ? 12.938 -27.016 -13.758 1 97.81 278 ASP B C 1
ATOM 4986 O O . ASP B 1 278 ? 14.023 -27.594 -13.82 1 97.81 278 ASP B O 1
ATOM 4990 N N . ASP B 1 279 ? 12.562 -26.062 -14.594 1 97.81 279 ASP B N 1
ATOM 4991 C CA . ASP B 1 279 ? 13.516 -25.578 -15.586 1 97.81 279 ASP B CA 1
ATOM 4992 C C . ASP B 1 279 ? 14.406 -24.484 -15 1 97.81 279 ASP B C 1
ATOM 4994 O O . ASP B 1 279 ? 15.617 -24.469 -15.234 1 97.81 279 ASP B O 1
ATOM 4998 N N . VAL B 1 280 ? 13.781 -23.562 -14.289 1 98.5 280 VAL B N 1
ATOM 4999 C CA . VAL B 1 280 ? 14.492 -22.406 -13.758 1 98.5 280 VAL B CA 1
ATOM 5000 C C . VAL B 1 280 ? 14.016 -22.125 -12.336 1 98.5 280 VAL B C 1
ATOM 5002 O O . VAL B 1 280 ? 12.836 -21.844 -12.109 1 98.5 280 VAL B O 1
ATOM 5005 N N . SER B 1 281 ? 14.898 -22.188 -11.336 1 98.88 281 SER B N 1
ATOM 5006 C CA . SER B 1 281 ? 14.594 -21.703 -9.992 1 98.88 281 SER B CA 1
ATOM 5007 C C . SER B 1 281 ? 14.539 -20.172 -9.961 1 98.88 281 SER B C 1
ATOM 5009 O O . SER B 1 281 ? 15.312 -19.5 -10.648 1 98.88 281 SER B O 1
ATOM 5011 N N . VAL B 1 282 ? 13.617 -19.625 -9.18 1 98.94 282 VAL B N 1
ATOM 5012 C CA . VAL B 1 282 ? 13.484 -18.172 -9.086 1 98.94 282 VAL B CA 1
ATOM 5013 C C . VAL B 1 282 ? 13.531 -17.75 -7.617 1 98.94 282 VAL B C 1
ATOM 5015 O O . VAL B 1 282 ? 12.828 -18.328 -6.781 1 98.94 282 VAL B O 1
ATOM 5018 N N . VAL B 1 283 ? 14.359 -16.797 -7.281 1 98.94 283 VAL B N 1
ATOM 5019 C CA . VAL B 1 283 ? 14.5 -16.25 -5.938 1 98.94 283 VAL B CA 1
ATOM 5020 C C . VAL B 1 283 ? 14.211 -14.742 -5.969 1 98.94 283 VAL B C 1
ATOM 5022 O O . VAL B 1 283 ? 14.727 -14.023 -6.828 1 98.94 283 VAL B O 1
ATOM 5025 N N . GLY B 1 284 ? 13.383 -14.336 -5.07 1 98.88 284 GLY B N 1
ATOM 5026 C CA . GLY B 1 284 ? 13.07 -12.922 -4.965 1 98.88 284 GLY B CA 1
ATOM 5027 C C . GLY B 1 284 ? 13.727 -12.258 -3.77 1 98.88 284 GLY B C 1
ATOM 5028 O O . GLY B 1 284 ? 14.711 -12.766 -3.23 1 98.88 284 GLY B O 1
ATOM 5029 N N . PHE B 1 285 ? 13.297 -11.109 -3.387 1 98.88 285 PHE B N 1
ATOM 5030 C CA . PHE B 1 285 ? 13.742 -10.312 -2.254 1 98.88 285 PHE B CA 1
ATOM 5031 C C . PHE B 1 285 ? 12.602 -9.469 -1.699 1 98.88 285 PHE B C 1
ATOM 5033 O O . PHE B 1 285 ? 11.789 -8.938 -2.459 1 98.88 285 PHE B O 1
ATOM 5040 N N . ASP B 1 286 ? 12.516 -9.32 -0.356 1 98.62 286 ASP B N 1
ATOM 5041 C CA . ASP B 1 286 ? 11.586 -8.5 0.413 1 98.62 286 ASP B CA 1
ATOM 5042 C C . ASP B 1 286 ? 10.578 -9.359 1.166 1 98.62 286 ASP B C 1
ATOM 5044 O O . ASP B 1 286 ? 10.234 -9.07 2.314 1 98.62 286 ASP B O 1
ATOM 5048 N N . ASP B 1 287 ? 10.039 -10.406 0.425 1 98.56 287 ASP B N 1
ATOM 5049 C CA . ASP B 1 287 ? 8.977 -11.258 0.934 1 98.56 287 ASP B CA 1
ATOM 5050 C C . ASP B 1 287 ? 7.688 -10.461 1.146 1 98.56 287 ASP B C 1
ATOM 5052 O O . ASP B 1 287 ? 7.129 -10.461 2.244 1 98.56 287 ASP B O 1
ATOM 5056 N N . ILE B 1 288 ? 7.23 -9.852 0.091 1 97.19 288 ILE B N 1
ATOM 5057 C CA . ILE B 1 288 ? 5.957 -9.141 0.185 1 97.19 288 ILE B CA 1
ATOM 5058 C C . ILE B 1 288 ? 4.812 -10.148 0.294 1 97.19 288 ILE B C 1
ATOM 5060 O O . ILE B 1 288 ? 4.984 -11.328 -0.025 1 97.19 288 ILE B O 1
ATOM 5064 N N . SER B 1 289 ? 3.658 -9.75 0.745 1 90.75 289 SER B N 1
ATOM 5065 C CA . SER B 1 289 ? 2.576 -10.586 1.253 1 90.75 289 SER B CA 1
ATOM 5066 C C . SER B 1 289 ? 2.125 -11.602 0.208 1 90.75 289 SER B C 1
ATOM 5068 O O . SER B 1 289 ? 1.7 -12.711 0.551 1 90.75 289 SER B O 1
ATOM 5070 N N . PHE B 1 290 ? 2.318 -11.359 -1.037 1 93.31 290 PHE B N 1
ATOM 5071 C CA . PHE B 1 290 ? 1.772 -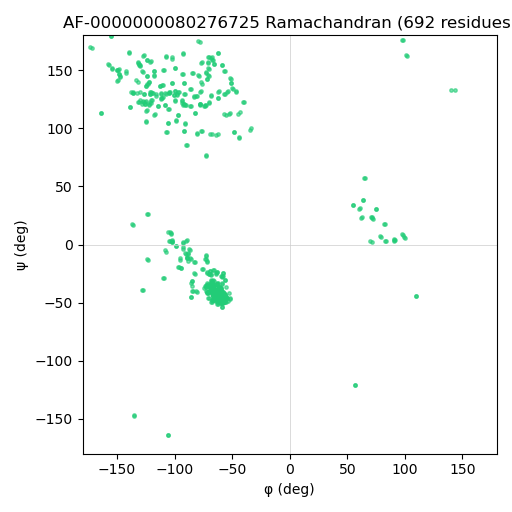12.211 -2.086 1 93.31 290 PHE B CA 1
ATOM 5072 C C . PHE B 1 290 ? 2.762 -13.305 -2.461 1 93.31 290 PHE B C 1
ATOM 5074 O O . PHE B 1 290 ? 2.408 -14.25 -3.17 1 93.31 290 PHE B O 1
ATOM 5081 N N . SER B 1 291 ? 3.947 -13.242 -1.934 1 96.44 291 SER B N 1
ATOM 5082 C CA . SER B 1 291 ? 5.016 -14.156 -2.326 1 96.44 291 SER B CA 1
ATOM 5083 C C . SER B 1 291 ? 4.727 -15.578 -1.855 1 96.44 291 SER B C 1
ATOM 5085 O O . SER B 1 291 ? 5.203 -16.547 -2.455 1 96.44 291 SER B O 1
ATOM 5087 N N . SER B 1 292 ? 3.877 -15.719 -0.812 1 93.75 292 SER B N 1
ATOM 5088 C CA . SER B 1 292 ? 3.5 -17.047 -0.332 1 93.75 292 SER B CA 1
ATOM 5089 C C . SER B 1 292 ? 2.281 -17.578 -1.077 1 93.75 292 SER B C 1
ATOM 5091 O O . SER B 1 292 ? 1.94 -18.75 -0.961 1 93.75 292 SER B O 1
ATOM 5093 N N . ILE B 1 293 ? 1.644 -16.734 -1.913 1 92.25 293 ILE B N 1
ATOM 5094 C CA . ILE B 1 293 ? 0.358 -17.094 -2.506 1 92.25 293 ILE B CA 1
ATOM 5095 C C . ILE B 1 293 ? 0.538 -17.375 -3.992 1 92.25 293 ILE B C 1
ATOM 5097 O O . ILE B 1 293 ? -0.229 -18.156 -4.578 1 92.25 293 ILE B O 1
ATOM 5101 N N . ILE B 1 294 ? 1.516 -16.734 -4.625 1 94.25 294 ILE B N 1
ATOM 5102 C CA . ILE B 1 294 ? 1.746 -16.953 -6.051 1 94.25 294 ILE B CA 1
ATOM 5103 C C . ILE B 1 294 ? 2.125 -18.422 -6.289 1 94.25 294 ILE B C 1
ATOM 5105 O O . ILE B 1 294 ? 2.42 -19.156 -5.344 1 94.25 294 ILE B O 1
ATOM 5109 N N . GLU B 1 295 ? 2.062 -18.844 -7.539 1 93.69 295 GLU B N 1
ATOM 5110 C CA . GLU B 1 295 ? 2.424 -20.219 -7.883 1 93.69 295 GLU B CA 1
ATOM 5111 C C . GLU B 1 295 ? 3.566 -20.25 -8.891 1 93.69 295 GLU B C 1
ATOM 5113 O O . GLU B 1 295 ? 3.434 -19.734 -10.008 1 93.69 295 GLU B O 1
ATOM 5118 N N . PRO B 1 296 ? 4.625 -20.922 -8.508 1 95.88 296 PRO B N 1
ATOM 5119 C CA . PRO B 1 296 ? 4.879 -21.484 -7.184 1 95.88 296 PRO B CA 1
ATOM 5120 C C . PRO B 1 296 ? 5.141 -20.422 -6.121 1 95.88 296 PRO B C 1
ATOM 5122 O O . PRO B 1 296 ? 5.57 -19.312 -6.449 1 95.88 296 PRO B O 1
ATOM 5125 N N . PRO B 1 297 ? 4.793 -20.734 -4.824 1 97.12 297 PRO B N 1
ATOM 5126 C CA . PRO B 1 297 ? 5.207 -19.812 -3.771 1 97.12 297 PRO B CA 1
ATOM 5127 C C . PRO B 1 297 ? 6.691 -19.469 -3.842 1 97.12 297 PRO B C 1
ATOM 5129 O O . PRO B 1 297 ? 7.527 -20.344 -4.078 1 97.12 297 PRO B O 1
ATOM 5132 N N . LEU B 1 298 ? 7.008 -18.266 -3.631 1 98.5 298 LEU B N 1
ATOM 5133 C CA . LEU B 1 298 ? 8.289 -17.703 -4.035 1 98.5 298 LEU B CA 1
ATOM 5134 C C . LEU B 1 298 ? 9.328 -17.844 -2.924 1 98.5 298 LEU B C 1
ATOM 5136 O O . LEU B 1 298 ? 9.102 -17.391 -1.8 1 98.5 298 LEU B O 1
ATOM 5140 N N . THR B 1 299 ? 10.422 -18.531 -3.176 1 98.94 299 THR B N 1
ATOM 5141 C CA . THR B 1 299 ? 11.617 -18.406 -2.355 1 98.94 299 THR B CA 1
ATOM 5142 C C . THR B 1 299 ? 12.172 -16.984 -2.42 1 98.94 299 THR B C 1
ATOM 5144 O O . THR B 1 299 ? 12.359 -16.422 -3.508 1 98.94 299 THR B O 1
ATOM 5147 N N . THR B 1 300 ? 12.367 -16.375 -1.305 1 98.94 300 THR B N 1
ATOM 5148 C CA . THR B 1 300 ? 12.719 -14.969 -1.312 1 98.94 300 THR B CA 1
ATOM 5149 C C . THR B 1 300 ? 13.492 -14.594 -0.049 1 98.94 300 THR B C 1
ATOM 5151 O O . THR B 1 300 ? 13.391 -15.273 0.973 1 98.94 300 THR B O 1
ATOM 5154 N N . VAL B 1 301 ? 14.336 -13.617 -0.142 1 98.94 301 VAL B N 1
ATOM 5155 C CA . VAL B 1 301 ? 14.977 -13.039 1.032 1 98.94 301 VAL B CA 1
ATOM 5156 C C . VAL B 1 301 ? 14 -12.102 1.74 1 98.94 301 VAL B C 1
ATOM 5158 O O . VAL B 1 301 ? 13.5 -11.141 1.143 1 98.94 301 VAL B O 1
ATOM 5161 N N . ALA B 1 302 ? 13.734 -12.383 2.943 1 98.88 302 ALA B N 1
ATOM 5162 C CA . ALA B 1 302 ? 12.734 -11.641 3.705 1 98.88 302 ALA B CA 1
ATOM 5163 C C . ALA B 1 302 ? 13.367 -10.469 4.457 1 98.88 302 ALA B C 1
ATOM 5165 O O . ALA B 1 302 ? 14.406 -10.633 5.105 1 98.88 302 ALA B O 1
ATOM 5166 N N . THR B 1 303 ? 12.812 -9.352 4.305 1 98.5 303 THR B N 1
ATOM 5167 C CA . THR B 1 303 ? 13.148 -8.156 5.066 1 98.5 303 THR B CA 1
ATOM 5168 C C . THR B 1 303 ? 12.023 -7.797 6.031 1 98.5 303 THR B C 1
ATOM 5170 O O . THR B 1 303 ? 10.867 -8.164 5.812 1 98.5 303 THR B O 1
ATOM 5173 N N . ASP B 1 304 ? 12.289 -7.191 7.137 1 98.5 304 ASP B N 1
ATOM 5174 C CA . ASP B 1 304 ? 11.281 -6.734 8.086 1 98.5 304 ASP B CA 1
ATOM 5175 C C . ASP B 1 304 ? 10.836 -5.309 7.773 1 98.5 304 ASP B C 1
ATOM 5177 O O . ASP B 1 304 ? 11.328 -4.352 8.375 1 98.5 304 ASP B O 1
ATOM 5181 N N . LYS B 1 305 ? 9.906 -5.18 6.922 1 98.62 305 LYS B N 1
ATOM 5182 C CA . LYS B 1 305 ? 9.484 -3.896 6.363 1 98.62 305 LYS B CA 1
ATOM 5183 C C . LYS B 1 305 ? 8.867 -3.01 7.434 1 98.62 305 LYS B C 1
ATOM 5185 O O . LYS B 1 305 ? 9.125 -1.806 7.48 1 98.62 305 LYS B O 1
ATOM 5190 N N . LEU B 1 306 ? 8.031 -3.555 8.312 1 98.44 306 LEU B N 1
ATOM 5191 C CA . LEU B 1 306 ? 7.449 -2.793 9.414 1 98.44 306 LEU B CA 1
ATOM 5192 C C . LEU B 1 306 ? 8.531 -2.23 10.32 1 98.44 306 LEU B C 1
ATOM 5194 O O . LEU B 1 306 ? 8.469 -1.069 10.734 1 98.44 306 LEU B O 1
ATOM 5198 N N . LYS B 1 307 ? 9.477 -3.035 10.602 1 98.75 307 LYS B N 1
ATOM 5199 C CA . LYS B 1 307 ? 10.578 -2.615 11.469 1 98.75 307 LYS B CA 1
ATOM 5200 C C . LYS B 1 307 ? 11.445 -1.562 10.781 1 98.75 307 LYS B C 1
ATOM 5202 O O . LYS B 1 307 ? 11.961 -0.654 11.438 1 98.75 307 LYS B O 1
ATOM 5207 N N . LEU B 1 308 ? 11.664 -1.692 9.484 1 98.88 308 LEU B N 1
ATOM 5208 C CA . LEU B 1 308 ? 12.359 -0.638 8.75 1 98.88 308 LEU B CA 1
ATOM 5209 C C . LEU B 1 308 ? 11.703 0.717 9 1 98.88 308 LEU B C 1
ATOM 5211 O O . LEU B 1 308 ? 12.391 1.692 9.32 1 98.88 308 LEU B O 1
ATOM 5215 N N . GLY B 1 309 ? 10.367 0.719 8.906 1 98.88 309 GLY B N 1
ATOM 5216 C CA . GLY B 1 309 ? 9.633 1.952 9.125 1 98.88 309 GLY B CA 1
ATOM 5217 C C . GLY B 1 309 ? 9.719 2.459 10.555 1 98.88 309 GLY B C 1
ATOM 5218 O O . GLY B 1 309 ? 9.992 3.639 10.781 1 98.88 309 GLY B O 1
ATOM 5219 N N . SER B 1 310 ? 9.5 1.553 11.508 1 98.75 310 SER B N 1
ATOM 5220 C CA . SER B 1 310 ? 9.5 1.948 12.914 1 98.75 310 SER B CA 1
ATOM 5221 C C . SER B 1 310 ? 10.875 2.445 13.352 1 98.75 310 SER B C 1
ATOM 5223 O O . SER B 1 310 ? 10.977 3.447 14.062 1 98.75 310 SER B O 1
ATOM 5225 N N . GLU B 1 311 ? 11.945 1.783 12.891 1 98.81 311 GLU B N 1
ATOM 5226 C CA . GLU B 1 311 ? 13.305 2.197 13.242 1 98.81 311 GLU B CA 1
ATOM 5227 C C . GLU B 1 311 ? 13.656 3.533 12.594 1 98.81 311 GLU B C 1
ATOM 5229 O O . GLU B 1 311 ? 14.391 4.336 13.18 1 98.81 311 GLU B O 1
ATOM 5234 N N . ALA B 1 312 ? 13.148 3.738 11.367 1 98.88 312 ALA B N 1
ATOM 5235 C CA . ALA B 1 312 ? 13.391 5.023 10.719 1 98.88 312 ALA B CA 1
ATOM 5236 C C . ALA B 1 312 ? 12.773 6.168 11.516 1 98.88 312 ALA B C 1
ATOM 5238 O O . ALA B 1 312 ? 13.406 7.199 11.727 1 98.88 312 ALA B O 1
ATOM 5239 N N . PHE B 1 313 ? 11.57 5.953 11.992 1 98.81 313 PHE B N 1
ATOM 5240 C CA . PHE B 1 313 ? 10.914 6.992 12.781 1 98.81 313 PHE B CA 1
ATOM 5241 C C . PHE B 1 313 ? 11.672 7.238 14.078 1 98.81 313 PHE B C 1
ATOM 5243 O O . PHE B 1 313 ? 11.914 8.383 14.453 1 98.81 313 PHE B O 1
ATOM 5250 N N . LYS B 1 314 ? 12.023 6.145 14.766 1 98.56 314 LYS B N 1
ATOM 5251 C CA . LYS B 1 314 ? 12.766 6.281 16.016 1 98.56 314 LYS B CA 1
ATOM 5252 C C . LYS B 1 314 ? 14.078 7.023 15.789 1 98.56 314 LYS B C 1
ATOM 5254 O O . LYS B 1 314 ? 14.461 7.879 16.594 1 98.56 314 LYS B O 1
ATOM 5259 N N . SER B 1 315 ? 14.742 6.688 14.727 1 98.44 315 SER B N 1
ATOM 5260 C CA . SER B 1 315 ? 15.984 7.367 14.375 1 98.44 315 SER B CA 1
ATOM 5261 C C . SER B 1 315 ? 15.742 8.852 14.125 1 98.44 315 SER B C 1
ATOM 5263 O O . SER B 1 315 ? 16.578 9.688 14.492 1 98.44 315 SER B O 1
ATOM 5265 N N . LEU B 1 316 ? 14.641 9.156 13.477 1 98.38 316 LEU B N 1
ATOM 5266 C CA . LEU B 1 316 ? 14.297 10.547 13.195 1 98.38 316 LEU B CA 1
ATOM 5267 C C . LEU B 1 316 ? 14.086 11.328 14.492 1 98.38 316 LEU B C 1
ATOM 5269 O O . LEU B 1 316 ? 14.562 12.453 14.625 1 98.38 316 LEU B O 1
ATOM 5273 N N . ILE B 1 317 ? 13.383 10.734 15.461 1 97.06 317 ILE B N 1
ATOM 5274 C CA . ILE B 1 317 ? 13.133 11.375 16.75 1 97.06 317 ILE B CA 1
ATOM 5275 C C . ILE B 1 317 ? 14.461 11.656 17.453 1 97.06 317 ILE B C 1
ATOM 5277 O O . ILE B 1 317 ? 14.664 12.75 17.984 1 97.06 317 ILE B O 1
ATOM 5281 N N . LYS B 1 318 ? 15.328 10.672 17.406 1 96.75 318 LYS B N 1
ATOM 5282 C CA . LYS B 1 318 ? 16.641 10.859 18 1 96.75 318 LYS B CA 1
ATOM 5283 C C . LYS B 1 318 ? 17.391 12.008 17.312 1 96.75 318 LYS B C 1
ATOM 5285 O O . LYS B 1 318 ? 18.031 12.828 17.984 1 96.75 318 LYS B O 1
ATOM 5290 N N . ASN B 1 319 ? 17.281 12.023 16.047 1 96.38 319 ASN B N 1
ATOM 5291 C CA . ASN B 1 319 ? 17.922 13.078 15.273 1 96.38 319 ASN B CA 1
ATOM 5292 C C . ASN B 1 319 ? 17.344 14.453 15.625 1 96.38 319 ASN B C 1
ATOM 5294 O O . ASN B 1 319 ? 18.094 15.422 15.773 1 96.38 319 ASN B O 1
ATOM 5298 N N . MET B 1 320 ? 16.062 14.508 15.734 1 94.38 320 MET B N 1
ATOM 5299 C CA . MET B 1 320 ? 15.367 15.75 16.094 1 94.38 320 MET B CA 1
ATOM 5300 C C . MET B 1 320 ? 15.797 16.234 17.469 1 94.38 320 MET B C 1
ATOM 5302 O O . MET B 1 320 ? 15.961 17.438 17.688 1 94.38 320 MET B O 1
ATOM 5306 N N . GLU B 1 321 ? 15.977 15.344 18.328 1 92.5 321 GLU B N 1
ATOM 5307 C CA . GLU B 1 321 ? 16.203 15.68 19.719 1 92.5 321 GLU B CA 1
ATOM 5308 C C . GLU B 1 321 ? 17.688 15.977 19.969 1 92.5 321 GLU B C 1
ATOM 5310 O O . GLU B 1 321 ? 18.016 16.891 20.734 1 92.5 321 GLU B O 1
ATOM 5315 N N . THR B 1 322 ? 18.625 15.219 19.359 1 92.75 322 THR B N 1
ATOM 5316 C CA . THR B 1 322 ? 20.031 15.305 19.766 1 92.75 322 THR B CA 1
ATOM 5317 C C . THR B 1 322 ? 20.922 15.656 18.594 1 92.75 322 THR B C 1
ATOM 5319 O O . THR B 1 322 ? 22.094 15.977 18.766 1 92.75 322 THR B O 1
ATOM 5322 N N . GLY B 1 323 ? 20.391 15.562 17.469 1 91.62 323 GLY B N 1
ATOM 5323 C CA . GLY B 1 323 ? 21.203 15.781 16.281 1 91.62 323 GLY B CA 1
ATOM 5324 C C . GLY B 1 323 ? 22.062 14.57 15.93 1 91.62 323 GLY B C 1
ATOM 5325 O O . GLY B 1 323 ? 22.812 14.609 14.953 1 91.62 323 GLY B O 1
ATOM 5326 N N . SER B 1 324 ? 21.844 13.523 16.609 1 92.19 324 SER B N 1
ATOM 5327 C CA . SER B 1 324 ? 22.672 12.336 16.391 1 92.19 324 SER B CA 1
ATOM 5328 C C . SER B 1 324 ? 22.328 11.656 15.07 1 92.19 324 SER B C 1
ATOM 5330 O O . SER B 1 324 ? 21.203 11.797 14.562 1 92.19 324 SER B O 1
ATOM 5332 N N . VAL B 1 325 ? 23.328 11.07 14.523 1 94.56 325 VAL B N 1
ATOM 5333 C CA . VAL B 1 325 ? 23.172 10.312 13.281 1 94.56 325 VAL B CA 1
ATOM 5334 C C . VAL B 1 325 ? 23.078 8.82 13.602 1 94.56 325 VAL B C 1
ATOM 5336 O O . VAL B 1 325 ? 23.969 8.266 14.258 1 94.56 325 VAL B O 1
ATOM 5339 N N . SER B 1 326 ? 22 8.219 13.156 1 95.94 326 SER B N 1
ATOM 5340 C CA . SER B 1 326 ? 21.781 6.785 13.344 1 95.94 326 SER B CA 1
ATOM 5341 C C . SER B 1 326 ? 21.938 6.023 12.031 1 95.94 326 SER B C 1
ATOM 5343 O O . SER B 1 326 ? 21.422 6.449 10.992 1 95.94 326 SER B O 1
ATOM 5345 N N . GLN B 1 327 ? 22.688 5.039 12.102 1 97.12 327 GLN B N 1
ATOM 5346 C CA . GLN B 1 327 ? 22.922 4.141 10.977 1 97.12 327 GLN B CA 1
ATOM 5347 C C . GLN B 1 327 ? 22.609 2.695 11.352 1 97.12 327 GLN B C 1
ATOM 5349 O O . GLN B 1 327 ? 23.391 2.062 12.078 1 97.12 327 GLN B O 1
ATOM 5354 N N . ILE B 1 328 ? 21.5 2.162 10.875 1 98.19 328 ILE B N 1
ATOM 5355 C CA . ILE B 1 328 ? 20.969 0.878 11.32 1 98.19 328 ILE B CA 1
ATOM 5356 C C . ILE B 1 328 ? 20.859 -0.08 10.141 1 98.19 328 ILE B C 1
ATOM 5358 O O . ILE B 1 328 ? 20.359 0.293 9.07 1 98.19 328 ILE B O 1
ATOM 5362 N N . ILE B 1 329 ? 21.359 -1.247 10.234 1 98.56 329 ILE B N 1
ATOM 5363 C CA . ILE B 1 329 ? 21.203 -2.342 9.281 1 98.56 329 ILE B CA 1
ATOM 5364 C C . ILE B 1 329 ? 20.422 -3.48 9.93 1 98.56 329 ILE B C 1
ATOM 5366 O O . ILE B 1 329 ? 20.828 -4.02 10.961 1 98.56 329 ILE B O 1
ATOM 5370 N N . LEU B 1 330 ? 19.297 -3.836 9.398 1 98.88 330 LEU B N 1
ATOM 5371 C CA . LEU B 1 330 ? 18.438 -4.883 9.953 1 98.88 330 LEU B CA 1
ATOM 5372 C C . LEU B 1 330 ? 18.75 -6.23 9.305 1 98.88 330 LEU B C 1
ATOM 5374 O O . LEU B 1 330 ? 19.031 -6.297 8.109 1 98.88 330 LEU B O 1
ATOM 5378 N N . PRO B 1 331 ? 18.625 -7.266 10.031 1 98.69 331 PRO B N 1
ATOM 5379 C CA . PRO B 1 331 ? 18.922 -8.594 9.484 1 98.69 331 PRO B CA 1
ATOM 5380 C C . PRO B 1 331 ? 17.875 -9.062 8.477 1 98.69 331 PRO B C 1
ATOM 5382 O O . PRO B 1 331 ? 16.75 -8.555 8.469 1 98.69 331 PRO B O 1
ATOM 5385 N N . VAL B 1 332 ? 18.266 -9.961 7.629 1 98.81 332 VAL B N 1
ATOM 5386 C CA . VAL B 1 332 ? 17.406 -10.586 6.641 1 98.81 332 VAL B CA 1
ATOM 5387 C C . VAL B 1 332 ? 17.5 -12.109 6.75 1 98.81 332 VAL B C 1
ATOM 5389 O O . VAL B 1 332 ? 18.406 -12.633 7.398 1 98.81 332 VAL B O 1
ATOM 5392 N N . GLU B 1 333 ? 16.578 -12.758 6.215 1 98.69 333 GLU B N 1
ATOM 5393 C CA . GLU B 1 333 ? 16.578 -14.219 6.203 1 98.69 333 GLU B CA 1
ATOM 5394 C C . GLU B 1 333 ? 16.031 -14.766 4.891 1 98.69 333 GLU B C 1
ATOM 5396 O O . GLU B 1 333 ? 15.188 -14.133 4.254 1 98.69 333 GLU B O 1
ATOM 5401 N N . LEU B 1 334 ? 16.547 -15.891 4.48 1 98.88 334 LEU B N 1
ATOM 5402 C CA . LEU B 1 334 ? 16.031 -16.562 3.295 1 98.88 334 LEU B CA 1
ATOM 5403 C C . LEU B 1 334 ? 14.836 -17.453 3.646 1 98.88 334 LEU B C 1
ATOM 5405 O O . LEU B 1 334 ? 14.945 -18.328 4.504 1 98.88 334 LEU B O 1
ATOM 5409 N N . LYS B 1 335 ? 13.727 -17.188 3.084 1 98.81 335 LYS B N 1
ATOM 5410 C CA . LYS B 1 335 ? 12.539 -18.031 3.215 1 98.81 335 LYS B CA 1
ATOM 5411 C C . LYS B 1 335 ? 12.406 -18.969 2.027 1 98.81 335 LYS B C 1
ATOM 5413 O O . LYS B 1 335 ? 12.156 -18.531 0.902 1 98.81 335 LYS B O 1
ATOM 5418 N N . LEU B 1 336 ? 12.578 -20.219 2.277 1 98.69 336 LEU B N 1
ATOM 5419 C CA . LEU B 1 336 ? 12.508 -21.234 1.227 1 98.69 336 LEU B CA 1
ATOM 5420 C C . LEU B 1 336 ? 11.055 -21.625 0.955 1 98.69 336 LEU B C 1
ATOM 5422 O O . LEU B 1 336 ? 10.297 -21.906 1.888 1 98.69 336 LEU B O 1
ATOM 5426 N N . ARG B 1 337 ? 10.719 -21.547 -0.347 1 98.12 337 ARG B N 1
ATOM 5427 C CA . ARG B 1 337 ? 9.414 -22.031 -0.79 1 98.12 337 ARG B CA 1
ATOM 5428 C C . ARG B 1 337 ? 9.547 -22.859 -2.062 1 98.12 337 ARG B C 1
ATOM 5430 O O . ARG B 1 337 ? 10.57 -23.5 -2.293 1 98.12 337 ARG B O 1
ATOM 5437 N N . ASN B 1 338 ? 8.57 -22.828 -2.961 1 97.56 338 ASN B N 1
ATOM 5438 C CA . ASN B 1 338 ? 8.508 -23.875 -3.984 1 97.56 338 ASN B CA 1
ATOM 5439 C C . ASN B 1 338 ? 8.953 -23.344 -5.344 1 97.56 338 ASN B C 1
ATOM 5441 O O . ASN B 1 338 ? 8.805 -24.031 -6.359 1 97.56 338 ASN B O 1
ATOM 5445 N N . SER B 1 339 ? 9.531 -22.125 -5.324 1 98.69 339 SER B N 1
ATOM 5446 C CA . SER B 1 339 ? 10 -21.594 -6.602 1 98.69 339 SER B CA 1
ATOM 5447 C C . SER B 1 339 ? 11.445 -22 -6.871 1 98.69 339 SER B C 1
ATOM 5449 O O . SER B 1 339 ? 12.047 -21.562 -7.848 1 98.69 339 SER B O 1
ATOM 5451 N N . THR B 1 340 ? 12.031 -22.797 -5.992 1 98.62 340 THR B N 1
ATOM 5452 C CA . THR B 1 340 ? 13.391 -23.281 -6.18 1 98.62 340 THR B CA 1
ATOM 5453 C C . THR B 1 340 ? 13.445 -24.797 -5.984 1 98.62 340 THR B C 1
ATOM 5455 O O . THR B 1 340 ? 12.578 -25.375 -5.324 1 98.62 340 THR B O 1
ATOM 5458 N N . LEU B 1 341 ? 14.391 -25.359 -6.609 1 96.44 341 LEU B N 1
ATOM 5459 C CA . LEU B 1 341 ? 14.555 -26.812 -6.547 1 96.44 341 LEU B CA 1
ATOM 5460 C C . LEU B 1 341 ? 16 -27.188 -6.242 1 96.44 341 LEU B C 1
ATOM 5462 O O . LEU B 1 341 ? 16.922 -26.484 -6.656 1 96.44 341 LEU B O 1
ATOM 5466 N N . ASN B 1 342 ? 16.203 -28.203 -5.398 1 95.31 342 ASN B N 1
ATOM 5467 C CA . ASN B 1 342 ? 17.516 -28.797 -5.215 1 95.31 342 ASN B CA 1
ATOM 5468 C C . ASN B 1 342 ? 17.922 -29.641 -6.422 1 95.31 342 ASN B C 1
ATOM 5470 O O . ASN B 1 342 ? 17.266 -30.625 -6.746 1 95.31 342 ASN B O 1
ATOM 5474 N N . ARG B 1 343 ? 18.984 -29.297 -7.043 1 93.31 343 ARG B N 1
ATOM 5475 C CA . ARG B 1 343 ? 19.375 -29.922 -8.305 1 93.31 343 ARG B CA 1
ATOM 5476 C C . ARG B 1 343 ? 20.531 -30.906 -8.094 1 93.31 343 ARG B C 1
ATOM 5478 O O . ARG B 1 343 ? 21.094 -31.438 -9.055 1 93.31 343 ARG B O 1
ATOM 5485 N N . ILE B 1 344 ? 20.922 -31.078 -6.852 1 90.06 344 ILE B N 1
ATOM 5486 C CA . ILE B 1 344 ? 21.969 -32.062 -6.559 1 90.06 344 ILE B CA 1
ATOM 5487 C C . ILE B 1 344 ? 21.406 -33.469 -6.688 1 90.06 344 ILE B C 1
ATOM 5489 O O . ILE B 1 344 ? 20.391 -33.812 -6.062 1 90.06 344 ILE B O 1
ATOM 5493 N N . PRO B 1 345 ? 22.047 -34.219 -7.656 1 80.06 345 PRO B N 1
ATOM 5494 C CA . PRO B 1 345 ? 21.609 -35.594 -7.812 1 80.06 345 PRO B CA 1
ATOM 5495 C C . PRO B 1 345 ? 21.609 -36.375 -6.492 1 80.06 345 PRO B C 1
ATOM 5497 O O . PRO B 1 345 ? 22.484 -36.156 -5.656 1 80.06 345 PRO B O 1
ATOM 5500 N N . GLN B 1 346 ? 20.453 -36.75 -5.984 1 70.12 346 GLN B N 1
ATOM 5501 C CA . GLN B 1 346 ? 20.375 -37.625 -4.805 1 70.12 346 GLN B CA 1
ATOM 5502 C C . GLN B 1 346 ? 21 -38.969 -5.074 1 70.12 346 GLN B C 1
ATOM 5504 O O . GLN B 1 346 ? 20.812 -39.562 -6.148 1 70.12 346 GLN B O 1
ATOM 5509 N N . ASP B 1 347 ? 22.234 -39.25 -4.773 1 54.59 347 ASP B N 1
ATOM 5510 C CA . ASP B 1 347 ? 22.734 -40.625 -4.902 1 54.59 347 ASP B CA 1
ATOM 5511 C C . ASP B 1 347 ? 21.656 -41.656 -4.566 1 54.59 347 ASP B C 1
ATOM 5513 O O . ASP B 1 347 ? 21.031 -41.562 -3.504 1 54.59 347 ASP B O 1
ATOM 5517 N N . LEU B 1 348 ? 21.031 -42.188 -5.566 1 44.66 348 LEU B N 1
ATOM 5518 C CA . LEU B 1 348 ? 20.391 -43.469 -5.25 1 44.66 348 LEU B CA 1
ATOM 5519 C C . LEU B 1 348 ? 21.406 -44.469 -4.711 1 44.66 348 LEU B C 1
ATOM 5521 O O . LEU B 1 348 ? 22.547 -44.531 -5.207 1 44.66 348 LEU B O 1
#

Secondary structure (DSSP, 8-state):
------PPPHHHHHHHHTS-HHHHHHHHH--S---HHHHHHHHHHHHHHT----HHHHHHHHT---EEEEEES-TTSHHHHHHHHHHHHHHHHTT-EEEEEE-TT-HHHHHHHHHHHHHTT-SEEEE----S--HHHHHHHHTT--EEEES---TTS---EEEE-HHHHHHHHHHHHHHTT--EEEEEEE-TTSHHHHHHHHHHHHHHHHHHHH-SS---EEEEEEE-SSHHHHHHHHHHHHHHHGGG---SEEEESSHHHHHHHHHHHHHTT--TTTT-EEEEEE--GGGGTSSSPPEEEE--HHHHHHHHHHHHHHHHHH----EEEE--EEE--TT----S----/------PPPHHHHHHHHTS-HHHHHHHHH--S---HHHHHHHHHHHHHHT----HHHHHHHHS---EEEEEES-TTSHHHHHHHHHHHHHHHHTT-EEEEEE-TT-HHHHHHHHHHHHHTT-SEEEE----S--HHHHHHHHTT--EEEES---TTS---EEEE-HHHHHHHHHHHHHHTT--EEEEEEE-TTSHHHHHHHHHHHHHHHHHHHH-SS---EEEEEEE-SSHHHHHHHHHHHHHHHGGG---SEEEESSHHHHHHHHHHHHHTT--TTTT-EEEEEE--GGGGTSSSPPEEEE--HHHHHHHHHHHHHHHHHH----EEEE--EEE--TT----S----